Protein 1SNN (pdb70)

Organism: Methanocaldococcus jannaschii (strain ATCC 43067 / DSM 2661 / JAL-1 / JCM 10045 / NBRC 100440) (NCBI:txid243232)

Secondary structure (DSSP, 8-state):
-HHHHHHHHHHTT--EEEE--TTTT--EEEEEEGGG--HHHHHHHHHHTEEEEEEEE-HHHHHHHTPPPHHHHHHHHTTT-HHHHHT--TT-TTSSS--EEEEEEETT-SSS-SHHHHHHHHHHHHHHHHTT-GGGHHHHEEEEEEEEEEEPPTTGGGT--SHHHHHHHHHHHTTS-SEEEEEEEBPTTSSBPPHHHHHHHHHHHT--EEEHHHHHHH-/-HHHHHHHHHTT--EEEE--TTTT--EEEEEEGGG--HHHHHHIIIIIEEEEEEEE-HHHHHHHTPPPHHHHHHHHTTT-THHHHT--TTS-GGG---EEEEEEETT-SSS-SHHHHHHHHHHHHHHHHHT-GGGHHHHEEEEEEEEEEEPPTTGGGT--SHHHHHHHHHHHTTS-SEEEEEEEB-TTSSBPPHHHHHHHHHHTT--EEEHHHHHHHH-

Foldseek 3Di:
DLLVVQLVQQVVFHWFWEQEDPQAQQWIKTKHFLLSDALVVVVCQCVFANFAKAKFAEQVLCVLLVWDAVLVVLVVCCVPVVVSVVVRPCDPPGFRDFQWTWAKWFPPDDQQPHSHRVSCRSNVVQVCVVVVVSVCVVVTMDPDHRHIYGYADHVQLVRDQDCSSLQLLSCVVSVGRSMMIIHIGPDPVGGGDHPVVVVVVCVVVVHRYYYSVVSSVVD/DLVVQLVCQVVFHWFWEAQDPPAQLWIKTKHFLLSFALVVVVCQCPFANFAWAKFAEQVLCVLLVWDAVLVVLVVCCVPVVVSVVVRPPPDDPQPPFQWIWAKWFVVDDQQPHSHRVSCRSNVVLVCSVVVVSVCVVVGMDPDHRHIYGYADHVQLVRYRDCSSLQLLSCVVSVHRSMMIIGIHPDPVGHGQHPVRVVVVCVVVVHHYYYSVVSSVVSD

CATH classification: 3.90.870.10

InterPro domains:
  IPR000422 3,4-dihydroxy-2-butanone 4-phosphate synthase, RibB [MF_00180] (1-224)
  IPR000422 3,4-dihydroxy-2-butanone 4-phosphate synthase, RibB [PF00926] (5-219)
  IPR000422 3,4-dihydroxy-2-butanone 4-phosphate synthase, RibB [TIGR00506] (1-220)
  IPR017945 DHBP synthase RibB-like alpha/beta domain superfamily [SSF55821] (3-220)

Structure (mmCIF, N/CA/C/O backbone):
data_1SNN
#
_entry.id   1SNN
#
_cell.length_a   53.395
_cell.length_b   69.366
_cell.length_c   57.574
_cell.angle_alpha   90.00
_cell.angle_beta   93.58
_cell.angle_gamma   90.00
#
_symmetry.space_group_name_H-M   'P 1 21 1'
#
loop_
_entity.id
_entity.type
_entity.pdbx_description
1 polymer '3,4-dihydroxy-2-butanone 4-phosphate synthase'
2 non-polymer RIBULOSE-5-PHOSPHATE
3 non-polymer 'ZINC ION'
4 non-polymer 'CALCIUM ION'
5 water water
#
loop_
_atom_site.group_PDB
_atom_site.id
_atom_site.type_symbol
_atom_site.label_atom_id
_atom_site.label_alt_id
_atom_site.label_comp_id
_atom_site.label_asym_id
_atom_site.label_entity_id
_atom_site.label_seq_id
_atom_site.pdbx_PDB_ins_code
_atom_site.Cartn_x
_atom_site.Cartn_y
_atom_site.Cartn_z
_atom_site.occupancy
_atom_site.B_iso_or_equiv
_atom_site.auth_seq_id
_atom_site.auth_comp_id
_atom_site.auth_asym_id
_atom_site.auth_atom_id
_atom_site.pdbx_PDB_model_num
ATOM 1 N N . ASN A 1 2 ? -19.720 3.378 1.371 1.00 40.96 2 ASN A N 1
ATOM 2 C CA . ASN A 1 2 ? -20.529 4.159 2.359 1.00 37.44 2 ASN A CA 1
ATOM 3 C C . ASN A 1 2 ? -19.645 4.529 3.559 1.00 34.39 2 ASN A C 1
ATOM 4 O O . ASN A 1 2 ? -19.072 5.617 3.621 1.00 28.18 2 ASN A O 1
ATOM 9 N N . ASN A 1 3 ? -19.549 3.620 4.517 1.00 31.76 3 ASN A N 1
ATOM 10 C CA . ASN A 1 3 ? -18.702 3.851 5.690 1.00 32.43 3 ASN A CA 1
ATOM 11 C C . ASN A 1 3 ? -17.250 4.058 5.287 1.00 28.27 3 ASN A C 1
ATOM 12 O O . ASN A 1 3 ? -16.545 4.833 5.916 1.00 24.63 3 ASN A O 1
ATOM 17 N N . VAL A 1 4 ? -16.804 3.370 4.237 1.00 23.95 4 VAL A N 1
ATOM 18 C CA . VAL A 1 4 ? -15.434 3.544 3.762 1.00 26.13 4 VAL A CA 1
ATOM 19 C C . VAL A 1 4 ? -15.236 4.961 3.232 1.00 25.56 4 VAL A C 1
ATOM 20 O O . VAL A 1 4 ? -14.206 5.596 3.480 1.00 24.02 4 VAL A O 1
ATOM 24 N N . GLU A 1 5 ? -16.228 5.471 2.500 1.00 24.53 5 GLU A N 1
ATOM 25 C CA . GLU A 1 5 ? -16.121 6.838 2.004 1.00 26.12 5 GLU A CA 1
ATOM 26 C C . GLU A 1 5 ? -16.155 7.825 3.172 1.00 22.29 5 GLU A C 1
ATOM 27 O O . GLU A 1 5 ? -15.487 8.861 3.146 1.00 25.40 5 GLU A O 1
ATOM 33 N N . LYS A 1 6 ? -16.930 7.500 4.202 1.00 23.96 6 LYS A N 1
ATOM 34 C CA . LYS A 1 6 ? -16.999 8.351 5.385 1.00 23.12 6 LYS A CA 1
ATOM 35 C C . LYS A 1 6 ? -15.654 8.368 6.139 1.00 25.04 6 LYS A C 1
ATOM 36 O O . LYS A 1 6 ? -15.216 9.412 6.639 1.00 24.33 6 LYS A O 1
ATOM 42 N N . ALA A 1 7 ? -15.011 7.203 6.218 1.00 27.68 7 ALA A N 1
ATOM 43 C CA . ALA A 1 7 ? -13.714 7.076 6.887 1.00 22.88 7 ALA A CA 1
ATOM 44 C C . ALA A 1 7 ? -12.687 7.867 6.086 1.00 24.93 7 ALA A C 1
ATOM 45 O O . ALA A 1 7 ? -11.830 8.547 6.653 1.00 24.23 7 ALA A O 1
ATOM 47 N N . ILE A 1 8 ? -12.782 7.795 4.757 1.00 23.51 8 ILE A N 1
ATOM 48 C CA . ILE A 1 8 ? -11.870 8.542 3.895 1.00 25.63 8 ILE A CA 1
ATOM 49 C C . ILE A 1 8 ? -12.001 10.042 4.157 1.00 25.70 8 ILE A C 1
ATOM 50 O O . ILE A 1 8 ? -10.988 10.743 4.283 1.00 27.09 8 ILE A O 1
ATOM 55 N N . GLU A 1 9 ? -13.233 10.541 4.253 1.00 24.59 9 GLU A N 1
ATOM 56 C CA . GLU A 1 9 ? -13.431 11.954 4.537 1.00 25.33 9 GLU A CA 1
ATOM 57 C C . GLU A 1 9 ? -12.829 12.312 5.900 1.00 26.67 9 GLU A C 1
ATOM 58 O O . GLU A 1 9 ? -12.229 13.373 6.058 1.00 26.79 9 GLU A O 1
ATOM 64 N N . ALA A 1 10 ? -12.968 11.416 6.874 1.00 22.74 10 ALA A N 1
ATOM 65 C CA . ALA A 1 10 ? -12.424 11.665 8.213 1.00 25.24 10 ALA A CA 1
ATOM 66 C C . ALA A 1 10 ? -10.900 11.766 8.195 1.00 24.14 10 ALA A C 1
ATOM 67 O O . ALA A 1 10 ? -10.311 12.639 8.845 1.00 23.02 10 ALA A O 1
ATOM 69 N N . LEU A 1 11 ? -10.263 10.871 7.447 1.00 22.60 11 LEU A N 1
ATOM 70 C CA . LEU A 1 11 ? -8.821 10.877 7.334 1.00 21.97 11 LEU A CA 1
ATOM 71 C C . LEU A 1 11 ? -8.355 12.169 6.700 1.00 21.90 11 LEU A C 1
ATOM 72 O O . LEU A 1 11 ? -7.338 12.718 7.098 1.00 21.20 11 LEU A O 1
ATOM 77 N N . LYS A 1 12 ? -9.108 12.647 5.705 1.00 23.77 12 LYS A N 1
ATOM 78 C CA . LYS A 1 12 ? -8.748 13.882 5.021 1.00 24.96 12 LYS A CA 1
ATOM 79 C C . LYS A 1 12 ? -8.831 15.074 5.958 1.00 19.28 12 LYS A C 1
ATOM 80 O O . LYS A 1 12 ? -8.205 16.103 5.717 1.00 22.61 12 LYS A O 1
ATOM 86 N N . LYS A 1 13 ? -9.607 14.939 7.031 1.00 24.08 13 LYS A N 1
ATOM 87 C CA . LYS A 1 13 ? -9.742 16.021 8.001 1.00 24.65 13 LYS A CA 1
ATOM 88 C C . LYS A 1 13 ? -8.785 15.876 9.184 1.00 26.29 13 LYS A C 1
ATOM 89 O O . LYS A 1 13 ? -8.847 16.651 10.134 1.00 26.06 13 LYS A O 1
ATOM 95 N N . GLY A 1 14 ? -7.889 14.892 9.118 1.00 21.69 14 GLY A N 1
ATOM 96 C CA . GLY A 1 14 ? -6.933 14.702 10.194 1.00 23.41 14 GLY A CA 1
ATOM 97 C C . GLY A 1 14 ? -7.540 14.070 11.433 1.00 21.04 14 GLY A C 1
ATOM 98 O O . GLY A 1 14 ? -7.054 14.283 12.544 1.00 21.26 14 GLY A O 1
ATOM 99 N N . GLU A 1 15 ? -8.606 13.303 11.246 1.00 20.67 15 GLU A N 1
ATOM 100 C CA . GLU A 1 15 ? -9.273 12.649 12.361 1.00 19.59 15 GLU A CA 1
ATOM 101 C C . GLU A 1 15 ? -8.790 11.221 12.441 1.00 18.23 15 GLU A C 1
ATOM 102 O O . GLU A 1 15 ? -8.191 10.687 11.493 1.00 20.15 15 GLU A O 1
ATOM 108 N N . ILE A 1 16 ? -9.087 10.600 13.572 1.00 17.18 16 ILE A N 1
ATOM 109 C CA . ILE A 1 16 ? -8.751 9.204 13.803 1.00 16.44 16 ILE A CA 1
ATOM 110 C C . ILE A 1 16 ? -9.955 8.345 13.479 1.00 16.70 16 ILE A C 1
ATOM 111 O O . ILE A 1 16 ? -11.101 8.734 13.737 1.00 21.33 16 ILE A O 1
ATOM 116 N N . ILE A 1 17 ? -9.699 7.195 12.862 1.00 16.83 17 ILE A N 1
ATOM 117 C CA . ILE A 1 17 ? -10.739 6.221 12.571 1.00 17.04 17 ILE A CA 1
ATOM 118 C C . ILE A 1 17 ? -10.310 4.902 13.238 1.00 19.38 17 ILE A C 1
ATOM 119 O O . ILE A 1 17 ? -9.139 4.750 13.622 1.00 17.44 17 ILE A O 1
ATOM 124 N N . LEU A 1 18 ? -11.257 3.977 13.398 1.00 17.19 18 LEU A N 1
ATOM 125 C CA . LEU A 1 18 ? -10.960 2.668 13.981 1.00 19.39 18 LEU A CA 1
ATOM 126 C C . LEU A 1 18 ? -11.115 1.591 12.895 1.00 19.34 18 LEU A C 1
ATOM 127 O O . LEU A 1 18 ? -12.091 1.576 12.144 1.00 19.52 18 LEU A O 1
ATOM 132 N N . VAL A 1 19 ? -10.143 0.696 12.811 1.00 19.01 19 VAL A N 1
ATOM 133 C CA . VAL A 1 19 ? -10.192 -0.378 11.810 1.00 18.89 19 VAL A CA 1
ATOM 134 C C . VAL A 1 19 ? -9.953 -1.723 12.490 1.00 17.80 19 VAL A C 1
ATOM 135 O O . VAL A 1 19 ? -8.924 -1.941 13.140 1.00 19.10 19 VAL A O 1
ATOM 139 N N . TYR A 1 20 ? -10.939 -2.605 12.351 1.00 20.25 20 TYR A N 1
ATOM 140 C CA . TYR A 1 20 ? -10.872 -3.951 12.904 1.00 22.08 20 TYR A CA 1
ATOM 141 C C . TYR A 1 20 ? -10.442 -4.842 11.728 1.00 25.44 20 TYR A C 1
ATOM 142 O O . TYR A 1 20 ? -10.986 -4.708 10.636 1.00 23.35 20 TYR A O 1
ATOM 151 N N . ASP A 1 21 ? -9.468 -5.738 11.906 1.00 20.95 21 ASP A N 1
ATOM 152 C CA . ASP A 1 21 ? -9.094 -6.543 10.738 1.00 21.39 21 ASP A CA 1
ATOM 153 C C . ASP A 1 21 ? -10.051 -7.700 10.404 1.00 21.43 21 ASP A C 1
ATOM 154 O O . ASP A 1 21 ? -10.809 -7.610 9.432 1.00 21.47 21 ASP A O 1
ATOM 159 N N . SER A 1 22 ? -10.105 -8.732 11.229 1.00 18.59 22 SER A N 1
ATOM 160 C CA . SER A 1 22 ? -10.959 -9.876 10.940 1.00 19.73 22 SER A CA 1
ATOM 161 C C . SER A 1 22 ? -10.965 -10.836 12.123 1.00 18.68 22 SER A C 1
ATOM 162 O O . SER A 1 22 ? -9.942 -10.977 12.817 1.00 17.33 22 SER A O 1
ATOM 165 N N . ASP A 1 23 ? -12.087 -11.524 12.331 1.00 19.25 23 ASP A N 1
ATOM 166 C CA . ASP A 1 23 ? -12.177 -12.499 13.418 1.00 21.67 23 ASP A CA 1
ATOM 167 C C . ASP A 1 23 ? -11.155 -13.596 13.144 1.00 22.18 23 ASP A C 1
ATOM 168 O O . ASP A 1 23 ? -10.614 -14.200 14.071 1.00 23.96 23 ASP A O 1
ATOM 173 N N . GLU A 1 24 ? -10.902 -13.843 11.858 1.00 20.26 24 GLU A N 1
ATOM 174 C CA . GLU A 1 24 ? -9.981 -14.894 11.452 1.00 21.92 24 GLU A CA 1
ATOM 175 C C . GLU A 1 24 ? -8.516 -14.503 11.349 1.00 18.08 24 GLU A C 1
ATOM 176 O O . GLU A 1 24 ? -7.682 -15.306 10.940 1.00 22.64 24 GLU A O 1
ATOM 182 N N . ARG A 1 25 ? -8.199 -13.263 11.722 1.00 20.22 25 ARG A N 1
ATOM 183 C CA . ARG A 1 25 ? -6.824 -12.815 11.700 1.00 18.33 25 ARG A CA 1
ATOM 184 C C . ARG A 1 25 ? -6.496 -12.337 13.114 1.00 22.86 25 ARG A C 1
ATOM 185 O O . ARG A 1 25 ? -6.741 -13.080 14.062 1.00 20.40 25 ARG A O 1
ATOM 193 N N . GLU A 1 26 ? -5.984 -11.120 13.287 1.00 21.58 26 GLU A N 1
ATOM 194 C CA . GLU A 1 26 ? -5.638 -10.681 14.639 1.00 23.09 26 GLU A CA 1
ATOM 195 C C . GLU A 1 26 ? -6.825 -10.475 15.577 1.00 23.11 26 GLU A C 1
ATOM 196 O O . GLU A 1 26 ? -6.679 -10.610 16.790 1.00 20.29 26 GLU A O 1
ATOM 202 N N . GLY A 1 27 ? -7.993 -10.148 15.033 1.00 20.12 27 GLY A N 1
ATOM 203 C CA . GLY A 1 27 ? -9.137 -9.888 15.898 1.00 22.64 27 GLY A CA 1
ATOM 204 C C . GLY A 1 27 ? -8.902 -8.606 16.681 1.00 19.26 27 GLY A C 1
ATOM 205 O O . GLY A 1 27 ? -9.418 -8.422 17.784 1.00 18.67 27 GLY A O 1
ATOM 206 N N . GLU A 1 28 ? -8.125 -7.714 16.092 1.00 17.05 28 GLU A N 1
ATOM 207 C CA . GLU A 1 28 ? -7.782 -6.454 16.727 1.00 16.62 28 GLU A CA 1
ATOM 208 C C . GLU A 1 28 ? -8.251 -5.214 15.975 1.00 19.27 28 GLU A C 1
ATOM 209 O O . GLU A 1 28 ? -8.340 -5.195 14.752 1.00 18.18 28 GLU A O 1
ATOM 215 N N . THR A 1 29 ? -8.525 -4.163 16.740 1.00 17.49 29 THR A N 1
ATOM 216 C CA . THR A 1 29 ? -8.913 -2.876 16.201 1.00 17.00 29 THR A CA 1
ATOM 217 C C . THR A 1 29 ? -7.766 -1.891 16.450 1.00 17.23 29 THR A C 1
ATOM 218 O O . THR A 1 29 ? -7.268 -1.767 17.575 1.00 18.53 29 THR A O 1
ATOM 222 N N . ASP A 1 30 ? -7.328 -1.210 15.403 1.00 16.03 30 ASP A N 1
ATOM 223 C CA . ASP A 1 30 ? -6.282 -0.205 15.539 1.00 15.17 30 ASP A CA 1
ATOM 224 C C . ASP A 1 30 ? -6.885 1.188 15.393 1.00 15.11 30 ASP A C 1
ATOM 225 O O . ASP A 1 30 ? -7.840 1.391 14.613 1.00 16.83 30 ASP A O 1
ATOM 230 N N . MET A 1 31 ? -6.358 2.142 16.163 1.00 15.61 31 MET A N 1
ATOM 231 C CA . MET A 1 31 ? -6.750 3.535 15.965 1.00 15.20 31 MET A CA 1
ATOM 232 C C . MET A 1 31 ? -5.842 3.897 14.788 1.00 18.86 31 MET A C 1
ATOM 233 O O . MET A 1 31 ? -4.662 3.486 14.752 1.00 16.65 31 MET A O 1
ATOM 238 N N . VAL A 1 32 ? -6.364 4.708 13.868 1.00 17.47 32 VAL A N 1
ATOM 239 C CA . VAL A 1 32 ? -5.657 5.055 12.627 1.00 19.09 32 VAL A CA 1
ATOM 240 C C . VAL A 1 32 ? -5.734 6.537 12.269 1.00 15.49 32 VAL A C 1
ATOM 241 O O . VAL A 1 32 ? -6.800 7.141 12.364 1.00 17.78 32 VAL A O 1
ATOM 245 N N . VAL A 1 33 ? -4.620 7.117 11.829 1.00 18.33 33 VAL A N 1
ATOM 246 C CA . VAL A 1 33 ? -4.646 8.512 11.393 1.00 17.05 33 VAL A CA 1
ATOM 247 C C . VAL A 1 33 ? -3.700 8.663 10.201 1.00 21.63 33 VAL A C 1
ATOM 248 O O . VAL A 1 33 ? -2.731 7.912 10.069 1.00 18.29 33 VAL A O 1
ATOM 252 N N . ALA A 1 34 ? -3.988 9.617 9.320 1.00 20.37 34 ALA A N 1
ATOM 253 C CA . ALA A 1 34 ? -3.089 9.860 8.195 1.00 20.21 34 ALA A CA 1
ATOM 254 C C . ALA A 1 34 ? -1.908 10.603 8.788 1.00 17.87 34 ALA A C 1
ATOM 255 O O . ALA A 1 34 ? -2.060 11.678 9.380 1.00 19.30 34 ALA A O 1
ATOM 257 N N . SER A 1 35 ? -0.717 10.037 8.611 1.00 17.61 35 SER A N 1
ATOM 258 C CA . SER A 1 35 ? 0.505 10.604 9.176 1.00 18.34 35 SER A CA 1
ATOM 259 C C . SER A 1 35 ? 0.813 12.053 8.834 1.00 18.83 35 SER A C 1
ATOM 260 O O . SER A 1 35 ? 1.417 12.771 9.641 1.00 19.60 35 SER A O 1
ATOM 263 N N . GLN A 1 36 ? 0.401 12.502 7.654 1.00 18.62 36 GLN A N 1
ATOM 264 C CA . GLN A 1 36 ? 0.691 13.884 7.281 1.00 20.71 36 GLN A CA 1
ATOM 265 C C . GLN A 1 36 ? -0.074 14.884 8.129 1.00 20.81 36 GLN A C 1
ATOM 266 O O . GLN A 1 36 ? 0.234 16.079 8.129 1.00 24.76 36 GLN A O 1
ATOM 272 N N . PHE A 1 37 ? -1.066 14.393 8.865 1.00 20.27 37 PHE A N 1
ATOM 273 C CA . PHE A 1 37 ? -1.887 15.251 9.712 1.00 19.31 37 PHE A CA 1
ATOM 274 C C . PHE A 1 37 ? -1.704 14.932 11.186 1.00 21.19 37 PHE A C 1
ATOM 275 O O . PHE A 1 37 ? -2.432 15.447 12.023 1.00 22.63 37 PHE A O 1
ATOM 283 N N . ILE A 1 38 ? -0.731 14.089 11.511 1.00 19.73 38 ILE A N 1
ATOM 284 C CA . ILE A 1 38 ? -0.558 13.716 12.908 1.00 18.80 38 ILE A CA 1
ATOM 285 C C . ILE A 1 38 ? -0.185 14.898 13.809 1.00 18.43 38 ILE A C 1
ATOM 286 O O . ILE A 1 38 ? 0.492 15.840 13.393 1.00 19.50 38 ILE A O 1
ATOM 291 N N . THR A 1 39 ? -0.663 14.848 15.052 1.00 19.48 39 THR A N 1
ATOM 292 C CA . THR A 1 39 ? -0.363 15.881 16.037 1.00 18.51 39 THR A CA 1
ATOM 293 C C . THR A 1 39 ? 0.023 15.194 17.336 1.00 18.66 39 THR A C 1
ATOM 294 O O . THR A 1 39 ? -0.178 13.983 17.493 1.00 18.06 39 THR A O 1
ATOM 298 N N . PRO A 1 40 ? 0.603 15.961 18.268 1.00 15.74 40 PRO A N 1
ATOM 299 C CA . PRO A 1 40 ? 1.001 15.409 19.567 1.00 15.76 40 PRO A CA 1
ATOM 300 C C . PRO A 1 40 ? -0.236 14.875 20.273 1.00 16.02 40 PRO A C 1
ATOM 301 O O . PRO A 1 40 ? -0.149 13.895 21.023 1.00 16.02 40 PRO A O 1
ATOM 305 N N . GLU A 1 41 ? -1.392 15.507 20.027 1.00 15.24 41 GLU A N 1
ATOM 306 C CA . GLU A 1 41 ? -2.650 15.070 20.630 1.00 13.55 41 GLU A CA 1
ATOM 307 C C . GLU A 1 41 ? -3.077 13.689 20.141 1.00 18.42 41 GLU A C 1
ATOM 308 O O . GLU A 1 41 ? -3.655 12.902 20.901 1.00 17.54 41 GLU A O 1
ATOM 314 N N . HIS A 1 42 ? -2.797 13.383 18.873 1.00 14.93 42 HIS A N 1
ATOM 315 C CA . HIS A 1 42 ? -3.120 12.053 18.363 1.00 17.17 42 HIS A CA 1
ATOM 316 C C . HIS A 1 42 ? -2.259 11.011 19.079 1.00 13.29 42 HIS A C 1
ATOM 317 O O . HIS A 1 42 ? -2.729 9.925 19.411 1.00 15.36 42 HIS A O 1
ATOM 324 N N . ILE A 1 43 ? -0.975 11.315 19.241 1.00 14.30 43 ILE A N 1
ATOM 325 C CA . ILE A 1 43 ? -0.066 10.375 19.929 1.00 14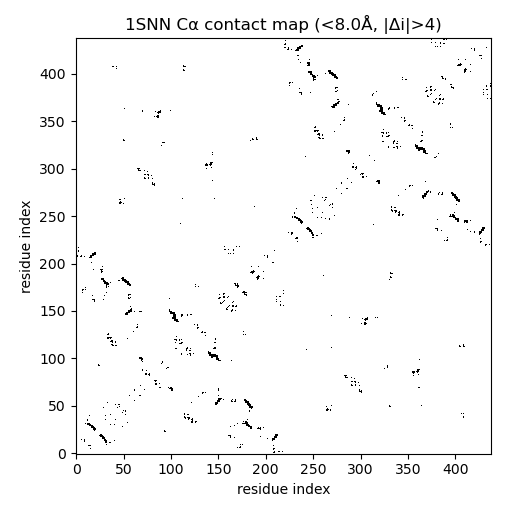.19 43 ILE A CA 1
ATOM 326 C C . ILE A 1 43 ? -0.549 10.155 21.362 1.00 14.37 43 ILE A C 1
ATOM 327 O O . ILE A 1 43 ? -0.554 9.021 21.875 1.00 14.16 43 ILE A O 1
ATOM 332 N N . ARG A 1 44 ? -0.975 11.236 22.004 1.00 14.95 44 ARG A N 1
ATOM 333 C CA . ARG A 1 44 ? -1.435 11.140 23.375 1.00 16.82 44 ARG A CA 1
ATOM 334 C C . ARG A 1 44 ? -2.704 10.293 23.495 1.00 17.27 44 ARG A C 1
ATOM 335 O O . ARG A 1 44 ? -2.816 9.461 24.394 1.00 15.63 44 ARG A O 1
ATOM 343 N N . ILE A 1 45 ? -3.655 10.462 22.581 1.00 14.76 45 ILE A N 1
ATOM 344 C CA . ILE A 1 45 ? -4.869 9.672 22.677 1.00 15.17 45 ILE A CA 1
ATOM 345 C C . ILE A 1 45 ? -4.571 8.199 22.363 1.00 15.07 45 ILE A C 1
ATOM 346 O O . ILE A 1 45 ? -5.166 7.310 22.959 1.00 16.64 45 ILE A O 1
ATOM 351 N N . MET A 1 46 ? -3.620 7.949 21.465 1.00 14.67 46 MET A N 1
ATOM 352 C CA . MET A 1 46 ? -3.261 6.569 21.141 1.00 15.75 46 MET A CA 1
ATOM 353 C C . MET A 1 46 ? -2.597 5.876 22.334 1.00 15.21 46 MET A C 1
ATOM 354 O O . MET A 1 46 ? -2.987 4.766 22.688 1.00 15.29 46 MET A O 1
ATOM 359 N N . ARG A 1 47 ? -1.659 6.538 23.007 1.00 13.51 47 ARG A N 1
ATOM 360 C CA . ARG A 1 47 ? -1.045 5.844 24.126 1.00 14.11 47 ARG A CA 1
ATOM 361 C C . ARG A 1 47 ? -1.977 5.706 25.328 1.00 15.27 47 ARG A C 1
ATOM 362 O O . ARG A 1 47 ? -1.899 4.725 26.040 1.00 14.79 47 ARG A O 1
ATOM 370 N N . LYS A 1 48 ? -2.889 6.655 25.536 1.00 16.08 48 LYS A N 1
ATOM 371 C CA . LYS A 1 48 ? -3.795 6.544 26.686 1.00 14.26 48 LYS A CA 1
ATOM 372 C C . LYS A 1 48 ? -5.013 5.667 26.428 1.00 15.04 48 LYS A C 1
ATOM 373 O O . LYS A 1 48 ? -5.426 4.885 27.287 1.00 18.62 48 LYS A O 1
ATOM 379 N N . ASP A 1 49 ? -5.589 5.793 25.239 1.00 14.67 49 ASP A N 1
ATOM 380 C CA . ASP A 1 49 ? -6.808 5.075 24.930 1.00 14.80 49 ASP A CA 1
ATOM 381 C C . ASP A 1 49 ? -6.711 3.808 24.097 1.00 15.08 49 ASP A C 1
ATOM 382 O O . ASP A 1 49 ? -7.687 3.064 24.056 1.00 16.82 49 ASP A O 1
ATOM 387 N N . ALA A 1 50 ? -5.580 3.578 23.427 1.00 15.49 50 ALA A N 1
ATOM 388 C CA . ALA A 1 50 ? -5.399 2.353 22.615 1.00 14.93 50 ALA A CA 1
ATOM 389 C C . ALA A 1 50 ? -4.357 1.590 23.418 1.00 17.63 50 ALA A C 1
ATOM 390 O O . ALA A 1 50 ? -4.686 0.586 24.059 1.00 17.39 50 ALA A O 1
ATOM 392 N N . GLY A 1 51 ? -3.110 2.061 23.433 1.00 15.76 51 GLY A N 1
ATOM 393 C CA . GLY A 1 51 ? -2.142 1.405 24.286 1.00 15.82 51 GLY A CA 1
ATOM 394 C C . GLY A 1 51 ? -1.120 0.460 23.717 1.00 14.41 51 GLY A C 1
ATOM 395 O O . GLY A 1 51 ? -0.196 0.099 24.426 1.00 16.06 51 GLY A O 1
ATOM 396 N N . GLY A 1 52 ? -1.293 0.046 22.469 1.00 16.64 52 GLY A N 1
ATOM 397 C CA . GLY A 1 52 ? -0.308 -0.845 21.878 1.00 15.62 52 GLY A CA 1
ATOM 398 C C . GLY A 1 52 ? 0.864 -0.038 21.345 1.00 17.60 52 GLY A C 1
ATOM 399 O O . GLY A 1 52 ? 1.139 1.067 21.826 1.00 16.85 52 GLY A O 1
ATOM 400 N N . LEU A 1 53 ? 1.570 -0.569 20.354 1.00 14.94 53 LEU A N 1
ATOM 401 C CA . LEU A 1 53 ? 2.687 0.168 19.785 1.00 16.21 53 LEU A CA 1
ATOM 402 C C . LEU A 1 53 ? 2.156 1.259 18.856 1.00 18.73 53 LEU A C 1
ATOM 403 O O . LEU A 1 53 ? 1.080 1.120 18.259 1.00 20.54 53 LEU A O 1
ATOM 408 N N . ILE A 1 54 ? 2.888 2.356 18.738 1.00 17.22 54 ILE A N 1
ATOM 409 C CA . ILE A 1 54 ? 2.485 3.393 17.808 1.00 18.19 54 ILE A CA 1
ATOM 410 C C . ILE A 1 54 ? 3.455 3.241 16.632 1.00 15.85 54 ILE A C 1
ATOM 411 O O . ILE A 1 54 ? 4.646 3.562 16.735 1.00 17.70 54 ILE A O 1
ATOM 416 N N . CYS A 1 55 ? 2.926 2.712 15.527 1.00 18.71 55 CYS A N 1
ATOM 417 C CA . CYS A 1 55 ? 3.727 2.426 14.334 1.00 19.96 55 CYS A CA 1
ATOM 418 C C . CYS A 1 55 ? 3.258 3.219 13.129 1.00 17.57 55 CYS A C 1
ATOM 419 O O . CYS A 1 55 ? 2.099 3.585 13.045 1.00 19.24 55 CYS A O 1
ATOM 422 N N . THR A 1 56 ? 4.168 3.456 12.189 1.00 19.06 56 THR A N 1
ATOM 423 C CA . THR A 1 56 ? 3.831 4.232 10.990 1.00 16.23 56 THR A CA 1
ATOM 424 C C . THR A 1 56 ? 4.040 3.347 9.751 1.00 20.24 56 THR A C 1
ATOM 425 O O . THR A 1 56 ? 5.159 2.900 9.470 1.00 18.40 56 THR A O 1
ATOM 429 N N . ALA A 1 57 ? 2.936 3.086 9.053 1.00 17.98 57 ALA A N 1
ATOM 430 C CA . ALA A 1 57 ? 2.927 2.225 7.862 1.00 19.55 57 ALA A CA 1
ATOM 431 C C . ALA A 1 57 ? 3.203 3.016 6.573 1.00 20.58 57 ALA A C 1
ATOM 432 O O . ALA A 1 57 ? 2.625 4.076 6.348 1.00 20.60 57 ALA A O 1
ATOM 434 N N . LEU A 1 58 ? 4.080 2.482 5.725 1.00 22.60 58 LEU A N 1
ATOM 435 C CA . LEU A 1 58 ? 4.441 3.156 4.477 1.00 19.94 58 LEU A CA 1
ATOM 436 C C . LEU A 1 58 ? 4.163 2.327 3.232 1.00 21.29 58 LEU A C 1
ATOM 437 O O . LEU A 1 58 ? 4.447 1.126 3.184 1.00 21.26 58 LEU A O 1
ATOM 442 N N . HIS A 1 59 ? 3.606 2.991 2.225 1.00 18.55 59 HIS A N 1
ATOM 443 C CA . HIS A 1 59 ? 3.307 2.344 0.950 1.00 23.41 59 HIS A CA 1
ATOM 444 C C . HIS A 1 59 ? 4.635 1.760 0.438 1.00 21.78 59 HIS A C 1
ATOM 445 O O . HIS A 1 59 ? 5.689 2.382 0.567 1.00 23.63 59 HIS A O 1
ATOM 452 N N . PRO A 1 60 ? 4.598 0.552 -0.134 1.00 22.30 60 PRO A N 1
ATOM 453 C CA . PRO A 1 60 ? 5.832 -0.045 -0.642 1.00 23.99 60 PRO A CA 1
ATOM 454 C C . PRO A 1 60 ? 6.559 0.838 -1.657 1.00 26.31 60 PRO A C 1
ATOM 455 O O . PRO A 1 60 ? 7.781 0.761 -1.785 1.00 25.19 60 PRO A O 1
ATOM 459 N N . ASP A 1 61 ? 5.814 1.669 -2.385 1.00 26.42 61 ASP A N 1
ATOM 460 C CA . ASP A 1 61 ? 6.455 2.549 -3.349 1.00 26.37 61 ASP A CA 1
ATOM 461 C C . ASP A 1 61 ? 7.409 3.476 -2.598 1.00 27.69 61 ASP A C 1
ATOM 462 O O . ASP A 1 61 ? 8.563 3.663 -2.997 1.00 26.17 61 ASP A O 1
ATOM 467 N N . ILE A 1 62 ? 6.926 4.061 -1.504 1.00 24.54 62 ILE A N 1
ATOM 468 C CA . ILE A 1 62 ? 7.769 4.944 -0.708 1.00 25.49 62 ILE A CA 1
ATOM 469 C C . ILE A 1 62 ? 8.953 4.153 -0.138 1.00 21.37 62 ILE A C 1
ATOM 470 O O . ILE A 1 62 ? 10.099 4.609 -0.160 1.00 24.38 62 ILE A O 1
ATOM 475 N N . CYS A 1 63 ? 8.677 2.960 0.372 1.00 24.16 63 CYS A N 1
ATOM 476 C CA . CYS A 1 63 ? 9.747 2.137 0.919 1.00 25.39 63 CYS A CA 1
ATOM 477 C C . CYS A 1 63 ? 10.854 1.835 -0.086 1.00 26.76 63 CYS A C 1
ATOM 478 O O . CYS A 1 63 ? 12.027 1.835 0.271 1.00 25.27 63 CYS A O 1
ATOM 481 N N . ASN A 1 64 ? 10.482 1.584 -1.342 1.00 24.95 64 ASN A N 1
ATOM 482 C CA . ASN A 1 64 ? 11.467 1.291 -2.373 1.00 26.85 64 ASN A CA 1
ATOM 483 C C . ASN A 1 64 ? 12.263 2.539 -2.732 1.00 25.68 64 ASN A C 1
ATOM 484 O O . ASN A 1 64 ? 13.467 2.454 -2.988 1.00 26.50 64 ASN A O 1
ATOM 489 N N . LYS A 1 65 ? 11.607 3.698 -2.739 1.00 27.06 65 LYS A N 1
ATOM 490 C CA . LYS A 1 65 ? 12.311 4.939 -3.048 1.00 30.20 65 LYS A CA 1
ATOM 491 C C . LYS A 1 65 ? 13.300 5.286 -1.935 1.00 31.61 65 LYS A C 1
ATOM 492 O O . LYS A 1 65 ? 14.343 5.895 -2.180 1.00 31.05 65 LYS A O 1
ATOM 498 N N . LEU A 1 66 ? 12.979 4.901 -0.706 1.00 29.24 66 LEU A N 1
ATOM 499 C CA . LEU A 1 66 ? 13.885 5.210 0.393 1.00 29.36 66 LEU A CA 1
ATOM 500 C C . LEU A 1 66 ? 14.859 4.068 0.674 1.00 27.66 66 LEU A C 1
ATOM 501 O O . LEU A 1 66 ? 15.852 4.251 1.370 1.00 31.11 66 LEU A O 1
ATOM 506 N N . GLY A 1 67 ? 14.572 2.888 0.135 1.00 24.57 67 GLY A N 1
ATOM 507 C CA . GLY A 1 67 ? 15.442 1.749 0.358 1.00 24.48 67 GLY A CA 1
ATOM 508 C C . GLY A 1 67 ? 15.226 1.126 1.730 1.00 24.90 67 GLY A C 1
ATOM 509 O O . GLY A 1 67 ? 16.138 0.531 2.287 1.00 25.93 67 GLY A O 1
ATOM 510 N N . ILE A 1 68 ? 14.021 1.261 2.278 1.00 24.93 68 ILE A N 1
ATOM 511 C CA . ILE A 1 68 ? 13.713 0.691 3.592 1.00 23.21 68 ILE A CA 1
ATOM 512 C C . ILE A 1 68 ? 13.218 -0.741 3.462 1.00 24.13 68 ILE A C 1
ATOM 513 O O . ILE A 1 68 ? 12.175 -1.007 2.855 1.00 25.26 68 ILE A O 1
ATOM 518 N N . PRO A 1 69 ? 13.969 -1.692 4.031 1.00 23.90 69 PRO A N 1
ATOM 519 C CA . PRO A 1 69 ? 13.608 -3.109 3.977 1.00 24.02 69 PRO A CA 1
ATOM 520 C C . PRO A 1 69 ? 12.784 -3.577 5.169 1.00 24.51 69 PRO A C 1
ATOM 521 O O . PRO A 1 69 ? 12.559 -2.831 6.125 1.00 25.59 69 PRO A O 1
ATOM 525 N N . PHE A 1 70 ? 12.324 -4.819 5.086 1.00 22.32 70 PHE A N 1
ATOM 526 C CA . PHE A 1 70 ? 11.601 -5.447 6.189 1.00 24.22 70 PHE A CA 1
ATOM 527 C C . PHE A 1 70 ? 12.641 -5.785 7.260 1.00 23.11 70 PHE A C 1
ATOM 528 O O . PHE A 1 70 ? 13.768 -6.161 6.928 1.00 21.19 70 PHE A O 1
ATOM 536 N N . MET A 1 71 ? 12.262 -5.696 8.537 1.00 23.62 71 MET A N 1
ATOM 537 C CA . MET A 1 71 ? 13.195 -6.012 9.619 1.00 22.64 71 MET A CA 1
ATOM 538 C C . MET A 1 71 ? 13.676 -7.463 9.596 1.00 23.20 71 MET A C 1
ATOM 539 O O . MET A 1 71 ? 14.847 -7.717 9.861 1.00 22.02 71 MET A O 1
ATOM 544 N N . VAL A 1 72 ? 12.802 -8.418 9.277 1.00 23.67 72 VAL A N 1
ATOM 545 C CA . VAL A 1 72 ? 13.270 -9.800 9.276 1.00 26.98 72 VAL A CA 1
ATOM 546 C C . VAL A 1 72 ? 14.408 -9.988 8.282 1.00 26.02 72 VAL A C 1
ATOM 547 O O . VAL A 1 72 ? 15.261 -10.825 8.502 1.00 25.46 72 VAL A O 1
ATOM 551 N N . ASP A 1 73 ? 14.430 -9.202 7.206 1.00 27.04 73 ASP A N 1
ATOM 552 C CA . ASP A 1 73 ? 15.501 -9.305 6.215 1.00 28.08 73 ASP A CA 1
ATOM 553 C C . ASP A 1 73 ? 16.810 -8.719 6.734 1.00 26.76 73 ASP A C 1
ATOM 554 O O . ASP A 1 73 ? 17.893 -9.195 6.399 1.00 25.99 73 ASP A O 1
ATOM 559 N N . ILE A 1 74 ? 16.714 -7.676 7.549 1.00 25.62 74 ILE A N 1
ATOM 560 C CA . ILE A 1 74 ? 17.899 -7.077 8.144 1.00 22.55 74 ILE A CA 1
ATOM 561 C C . ILE A 1 74 ? 18.487 -8.114 9.094 1.00 25.39 74 ILE A C 1
ATOM 562 O O . ILE A 1 74 ? 19.698 -8.340 9.120 1.00 24.15 74 ILE A O 1
ATOM 567 N N . LEU A 1 75 ? 17.618 -8.767 9.858 1.00 24.22 75 LEU A N 1
ATOM 568 C CA . LEU A 1 75 ? 18.081 -9.767 10.807 1.00 24.53 75 LEU A CA 1
ATOM 569 C C . LEU A 1 75 ? 18.664 -10.992 10.090 1.00 22.21 75 LEU A C 1
ATOM 570 O O . LEU A 1 75 ? 19.676 -11.542 10.530 1.00 24.16 75 LEU A O 1
ATOM 575 N N . GLU A 1 76 ? 18.021 -11.410 9.004 1.00 23.87 76 GLU A N 1
ATOM 576 C CA . GLU A 1 76 ? 18.479 -12.574 8.242 1.00 26.91 76 GLU A CA 1
ATOM 577 C C . GLU A 1 76 ? 19.907 -12.326 7.772 1.00 26.71 76 GLU A C 1
ATOM 578 O O . GLU A 1 76 ? 20.793 -13.162 7.987 1.00 27.41 76 GLU A O 1
ATOM 584 N N . PHE A 1 77 ? 20.142 -11.172 7.152 1.00 27.70 77 PHE A N 1
ATOM 585 C CA . PHE A 1 77 ? 21.483 -10.845 6.694 1.00 27.75 77 PHE A CA 1
ATOM 586 C C . PHE A 1 77 ? 22.492 -10.721 7.844 1.00 27.50 77 PHE A C 1
ATOM 587 O O . PHE A 1 77 ? 23.631 -11.189 7.733 1.00 25.55 77 PHE A O 1
ATOM 595 N N . ALA A 1 78 ? 22.080 -10.091 8.949 1.00 22.53 78 ALA A N 1
ATOM 596 C CA . ALA A 1 78 ? 22.963 -9.894 10.099 1.00 23.44 78 ALA A CA 1
ATOM 597 C C . ALA A 1 78 ? 23.221 -11.179 10.894 1.00 23.65 78 ALA A C 1
ATOM 598 O O . ALA A 1 78 ? 24.123 -11.227 11.750 1.00 25.70 78 ALA A O 1
ATOM 600 N N . SER A 1 79 ? 22.429 -12.208 10.629 1.00 23.23 79 SER A N 1
ATOM 601 C CA . SER A 1 79 ? 22.604 -13.472 11.326 1.00 27.00 79 SER A CA 1
ATOM 602 C C . SER A 1 79 ? 23.955 -14.087 10.931 1.00 31.88 79 SER A C 1
ATOM 603 O O . SER A 1 79 ? 24.465 -14.956 11.632 1.00 28.14 79 SER A O 1
ATOM 606 N N . GLN A 1 80 ? 24.527 -13.631 9.815 1.00 29.49 80 GLN A N 1
ATOM 607 C CA . GLN A 1 80 ? 25.825 -14.153 9.384 1.00 32.11 80 GLN A CA 1
ATOM 608 C C . GLN A 1 80 ? 26.853 -13.824 10.458 1.00 31.62 80 GLN A C 1
ATOM 609 O O . GLN A 1 80 ? 27.809 -14.564 10.657 1.00 35.33 80 GLN A O 1
ATOM 615 N N . LYS A 1 81 ? 26.653 -12.707 11.150 1.00 30.52 81 LYS A N 1
ATOM 616 C CA . LYS A 1 81 ? 27.560 -12.281 12.206 1.00 28.91 81 LYS A CA 1
ATOM 617 C C . LYS A 1 81 ? 27.041 -12.584 13.604 1.00 31.32 81 LYS A C 1
ATOM 618 O O . LYS A 1 81 ? 27.812 -12.924 14.507 1.00 30.98 81 LYS A O 1
ATOM 624 N N . PHE A 1 82 ? 25.735 -12.434 13.796 1.00 28.24 82 PHE A N 1
ATOM 625 C CA . PHE A 1 82 ? 25.157 -12.674 15.110 1.00 29.89 82 PHE A CA 1
ATOM 626 C C . PHE A 1 82 ? 24.305 -13.929 15.054 1.00 26.99 82 PHE A C 1
ATOM 627 O O . PHE A 1 82 ? 23.137 -13.891 14.662 1.00 29.29 82 PHE A O 1
ATOM 635 N N . LYS A 1 83 ? 24.905 -15.047 15.458 1.00 31.40 83 LYS A N 1
ATOM 636 C CA . LYS A 1 83 ? 24.247 -16.347 15.424 1.00 34.83 83 LYS A CA 1
ATOM 637 C C . LYS A 1 83 ? 22.895 -16.444 16.126 1.00 31.66 83 LYS A C 1
ATOM 638 O O . LYS A 1 83 ? 22.044 -17.217 15.711 1.00 31.62 83 LYS A O 1
ATOM 644 N N . VAL A 1 84 ? 22.695 -15.666 17.182 1.00 34.03 84 VAL A N 1
ATOM 645 C CA . VAL A 1 84 ? 21.420 -15.701 17.898 1.00 32.60 84 VAL A CA 1
ATOM 646 C C . VAL A 1 84 ? 20.241 -15.354 16.967 1.00 30.67 84 VAL A C 1
ATOM 647 O O . VAL A 1 84 ? 19.150 -15.891 17.102 1.00 28.49 84 VAL A O 1
ATOM 651 N N . LEU A 1 85 ? 20.469 -14.478 15.999 1.00 30.14 85 LEU A N 1
ATOM 652 C CA . LEU A 1 85 ? 19.389 -14.079 15.114 1.00 32.18 85 LEU A CA 1
ATOM 653 C C . LEU A 1 85 ? 18.766 -15.237 14.335 1.00 35.87 85 LEU A C 1
ATOM 654 O O . LEU A 1 85 ? 17.549 -15.291 14.157 1.00 37.65 85 LEU A O 1
ATOM 659 N N . ARG A 1 86 ? 19.595 -16.168 13.892 1.00 38.57 86 ARG A N 1
ATOM 660 C CA . ARG A 1 86 ? 19.102 -17.315 13.138 1.00 43.36 86 ARG A CA 1
ATOM 661 C C . ARG A 1 86 ? 18.042 -18.086 13.932 1.00 42.20 86 ARG A C 1
ATOM 662 O O . ARG A 1 86 ? 16.976 -18.398 13.404 1.00 44.29 86 ARG A O 1
ATOM 670 N N . GLU A 1 87 ? 18.337 -18.376 15.199 1.00 41.74 87 GLU A N 1
ATOM 671 C CA . GLU A 1 87 ? 17.416 -19.112 16.071 1.00 41.14 87 GLU A CA 1
ATOM 672 C C . GLU A 1 87 ? 16.124 -18.366 16.416 1.00 42.19 87 GLU A C 1
ATOM 673 O O . GLU A 1 87 ? 15.196 -18.963 16.965 1.00 41.56 87 GLU A O 1
ATOM 679 N N . LEU A 1 88 ? 16.071 -17.073 16.105 1.00 33.84 88 LEU A N 1
ATOM 680 C CA . LEU A 1 88 ? 14.898 -16.258 16.408 1.00 34.95 88 LEU A CA 1
ATOM 681 C C . LEU A 1 88 ? 13.995 -16.013 15.186 1.00 37.02 88 LEU A C 1
ATOM 682 O O . LEU A 1 88 ? 13.052 -15.207 15.227 1.00 29.87 88 LEU A O 1
ATOM 687 N N . TYR A 1 89 ? 14.258 -16.726 14.094 1.00 40.55 89 TYR A N 1
ATOM 688 C CA . TYR A 1 89 ? 13.459 -16.527 12.888 1.00 41.14 89 TYR A CA 1
ATOM 689 C C . TYR A 1 89 ? 11.961 -16.724 13.154 1.00 42.81 89 TYR A C 1
ATOM 690 O O . TYR A 1 89 ? 11.543 -17.728 13.745 1.00 34.75 89 TYR A O 1
ATOM 699 N N . PRO A 1 90 ? 11.133 -15.757 12.716 1.00 43.32 90 PRO A N 1
ATOM 700 C CA . PRO A 1 90 ? 9.676 -15.770 12.886 1.00 46.75 90 PRO A CA 1
ATOM 701 C C . PRO A 1 90 ? 8.978 -16.676 11.889 1.00 48.49 90 PRO A C 1
ATOM 702 O O . PRO A 1 90 ? 7.930 -16.322 11.355 1.00 48.26 90 PRO A O 1
ATOM 706 N N . ASN A 1 91 ? 9.549 -17.843 11.628 1.00 51.97 91 ASN A N 1
ATOM 707 C CA . ASN A 1 91 ? 8.928 -18.747 10.669 1.00 56.43 91 ASN A CA 1
ATOM 708 C C . ASN A 1 91 ? 7.600 -19.275 11.203 1.00 56.11 91 ASN A C 1
ATOM 709 O O . ASN A 1 91 ? 6.994 -20.172 10.610 1.00 57.07 91 ASN A O 1
ATOM 714 N N . ASP A 1 92 ? 7.133 -18.703 12.310 1.00 54.54 92 ASP A N 1
ATOM 715 C CA . ASP A 1 92 ? 5.882 -19.157 12.894 1.00 51.07 92 ASP A CA 1
ATOM 716 C C . ASP A 1 92 ? 4.863 -18.093 13.319 1.00 48.83 92 ASP A C 1
ATOM 717 O O . ASP A 1 92 ? 4.007 -18.395 14.153 1.00 44.50 92 ASP A O 1
ATOM 722 N N . ILE A 1 93 ? 4.935 -16.869 12.780 1.00 46.96 93 ILE A N 1
ATOM 723 C CA . ILE A 1 93 ? 3.929 -15.863 13.160 1.00 45.40 93 ILE A CA 1
ATOM 724 C C . ILE A 1 93 ? 2.581 -16.530 12.883 1.00 40.27 93 ILE A C 1
ATOM 725 O O . ILE A 1 93 ? 2.276 -16.917 11.748 1.00 33.24 93 ILE A O 1
ATOM 730 N N . PRO A 1 94 ? 1.758 -16.675 13.934 1.00 38.14 94 PRO A N 1
ATOM 731 C CA . PRO A 1 94 ? 0.427 -17.295 13.975 1.00 34.03 94 PRO A CA 1
ATOM 732 C C . PRO A 1 94 ? -0.749 -16.764 13.167 1.00 28.04 94 PRO A C 1
ATOM 733 O O . PRO A 1 94 ? -1.721 -17.494 12.977 1.00 28.71 94 PRO A O 1
ATOM 737 N N . TYR A 1 95 ? -0.685 -15.527 12.680 1.00 24.32 95 TYR A N 1
ATOM 738 C CA . TYR A 1 95 ? -1.833 -14.972 11.964 1.00 23.25 95 TYR A CA 1
ATOM 739 C C . TYR A 1 95 ? -1.602 -14.525 10.512 1.00 24.20 95 TYR A C 1
ATOM 740 O O . TYR A 1 95 ? -2.535 -14.069 9.860 1.00 27.14 95 TYR A O 1
ATOM 749 N N . ASP A 1 96 ? -0.386 -14.677 10.002 1.00 22.97 96 ASP A N 1
ATOM 750 C CA . ASP A 1 96 ? -0.087 -14.273 8.620 1.00 25.48 96 ASP A CA 1
ATOM 751 C C . ASP A 1 96 ? 1.269 -14.885 8.232 1.00 26.95 96 ASP A C 1
ATOM 752 O O . ASP A 1 96 ? 1.973 -15.432 9.095 1.00 28.71 96 ASP A O 1
ATOM 757 N N . GLU A 1 97 ? 1.639 -14.814 6.953 1.00 25.90 97 GLU A N 1
ATOM 758 C CA . GLU A 1 97 ? 2.927 -15.367 6.507 1.00 27.43 97 GLU A CA 1
ATOM 759 C C . GLU A 1 97 ? 4.101 -14.543 7.018 1.00 27.32 97 GLU A C 1
ATOM 760 O O . GLU A 1 97 ? 5.097 -15.094 7.508 1.00 27.21 97 GLU A O 1
ATOM 766 N N . LYS A 1 98 ? 3.968 -13.222 6.923 1.00 26.40 98 LYS A N 1
ATOM 767 C CA . LYS A 1 98 ? 5.036 -12.311 7.324 1.00 26.20 98 LYS A CA 1
ATOM 768 C C . LYS A 1 98 ? 4.599 -11.142 8.191 1.00 24.91 98 LYS A C 1
ATOM 769 O O . LYS A 1 98 ? 3.435 -10.763 8.205 1.00 27.48 98 LYS A O 1
ATOM 775 N N . SER A 1 99 ? 5.569 -10.584 8.902 1.00 24.94 99 SER A N 1
ATOM 776 C CA . SER A 1 99 ? 5.361 -9.402 9.752 1.00 19.67 99 SER A CA 1
ATOM 777 C C . SER A 1 99 ? 5.517 -8.196 8.842 1.00 22.76 99 SER A C 1
ATOM 778 O O . SER A 1 99 ? 6.131 -8.293 7.788 1.00 23.47 99 SER A O 1
ATOM 781 N N . SER A 1 100 ? 4.939 -7.068 9.223 1.00 17.28 100 SER A N 1
ATOM 782 C CA . SER A 1 100 ? 5.122 -5.862 8.444 1.00 21.86 100 SER A CA 1
ATOM 783 C C . SER A 1 100 ? 6.222 -4.998 9.091 1.00 18.03 100 SER A C 1
ATOM 784 O O . SER A 1 100 ? 6.569 -3.947 8.561 1.00 18.77 100 SER A O 1
ATOM 787 N N . PHE A 1 101 ? 6.814 -5.453 10.204 1.00 18.32 101 PHE A N 1
ATOM 788 C CA . PHE A 1 101 ? 7.857 -4.659 10.883 1.00 18.75 101 PHE A CA 1
ATOM 789 C C . PHE A 1 101 ? 9.035 -4.251 10.023 1.00 20.42 101 PHE A C 1
ATOM 790 O O . PHE A 1 101 ? 9.584 -5.067 9.271 1.00 22.05 101 PHE A O 1
ATOM 798 N N . SER A 1 102 ? 9.417 -2.987 10.145 1.00 17.61 102 SER A N 1
ATOM 799 C CA . SER A 1 102 ? 10.547 -2.439 9.445 1.00 20.70 102 SER A CA 1
ATOM 800 C C . SER A 1 102 ? 11.460 -1.775 10.483 1.00 18.56 102 SER A C 1
ATOM 801 O O . SER A 1 102 ? 11.454 -2.162 11.664 1.00 20.28 102 SER A O 1
ATOM 804 N N . ILE A 1 103 ? 12.242 -0.792 10.054 1.00 17.72 103 ILE A N 1
ATOM 805 C CA . ILE A 1 103 ? 13.176 -0.102 10.936 1.00 17.78 103 ILE A CA 1
ATOM 806 C C . ILE A 1 103 ? 12.519 0.870 11.902 1.00 20.18 103 ILE A C 1
ATOM 807 O O . ILE A 1 103 ? 11.326 1.168 11.793 1.00 19.30 103 ILE A O 1
ATOM 812 N N . THR A 1 104 ? 13.300 1.334 12.878 1.00 21.51 104 THR A N 1
ATOM 813 C CA . THR A 1 104 ? 12.782 2.341 13.810 1.00 18.06 104 THR A CA 1
ATOM 814 C C . THR A 1 104 ? 13.562 3.613 13.570 1.00 19.66 104 THR A C 1
ATOM 815 O O . THR A 1 104 ? 14.744 3.577 13.231 1.00 20.59 104 THR A O 1
ATOM 819 N N . ILE A 1 105 ? 12.917 4.759 13.735 1.00 17.27 105 ILE A N 1
ATOM 820 C CA . ILE A 1 105 ? 13.630 6.003 13.506 1.00 20.17 105 ILE A CA 1
ATOM 821 C C . ILE A 1 105 ? 13.260 7.093 14.488 1.00 16.41 105 ILE A C 1
ATOM 822 O O . ILE A 1 105 ? 12.280 6.972 15.230 1.00 19.50 105 ILE A O 1
ATOM 827 N N . ASN A 1 106 ? 14.078 8.139 14.482 1.00 18.05 106 ASN A N 1
ATOM 828 C CA . ASN A 1 106 ? 13.823 9.365 15.231 1.00 18.48 106 ASN A CA 1
ATOM 829 C C . ASN A 1 106 ? 14.289 10.480 14.292 1.00 21.29 106 ASN A C 1
ATOM 830 O O . ASN A 1 106 ? 15.316 10.317 13.620 1.00 19.90 106 ASN A O 1
ATOM 835 N N . HIS A 1 107 ? 13.564 11.594 14.221 1.00 20.43 107 HIS A N 1
ATOM 836 C CA . HIS A 1 107 ? 14.073 12.719 13.410 1.00 18.15 107 HIS A CA 1
ATOM 837 C C . HIS A 1 107 ? 15.289 13.209 14.190 1.00 20.80 107 HIS A C 1
ATOM 838 O O . HIS A 1 107 ? 15.288 13.209 15.437 1.00 18.87 107 HIS A O 1
ATOM 845 N N . ARG A 1 108 ? 16.334 13.628 13.479 1.00 21.28 108 ARG A N 1
ATOM 846 C CA . ARG A 1 108 ? 17.561 14.073 14.130 1.00 21.73 108 ARG A CA 1
ATOM 847 C C . ARG A 1 108 ? 17.405 15.301 15.021 1.00 22.38 108 ARG A C 1
ATOM 848 O O . ARG A 1 108 ? 18.246 15.552 15.887 1.00 25.65 108 ARG A O 1
ATOM 856 N N . LYS A 1 109 ? 16.330 16.063 14.832 1.00 22.25 109 LYS A N 1
ATOM 857 C CA . LYS A 1 109 ? 16.111 17.241 15.652 1.00 25.68 109 LYS A CA 1
ATOM 858 C C . LYS A 1 109 ? 15.346 16.975 16.954 1.00 28.79 109 LYS A C 1
ATOM 859 O O . LYS A 1 109 ? 15.071 17.904 17.717 1.00 27.42 109 LYS A O 1
ATOM 865 N N . THR A 1 110 ? 14.993 15.718 17.217 1.00 26.43 110 THR A N 1
ATOM 866 C CA . THR A 1 110 ? 14.305 15.400 18.465 1.00 27.44 110 THR A CA 1
ATOM 867 C C . THR A 1 110 ? 15.346 15.124 19.557 1.00 29.24 110 THR A C 1
ATOM 868 O O . THR A 1 110 ? 16.521 14.886 19.262 1.00 27.07 110 THR A O 1
ATOM 872 N N . PHE A 1 111 ? 14.919 15.160 20.816 1.00 28.46 111 PHE A N 1
ATOM 873 C CA . PHE A 1 111 ? 15.832 14.889 21.923 1.00 29.05 111 PHE A CA 1
ATOM 874 C C . PHE A 1 111 ? 15.803 13.407 22.293 1.00 29.65 111 PHE A C 1
ATOM 875 O O . PHE A 1 111 ? 16.634 12.628 21.792 1.00 27.40 111 PHE A O 1
ATOM 883 N N . THR A 1 112 ? 14.861 12.987 23.143 1.00 24.26 112 THR A N 1
ATOM 884 C CA . THR A 1 112 ? 14.831 11.569 23.490 1.00 22.45 112 THR A CA 1
ATOM 885 C C . THR A 1 112 ? 14.048 10.796 22.458 1.00 22.70 112 THR A C 1
ATOM 886 O O . THR A 1 112 ? 14.213 9.580 22.360 1.00 25.36 112 THR A O 1
ATOM 890 N N . GLY A 1 113 ? 13.189 11.499 21.701 1.00 20.00 113 GLY A N 1
ATOM 891 C CA . GLY A 1 113 ? 12.427 10.868 20.632 1.00 18.57 113 GLY A CA 1
ATOM 892 C C . GLY A 1 113 ? 11.091 10.241 20.975 1.00 17.17 113 GLY A C 1
ATOM 893 O O . GLY A 1 113 ? 10.251 10.041 20.099 1.00 17.15 113 GLY A O 1
ATOM 894 N N . ILE A 1 114 ? 10.868 9.994 22.265 1.00 17.10 114 ILE A N 1
ATOM 895 C CA . ILE A 1 114 ? 9.655 9.313 22.734 1.00 16.56 114 ILE A CA 1
ATOM 896 C C . ILE A 1 114 ? 8.441 10.188 23.134 1.00 12.70 114 ILE A C 1
ATOM 897 O O . ILE A 1 114 ? 7.314 9.705 23.187 1.00 13.76 114 ILE A O 1
ATOM 902 N N . THR A 1 115 ? 8.673 11.455 23.426 1.00 14.49 115 THR A N 1
ATOM 903 C CA . THR A 1 115 ? 7.563 12.323 23.817 1.00 14.90 115 THR A CA 1
ATOM 904 C C . THR A 1 115 ? 6.485 12.496 22.717 1.00 16.10 115 THR A C 1
ATOM 905 O O . THR A 1 115 ? 6.722 12.177 21.538 1.00 14.50 115 THR A O 1
ATOM 909 N N . ASP A 1 116 ? 5.295 12.994 23.089 1.00 14.10 116 ASP A N 1
ATOM 910 C CA . ASP A 1 116 ? 4.249 13.179 22.089 1.00 13.43 116 ASP A CA 1
ATOM 911 C C . ASP A 1 116 ? 4.726 14.176 21.045 1.00 13.65 116 ASP A C 1
ATOM 912 O O . ASP A 1 116 ? 4.529 13.984 19.851 1.00 17.48 116 ASP A O 1
ATOM 917 N N . ASN A 1 117 ? 5.391 15.217 21.503 1.00 14.96 117 ASN A N 1
ATOM 918 C CA . ASN A 1 117 ? 5.913 16.227 20.604 1.00 16.00 117 ASN A CA 1
ATOM 919 C C . ASN A 1 117 ? 6.967 15.631 19.677 1.00 16.24 117 ASN A C 1
ATOM 920 O O . ASN A 1 117 ? 6.925 15.877 18.467 1.00 18.53 117 ASN A O 1
ATOM 925 N N . ASP A 1 118 ? 7.871 14.818 20.221 1.00 17.42 118 ASP A N 1
ATOM 926 C CA . ASP A 1 118 ? 8.920 14.200 19.408 1.00 17.82 118 ASP A CA 1
ATOM 927 C C . ASP A 1 118 ? 8.360 13.197 18.412 1.00 15.61 118 ASP A C 1
ATOM 928 O O . ASP A 1 118 ? 8.726 13.237 17.238 1.00 18.20 118 ASP A O 1
ATOM 933 N N . ARG A 1 119 ? 7.504 12.279 18.857 1.00 14.46 119 ARG A N 1
ATOM 934 C CA . ARG A 1 119 ? 6.982 11.287 17.917 1.00 14.54 119 ARG A CA 1
ATOM 935 C C . ARG A 1 119 ? 6.130 11.918 16.835 1.00 15.69 119 ARG A C 1
ATOM 936 O O . ARG A 1 119 ? 6.204 11.510 15.682 1.00 16.60 119 ARG A O 1
ATOM 944 N N . ALA A 1 120 ? 5.319 12.902 17.194 1.00 15.03 120 ALA A N 1
ATOM 945 C CA . ALA A 1 120 ? 4.503 13.557 16.168 1.00 14.75 120 ALA A CA 1
ATOM 946 C C . ALA A 1 120 ? 5.409 14.290 15.183 1.00 15.54 120 ALA A C 1
ATOM 947 O O . ALA A 1 120 ? 5.125 14.291 13.973 1.00 20.80 120 ALA A O 1
ATOM 949 N N . PHE A 1 121 ? 6.476 14.906 15.679 1.00 16.76 121 PHE A N 1
ATOM 950 C CA . PHE A 1 121 ? 7.402 15.644 14.807 1.00 15.60 121 PHE A CA 1
ATOM 951 C C . PHE A 1 121 ? 8.096 14.703 13.822 1.00 18.40 121 PHE A C 1
ATOM 952 O O . PHE A 1 121 ? 8.152 14.976 12.619 1.00 19.82 121 PHE A O 1
ATOM 960 N N . THR A 1 122 ? 8.602 13.578 14.329 1.00 19.63 122 THR A N 1
ATOM 961 C CA . THR A 1 122 ? 9.278 12.582 13.496 1.00 17.01 122 THR A CA 1
ATOM 962 C C . THR A 1 122 ? 8.358 12.087 12.386 1.00 17.19 122 THR A C 1
ATOM 963 O O . THR A 1 122 ? 8.732 12.075 11.202 1.00 20.38 122 THR A O 1
ATOM 967 N N . ILE A 1 123 ? 7.138 11.717 12.758 1.00 15.43 123 ILE A N 1
ATOM 968 C CA . ILE A 1 123 ? 6.194 11.188 11.793 1.00 15.37 123 ILE A CA 1
ATOM 969 C C . ILE A 1 123 ? 5.754 12.224 10.777 1.00 19.09 123 ILE A C 1
ATOM 970 O O . ILE A 1 123 ? 5.726 11.939 9.570 1.00 20.62 123 ILE A O 1
ATOM 975 N N . LYS A 1 124 ? 5.405 13.422 11.246 1.00 17.11 124 LYS A N 1
ATOM 976 C CA . LYS A 1 124 ? 4.955 14.456 10.314 1.00 20.47 124 LYS A CA 1
ATOM 977 C C . LYS A 1 124 ? 6.077 14.858 9.373 1.00 22.41 124 LYS A C 1
ATOM 978 O O . LYS A 1 124 ? 5.835 15.065 8.173 1.00 23.03 124 LYS A O 1
ATOM 984 N N . LYS A 1 125 ? 7.298 14.964 9.889 1.00 19.41 125 LYS A N 1
ATOM 985 C CA . LYS A 1 125 ? 8.425 15.347 9.027 1.00 21.31 125 LYS A CA 1
ATOM 986 C C . LYS A 1 125 ? 8.708 14.265 7.973 1.00 20.86 125 LYS A C 1
ATOM 987 O O . LYS A 1 125 ? 9.130 14.564 6.853 1.00 23.30 125 LYS A O 1
ATOM 993 N N . LEU A 1 126 ? 8.484 13.004 8.325 1.00 18.89 126 LEU A N 1
ATOM 994 C CA . LEU A 1 126 ? 8.700 11.930 7.363 1.00 22.01 126 LEU A CA 1
ATOM 995 C C . LEU A 1 126 ? 7.656 12.076 6.255 1.00 26.83 126 LEU A C 1
ATOM 996 O O . LEU A 1 126 ? 7.979 11.983 5.065 1.00 22.54 126 LEU A O 1
ATOM 1001 N N . ALA A 1 127 ? 6.401 12.305 6.652 1.00 20.49 127 ALA A N 1
ATOM 1002 C CA . ALA A 1 127 ? 5.319 12.456 5.683 1.00 23.49 127 ALA A CA 1
ATOM 1003 C C . ALA A 1 127 ? 5.588 13.649 4.775 1.00 23.74 127 ALA A C 1
ATOM 1004 O O . ALA A 1 127 ? 5.311 13.586 3.568 1.00 24.53 127 ALA A O 1
ATOM 1006 N N . GLU A 1 128 ? 6.128 14.727 5.333 1.00 24.66 128 GLU A N 1
ATOM 1007 C CA . GLU A 1 128 ? 6.430 15.912 4.533 1.00 24.04 128 GLU A CA 1
ATOM 1008 C C . GLU A 1 128 ? 7.587 15.671 3.563 1.00 27.85 128 GLU A C 1
ATOM 1009 O O . GLU A 1 128 ? 7.543 16.101 2.402 1.00 27.01 128 GLU A O 1
ATOM 1015 N N . LEU A 1 129 ? 8.623 14.984 4.029 1.00 26.30 129 LEU A N 1
ATOM 1016 C CA . LEU A 1 129 ? 9.773 14.708 3.176 1.00 25.28 129 LEU A CA 1
ATOM 1017 C C . LEU A 1 129 ? 9.293 13.920 1.969 1.00 25.33 129 LEU A C 1
ATOM 1018 O O . LEU A 1 129 ? 9.676 14.191 0.829 1.00 28.50 129 LEU A O 1
ATOM 1023 N N . VAL A 1 130 ? 8.436 12.944 2.214 1.00 25.57 130 VAL A N 1
ATOM 1024 C CA . VAL A 1 130 ? 7.910 12.136 1.129 1.00 23.96 130 VAL A CA 1
ATOM 1025 C C . VAL A 1 130 ? 7.020 12.952 0.196 1.00 28.43 130 VAL A C 1
ATOM 1026 O O . VAL A 1 130 ? 7.167 12.880 -1.030 1.00 27.65 130 VAL A O 1
ATOM 1030 N N . LYS A 1 131 ? 6.099 13.724 0.765 1.00 27.38 131 LYS A N 1
ATOM 1031 C CA . LYS A 1 131 ? 5.200 14.552 -0.045 1.00 27.41 131 LYS A CA 1
ATOM 1032 C C . LYS A 1 131 ? 5.969 15.500 -0.983 1.00 32.69 131 LYS A C 1
ATOM 1033 O O . LYS A 1 131 ? 5.545 15.756 -2.123 1.00 30.53 131 LYS A O 1
ATOM 1039 N N . GLU A 1 132 ? 7.097 16.007 -0.499 1.00 32.18 132 GLU A N 1
ATOM 1040 C CA . GLU A 1 132 ? 7.926 16.933 -1.260 1.00 33.97 132 GLU A CA 1
ATOM 1041 C C . GLU A 1 132 ? 8.942 16.226 -2.154 1.00 33.14 132 GLU A C 1
ATOM 1042 O O . GLU A 1 132 ? 9.755 16.878 -2.810 1.00 36.11 132 GLU A O 1
ATOM 1048 N N . GLY A 1 133 ? 8.897 14.896 -2.173 1.00 32.80 133 GLY A N 1
ATOM 1049 C CA . GLY A 1 133 ? 9.812 14.133 -3.006 1.00 32.30 133 GLY A CA 1
ATOM 1050 C C . GLY A 1 133 ? 11.277 14.254 -2.637 1.00 36.76 133 GLY A C 1
ATOM 1051 O O . GLY A 1 133 ? 12.152 13.935 -3.442 1.00 34.25 133 GLY A O 1
ATOM 1052 N N . ARG A 1 134 ? 11.558 14.699 -1.416 1.00 34.10 134 ARG A N 1
ATOM 1053 C CA . ARG A 1 134 ? 12.937 14.852 -0.966 1.00 33.55 134 ARG A CA 1
ATOM 1054 C C . ARG A 1 134 ? 13.529 13.558 -0.402 1.00 34.06 134 ARG A C 1
ATOM 1055 O O . ARG A 1 134 ? 14.064 13.549 0.706 1.00 32.49 134 ARG A O 1
ATOM 1063 N N . PHE A 1 135 ? 13.460 12.474 -1.171 1.00 32.20 135 PHE A N 1
ATOM 1064 C CA . PHE A 1 135 ? 13.981 11.191 -0.708 1.00 35.94 135 PHE A CA 1
ATOM 1065 C C . PHE A 1 135 ? 15.486 11.195 -0.392 1.00 37.96 135 PHE A C 1
ATOM 1066 O O . PHE A 1 135 ? 15.936 10.524 0.541 1.00 37.32 135 PHE A O 1
ATOM 1074 N N . ASN A 1 136 ? 16.266 11.956 -1.151 1.00 36.04 136 ASN A N 1
ATOM 1075 C CA . ASN A 1 136 ? 17.700 12.028 -0.900 1.00 33.63 136 ASN A CA 1
ATOM 1076 C C . ASN A 1 136 ? 18.005 12.668 0.462 1.00 34.34 136 ASN A C 1
ATOM 1077 O O . ASN A 1 136 ? 19.158 12.685 0.903 1.00 33.30 136 ASN A O 1
ATOM 1082 N N . ASP A 1 137 ? 16.974 13.188 1.128 1.00 32.08 137 ASP A N 1
ATOM 1083 C CA . ASP A 1 137 ? 17.140 13.838 2.434 1.00 30.98 137 ASP A CA 1
ATOM 1084 C C . ASP A 1 137 ? 16.862 12.937 3.644 1.00 27.46 137 ASP A C 1
ATOM 1085 O O . ASP A 1 137 ? 17.069 13.362 4.780 1.00 26.91 137 ASP A O 1
ATOM 1090 N N . PHE A 1 138 ? 16.402 11.717 3.411 1.00 26.29 138 PHE A N 1
ATOM 1091 C CA . PHE A 1 138 ? 16.068 10.805 4.507 1.00 25.93 138 PHE A CA 1
ATOM 1092 C C . PHE A 1 138 ? 17.167 10.690 5.582 1.00 27.37 138 PHE A C 1
ATOM 1093 O O . PHE A 1 138 ? 16.932 11.019 6.746 1.00 27.92 138 PHE A O 1
ATOM 1101 N N . GLY A 1 139 ? 18.368 10.268 5.193 1.00 29.24 139 GLY A N 1
ATOM 1102 C CA . GLY A 1 139 ? 19.450 10.132 6.153 1.00 27.80 139 GLY A CA 1
ATOM 1103 C C . GLY A 1 139 ? 19.841 11.451 6.781 1.00 29.41 139 GLY A C 1
ATOM 1104 O O . GLY A 1 139 ? 20.276 11.519 7.934 1.00 28.17 139 GLY A O 1
ATOM 1105 N N . LYS A 1 140 ? 19.695 12.520 6.015 1.00 29.52 140 LYS A N 1
ATOM 1106 C CA . LYS A 1 140 ? 20.040 13.840 6.509 1.00 29.95 140 LYS A CA 1
ATOM 1107 C C . LYS A 1 140 ? 19.117 14.243 7.659 1.00 27.53 140 LYS A C 1
ATOM 1108 O O . LYS A 1 140 ? 19.530 14.939 8.583 1.00 27.53 140 LYS A O 1
ATOM 1114 N N . GLU A 1 141 ? 17.866 13.796 7.603 1.00 24.54 141 GLU A N 1
ATOM 1115 C CA . GLU A 1 141 ? 16.893 14.185 8.622 1.00 23.76 141 GLU A CA 1
ATOM 1116 C C . GLU A 1 141 ? 16.575 13.163 9.709 1.00 23.23 141 GLU A C 1
ATOM 1117 O O . GLU A 1 141 ? 16.078 13.547 10.768 1.00 25.17 141 GLU A O 1
ATOM 1123 N N . PHE A 1 142 ? 16.861 11.887 9.461 1.00 22.03 142 PHE A N 1
ATOM 1124 C CA . PHE A 1 142 ? 16.517 10.843 10.434 1.00 20.35 142 PHE A CA 1
ATOM 1125 C C . PHE A 1 142 ? 17.662 9.909 10.786 1.00 24.50 142 PHE A C 1
ATOM 1126 O O . PHE A 1 142 ? 18.620 9.783 10.023 1.00 23.33 142 PHE A O 1
ATOM 1134 N N . ARG A 1 143 ? 17.553 9.260 11.948 1.00 20.19 143 ARG A N 1
ATOM 1135 C CA . ARG A 1 143 ? 18.545 8.281 12.385 1.00 22.19 143 ARG A CA 1
ATOM 1136 C C . ARG A 1 143 ? 17.812 7.028 12.878 1.00 20.69 143 ARG A C 1
ATOM 1137 O O . ARG A 1 143 ? 16.611 7.078 13.183 1.00 19.34 143 ARG A O 1
ATOM 1145 N N . SER A 1 144 ? 18.529 5.904 12.935 1.00 22.41 144 SER A N 1
ATOM 1146 C CA . SER A 1 144 ? 17.979 4.628 13.401 1.00 20.77 144 SER A CA 1
ATOM 1147 C C . SER A 1 144 ? 19.042 4.006 14.316 1.00 21.15 144 SER A C 1
ATOM 1148 O O . SER A 1 144 ? 20.244 4.128 14.048 1.00 25.19 144 SER A O 1
ATOM 1151 N N . PRO A 1 145 ? 18.634 3.344 15.412 1.00 22.25 145 PRO A N 1
ATOM 1152 C CA . PRO A 1 145 ? 17.289 3.078 15.938 1.00 23.06 145 PRO A CA 1
ATOM 1153 C C . PRO A 1 145 ? 16.634 4.334 16.518 1.00 19.53 145 PRO A C 1
ATOM 1154 O O . PRO A 1 145 ? 17.300 5.343 16.732 1.00 23.96 145 PRO A O 1
ATOM 1158 N N . GLY A 1 146 ? 15.326 4.238 16.758 1.00 19.93 146 GLY A N 1
ATOM 1159 C CA . GLY A 1 146 ? 14.548 5.337 17.296 1.00 17.81 146 GLY A CA 1
ATOM 1160 C C . GLY A 1 146 ? 13.259 4.853 17.972 1.00 18.87 146 GLY A C 1
ATOM 1161 O O . GLY A 1 146 ? 13.029 3.647 18.114 1.00 20.81 146 GLY A O 1
ATOM 1162 N N . SER A 1 147 ? 12.416 5.795 18.407 1.00 17.47 147 SER A N 1
ATOM 1163 C CA . SER A 1 147 ? 11.165 5.456 19.084 1.00 18.94 147 SER A CA 1
ATOM 1164 C C . SER A 1 147 ? 9.974 5.217 18.157 1.00 20.78 147 SER A C 1
ATOM 1165 O O . SER A 1 147 ? 8.951 4.634 18.560 1.00 20.30 147 SER A O 1
ATOM 1168 N N . VAL A 1 148 ? 10.093 5.684 16.920 1.00 19.03 148 VAL A N 1
ATOM 1169 C CA . VAL A 1 148 ? 9.015 5.495 15.959 1.00 18.42 148 VAL A CA 1
ATOM 1170 C C . VAL A 1 148 ? 9.283 4.273 15.077 1.00 18.55 148 VAL A C 1
ATOM 1171 O O . VAL A 1 148 ? 10.213 4.263 14.280 1.00 21.41 148 VAL A O 1
ATOM 1175 N N . THR A 1 149 ? 8.455 3.249 15.227 1.00 16.60 149 THR A N 1
ATOM 1176 C CA . THR A 1 149 ? 8.600 2.024 14.450 1.00 18.03 149 THR A CA 1
ATOM 1177 C C . THR A 1 149 ? 7.900 2.165 13.105 1.00 20.10 149 THR A C 1
ATOM 1178 O O . THR A 1 149 ? 6.754 2.593 13.044 1.00 21.88 149 THR A O 1
ATOM 1182 N N . LEU A 1 150 ? 8.595 1.806 12.032 1.00 19.93 150 LEU A N 1
ATOM 1183 C CA . LEU A 1 150 ? 7.990 1.860 10.709 1.00 20.70 150 LEU A CA 1
ATOM 1184 C C . LEU A 1 150 ? 7.529 0.466 10.331 1.00 20.91 150 LEU A C 1
ATOM 1185 O O . LEU A 1 150 ? 8.047 -0.553 10.833 1.00 19.93 150 LEU A O 1
ATOM 1190 N N . LEU A 1 151 ? 6.526 0.423 9.458 1.00 18.83 151 LEU A N 1
ATOM 1191 C CA . LEU A 1 151 ? 5.979 -0.832 8.977 1.00 20.07 151 LEU A CA 1
ATOM 1192 C C . LEU A 1 151 ? 6.007 -0.686 7.465 1.00 19.89 151 LEU A C 1
ATOM 1193 O O . LEU A 1 151 ? 5.752 0.389 6.940 1.00 22.85 151 LEU A O 1
ATOM 1198 N N . ARG A 1 152 ? 6.364 -1.761 6.778 1.00 19.02 152 ARG A N 1
ATOM 1199 C CA . ARG A 1 152 ? 6.398 -1.717 5.318 1.00 20.85 152 ARG A CA 1
ATOM 1200 C C . ARG A 1 152 ? 5.187 -2.500 4.801 1.00 20.67 152 ARG A C 1
ATOM 1201 O O . ARG A 1 152 ? 5.037 -3.686 5.088 1.00 20.11 152 ARG A O 1
ATOM 1209 N N . ALA A 1 153 ? 4.308 -1.818 4.065 1.00 20.41 153 ALA A N 1
ATOM 1210 C CA . ALA A 1 153 ? 3.122 -2.445 3.494 1.00 19.80 153 ALA A CA 1
ATOM 1211 C C . ALA A 1 153 ? 3.547 -3.342 2.319 1.00 21.41 153 ALA A C 1
ATOM 1212 O O . ALA A 1 153 ? 4.518 -3.044 1.622 1.00 21.21 153 ALA A O 1
ATOM 1214 N N . ALA A 1 154 ? 2.837 -4.447 2.142 1.00 19.10 154 ALA A N 1
ATOM 1215 C CA . ALA A 1 154 ? 3.137 -5.412 1.085 1.00 23.04 154 ALA A CA 1
ATOM 1216 C C . ALA A 1 154 ? 2.893 -4.833 -0.306 1.00 23.61 154 ALA A C 1
ATOM 1217 O O . ALA A 1 154 ? 2.042 -3.962 -0.490 1.00 24.04 154 ALA A O 1
ATOM 1219 N N . GLU A 1 155 ? 3.648 -5.335 -1.279 1.00 24.84 155 GLU A N 1
ATOM 1220 C CA . GLU A 1 155 ? 3.480 -4.906 -2.665 1.00 28.80 155 GLU A CA 1
ATOM 1221 C C . GLU A 1 155 ? 2.058 -5.337 -3.047 1.00 26.58 155 GLU A C 1
ATOM 1222 O O . GLU A 1 155 ? 1.646 -6.468 -2.768 1.00 29.60 155 GLU A O 1
ATOM 1228 N N . GLY A 1 156 ? 1.306 -4.432 -3.660 1.00 27.67 156 GLY A N 1
ATOM 1229 C CA . GLY A 1 156 ? -0.056 -4.747 -4.048 1.00 30.07 156 GLY A CA 1
ATOM 1230 C C . GLY A 1 156 ? -1.050 -4.499 -2.928 1.00 26.54 156 GLY A C 1
ATOM 1231 O O . GLY A 1 156 ? -2.253 -4.686 -3.103 1.00 27.14 156 GLY A O 1
ATOM 1232 N N . LEU A 1 157 ? -0.545 -4.067 -1.773 1.00 26.06 157 LEU A N 1
ATOM 1233 C CA . LEU A 1 157 ? -1.385 -3.789 -0.606 1.00 24.39 157 LEU A CA 1
ATOM 1234 C C . LEU A 1 157 ? -2.344 -4.956 -0.308 1.00 24.07 157 LEU A C 1
ATOM 1235 O O . LEU A 1 157 ? -1.918 -6.113 -0.341 1.00 22.22 157 LEU A O 1
ATOM 1240 N N . VAL A 1 158 ? -3.626 -4.677 -0.051 1.00 25.31 158 VAL A N 1
ATOM 1241 C CA . VAL A 1 158 ? -4.576 -5.741 0.295 1.00 23.90 158 VAL A CA 1
ATOM 1242 C C . VAL A 1 158 ? -4.776 -6.810 -0.761 1.00 29.31 158 VAL A C 1
ATOM 1243 O O . VAL A 1 158 ? -5.495 -7.776 -0.537 1.00 25.30 158 VAL A O 1
ATOM 1247 N N . LYS A 1 159 ? -4.147 -6.644 -1.914 1.00 29.62 159 LYS A N 1
ATOM 1248 C CA . LYS A 1 159 ? -4.260 -7.663 -2.941 1.00 34.44 159 LYS A CA 1
ATOM 1249 C C . LYS A 1 159 ? -3.334 -8.831 -2.577 1.00 31.56 159 LYS A C 1
ATOM 1250 O O . LYS A 1 159 ? -3.530 -9.950 -3.056 1.00 36.19 159 LYS A O 1
ATOM 1256 N N . ASN A 1 160 ? -2.342 -8.576 -1.718 1.00 27.13 160 ASN A N 1
ATOM 1257 C CA . ASN A 1 160 ? -1.388 -9.614 -1.335 1.00 26.54 160 ASN A CA 1
ATOM 1258 C C . ASN A 1 160 ? -1.208 -9.860 0.168 1.00 27.54 160 ASN A C 1
ATOM 1259 O O . ASN A 1 160 ? -0.637 -10.878 0.558 1.00 25.94 160 ASN A O 1
ATOM 1264 N N . ARG A 1 161 ? -1.665 -8.920 1.000 1.00 22.47 161 ARG A N 1
ATOM 1265 C CA . ARG A 1 161 ? -1.597 -9.063 2.463 1.00 23.26 161 ARG A CA 1
ATOM 1266 C C . ARG A 1 161 ? -2.745 -8.225 3.012 1.00 22.90 161 ARG A C 1
ATOM 1267 O O . ARG A 1 161 ? -2.963 -7.093 2.573 1.00 21.44 161 ARG A O 1
ATOM 1275 N N . GLN A 1 162 ? -3.493 -8.778 3.958 1.00 21.97 162 GLN A N 1
ATOM 1276 C CA . GLN A 1 162 ? -4.643 -8.063 4.488 1.00 21.48 162 GLN A CA 1
ATOM 1277 C C . GLN A 1 162 ? -4.502 -7.668 5.963 1.00 20.67 162 GLN A C 1
ATOM 1278 O O . GLN A 1 162 ? -5.368 -7.964 6.800 1.00 24.34 162 GLN A O 1
ATOM 1284 N N . GLY A 1 163 ? -3.398 -7.007 6.277 1.00 21.31 163 GLY A N 1
ATOM 1285 C CA . GLY A 1 163 ? -3.216 -6.553 7.646 1.00 16.41 163 GLY A CA 1
ATOM 1286 C C . GLY A 1 163 ? -3.649 -5.092 7.741 1.00 20.18 163 GLY A C 1
ATOM 1287 O O . GLY A 1 163 ? -4.017 -4.459 6.735 1.00 17.14 163 GLY A O 1
ATOM 1288 N N . HIS A 1 164 ? -3.609 -4.549 8.956 1.00 21.14 164 HIS A N 1
ATOM 1289 C CA . HIS A 1 164 ? -3.951 -3.152 9.162 1.00 18.80 164 HIS A CA 1
ATOM 1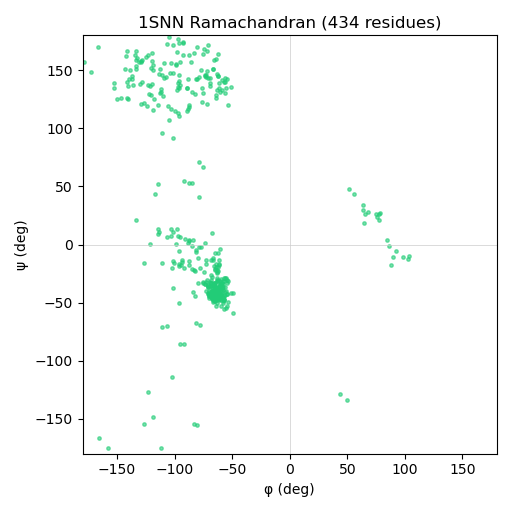290 C C . HIS A 1 164 ? -2.936 -2.325 8.388 1.00 14.64 164 HIS A C 1
ATOM 1291 O O . HIS A 1 164 ? -3.226 -1.222 7.946 1.00 19.72 164 HIS A O 1
ATOM 1298 N N . THR A 1 165 ? -1.720 -2.852 8.257 1.00 14.80 165 THR A N 1
ATOM 1299 C CA . THR A 1 165 ? -0.677 -2.126 7.557 1.00 16.85 165 THR A CA 1
ATOM 1300 C C . THR A 1 165 ? -1.176 -1.811 6.146 1.00 16.23 165 THR A C 1
ATOM 1301 O O . THR A 1 165 ? -1.191 -0.659 5.726 1.00 19.28 165 THR A O 1
ATOM 1305 N N . GLU A 1 166 ? -1.578 -2.853 5.427 1.00 18.91 166 GLU A N 1
ATOM 1306 C CA . GLU A 1 166 ? -2.076 -2.689 4.056 1.00 19.90 166 GLU A CA 1
ATOM 1307 C C . GLU A 1 166 ? -3.420 -1.983 3.941 1.00 19.05 166 GLU A C 1
ATOM 1308 O O . GLU A 1 166 ? -3.604 -1.136 3.065 1.00 22.47 166 GLU A O 1
ATOM 1314 N N . MET A 1 167 ? -4.368 -2.364 4.791 1.00 17.33 167 MET A N 1
ATOM 1315 C CA . MET A 1 167 ? -5.707 -1.755 4.784 1.00 18.73 167 MET A CA 1
ATOM 1316 C C . MET A 1 167 ? -5.658 -0.234 4.987 1.00 21.94 167 MET A C 1
ATOM 1317 O O . MET A 1 167 ? -6.331 0.520 4.280 1.00 20.23 167 MET A O 1
ATOM 1322 N N . THR A 1 168 ? -4.882 0.231 5.967 1.00 18.76 168 THR A N 1
ATOM 1323 C CA . THR A 1 168 ? -4.849 1.657 6.230 1.00 18.85 168 THR A CA 1
ATOM 1324 C C . THR A 1 168 ? -4.077 2.443 5.170 1.00 21.43 168 THR A C 1
ATOM 1325 O O . THR A 1 168 ? -4.425 3.580 4.850 1.00 21.37 168 THR A O 1
ATOM 1329 N N . VAL A 1 169 ? -3.026 1.841 4.620 1.00 19.90 169 VAL A N 1
ATOM 1330 C CA . VAL A 1 169 ? -2.272 2.522 3.589 1.00 19.45 169 VAL A CA 1
ATOM 1331 C C . VAL A 1 169 ? -3.175 2.619 2.372 1.00 22.31 169 VAL A C 1
ATOM 1332 O O . VAL A 1 169 ? -3.136 3.605 1.641 1.00 21.95 169 VAL A O 1
ATOM 1336 N N . ALA A 1 170 ? -4.020 1.609 2.196 1.00 20.22 170 ALA A N 1
ATOM 1337 C CA . ALA A 1 170 ? -4.931 1.590 1.051 1.00 22.47 170 ALA A CA 1
ATOM 1338 C C . ALA A 1 170 ? -5.950 2.725 1.191 1.00 26.60 170 ALA A C 1
ATOM 1339 O O . ALA A 1 170 ? -6.270 3.409 0.208 1.00 26.45 170 ALA A O 1
ATOM 1341 N N . LEU A 1 171 ? -6.467 2.918 2.405 1.00 23.70 171 LEU A N 1
ATOM 1342 C CA . LEU A 1 171 ? -7.427 3.997 2.646 1.00 21.62 171 LEU A CA 1
ATOM 1343 C C . LEU A 1 171 ? -6.775 5.356 2.385 1.00 23.33 171 LEU A C 1
ATOM 1344 O O . LEU A 1 171 ? -7.398 6.231 1.792 1.00 22.02 171 LEU A O 1
ATOM 1349 N N . ALA A 1 172 ? -5.528 5.541 2.818 1.00 18.59 172 ALA A N 1
ATOM 1350 C CA . ALA A 1 172 ? -4.855 6.815 2.582 1.00 20.80 172 ALA A CA 1
ATOM 1351 C C . ALA A 1 172 ? -4.694 7.054 1.075 1.00 25.32 172 ALA A C 1
ATOM 1352 O O . ALA A 1 172 ? -4.811 8.187 0.608 1.00 26.22 172 ALA A O 1
ATOM 1354 N N . GLU A 1 173 ? -4.421 5.990 0.317 1.00 24.65 173 GLU A N 1
ATOM 1355 C CA . GLU A 1 173 ? -4.233 6.133 -1.124 1.00 27.61 173 GLU A CA 1
ATOM 1356 C C . GLU A 1 173 ? -5.557 6.533 -1.771 1.00 27.13 173 GLU A C 1
ATOM 1357 O O . GLU A 1 173 ? -5.600 7.468 -2.575 1.00 30.07 173 GLU A O 1
ATOM 1363 N N . LEU A 1 174 ? -6.624 5.833 -1.402 1.00 26.62 174 LEU A N 1
ATOM 1364 C CA . LEU A 1 174 ? -7.971 6.120 -1.912 1.00 28.32 174 LEU A CA 1
ATOM 1365 C C . LEU A 1 174 ? -8.379 7.573 -1.621 1.00 31.57 174 LEU A C 1
ATOM 1366 O O . LEU A 1 174 ? -9.161 8.170 -2.363 1.00 29.07 174 LEU A O 1
ATOM 1371 N N . ALA A 1 175 ? -7.842 8.127 -0.537 1.00 27.07 175 ALA A N 1
ATOM 1372 C CA . ALA A 1 175 ? -8.135 9.496 -0.110 1.00 24.61 175 ALA A CA 1
ATOM 1373 C C . ALA A 1 175 ? -7.267 10.537 -0.808 1.00 24.40 175 ALA A C 1
ATOM 1374 O O . ALA A 1 175 ? -7.392 11.734 -0.537 1.00 26.71 175 ALA A O 1
ATOM 1376 N N . ASN A 1 176 ? -6.365 10.077 -1.669 1.00 25.21 176 ASN A N 1
ATOM 1377 C CA . ASN A 1 176 ? -5.455 10.960 -2.384 1.00 25.29 176 ASN A CA 1
ATOM 1378 C C . ASN A 1 176 ? -4.505 11.704 -1.460 1.00 28.09 176 ASN A C 1
ATOM 1379 O O . ASN A 1 176 ? -4.052 12.823 -1.747 1.00 27.46 176 ASN A O 1
ATOM 1384 N N . LEU A 1 177 ? -4.192 11.052 -0.345 1.00 26.38 177 LEU A N 1
ATOM 1385 C CA . LEU A 1 177 ? -3.277 11.595 0.646 1.00 24.82 177 LEU A CA 1
ATOM 1386 C C . LEU A 1 177 ? -1.925 10.903 0.459 1.00 22.63 177 LEU A C 1
ATOM 1387 O O . LEU A 1 177 ? -1.817 9.967 -0.342 1.00 26.52 177 LEU A O 1
ATOM 1392 N N . VAL A 1 178 ? -0.892 11.380 1.154 1.00 21.57 178 VAL A N 1
ATOM 1393 C CA . VAL A 1 178 ? 0.418 10.729 1.096 1.00 21.65 178 VAL A CA 1
ATOM 1394 C C . VAL A 1 178 ? 0.069 9.375 1.713 1.00 24.20 178 VAL A C 1
ATOM 1395 O O . VAL A 1 178 ? -0.500 9.325 2.804 1.00 25.64 178 VAL A O 1
ATOM 1399 N N . PRO A 1 179 ? 0.423 8.258 1.049 1.00 23.11 179 PRO A N 1
ATOM 1400 C CA . PRO A 1 179 ? 0.056 6.963 1.635 1.00 20.13 179 PRO A CA 1
ATOM 1401 C C . PRO A 1 179 ? 0.949 6.463 2.772 1.00 19.45 179 PRO A C 1
ATOM 1402 O O . PRO A 1 179 ? 1.718 5.516 2.605 1.00 20.81 179 PRO A O 1
ATOM 1406 N N . ILE A 1 180 ? 0.824 7.138 3.913 1.00 20.20 180 ILE A N 1
ATOM 1407 C CA . ILE A 1 180 ? 1.582 6.840 5.125 1.00 21.29 180 ILE A CA 1
ATOM 1408 C C . ILE A 1 180 ? 0.588 7.012 6.269 1.00 19.84 180 ILE A C 1
ATOM 1409 O O . ILE A 1 180 ? -0.065 8.063 6.373 1.00 20.02 180 ILE A O 1
ATOM 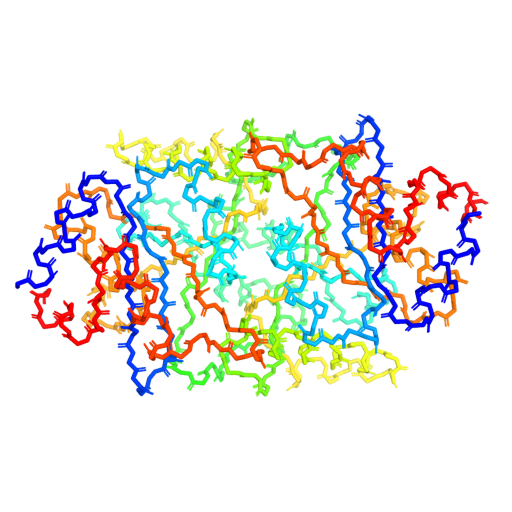1414 N N . THR A 1 181 ? 0.427 5.979 7.100 1.00 18.93 181 THR A N 1
ATOM 1415 C CA . THR A 1 181 ? -0.512 6.054 8.228 1.00 17.66 181 THR A CA 1
ATOM 1416 C C . THR A 1 181 ? 0.171 5.748 9.549 1.00 16.93 181 THR A C 1
ATOM 1417 O O . THR A 1 181 ? 1.248 5.160 9.572 1.00 16.43 181 THR A O 1
ATOM 1421 N N . THR A 1 182 ? -0.464 6.161 10.642 1.00 15.97 182 THR A N 1
ATOM 1422 C CA . THR A 1 182 ? 0.080 5.857 11.967 1.00 17.50 182 THR A CA 1
ATOM 1423 C C . THR A 1 182 ? -1.020 5.103 12.656 1.00 14.06 182 THR A C 1
ATOM 1424 O O . THR A 1 182 ? -2.173 5.557 12.677 1.00 16.90 182 THR A O 1
ATOM 1428 N N . ILE A 1 183 ? -0.668 3.946 13.219 1.00 16.42 183 ILE A N 1
ATOM 1429 C CA . ILE A 1 183 ? -1.666 3.062 13.817 1.00 17.88 183 ILE A CA 1
ATOM 1430 C C . ILE A 1 183 ? -1.270 2.536 15.186 1.00 16.21 183 ILE A C 1
ATOM 1431 O O . ILE A 1 183 ? -0.080 2.380 15.462 1.00 18.36 183 ILE A O 1
ATOM 1436 N N . CYS A 1 184 ? -2.269 2.254 16.030 1.00 17.24 184 CYS A N 1
ATOM 1437 C CA . CYS A 1 184 ? -2.024 1.779 17.400 1.00 17.36 184 CYS A CA 1
ATOM 1438 C C . CYS A 1 184 ? -3.120 0.807 17.832 1.00 13.04 184 CYS A C 1
ATOM 1439 O O . CYS A 1 184 ? -4.299 1.125 17.764 1.00 15.12 184 CYS A O 1
ATOM 1442 N N . GLU A 1 185 ? -2.735 -0.386 18.283 1.00 15.08 185 GLU A N 1
ATOM 1443 C CA . GLU A 1 185 ? -3.695 -1.407 18.703 1.00 13.92 185 GLU A CA 1
ATOM 1444 C C . GLU A 1 185 ? -4.427 -1.022 19.988 1.00 15.08 185 GLU A C 1
ATOM 1445 O O . GLU A 1 185 ? -3.810 -0.558 20.943 1.00 16.98 185 GLU A O 1
ATOM 1451 N N . MET A 1 186 ? -5.741 -1.242 20.012 1.00 14.69 186 MET A N 1
ATOM 1452 C CA . MET A 1 186 ? -6.531 -0.921 21.192 1.00 15.69 186 MET A CA 1
ATOM 1453 C C . MET A 1 186 ? -6.545 -2.086 22.175 1.00 14.21 186 MET A C 1
ATOM 1454 O O . MET A 1 186 ? -7.024 -3.173 21.857 1.00 15.53 186 MET A O 1
ATOM 1459 N N . MET A 1 187 ? -6.013 -1.844 23.373 1.00 13.38 187 MET A N 1
ATOM 1460 C CA . MET A 1 187 ? -5.908 -2.861 24.409 1.00 13.91 187 MET A CA 1
ATOM 1461 C C . MET A 1 187 ? -6.964 -2.751 25.485 1.00 16.44 187 MET A C 1
ATOM 1462 O O . MET A 1 187 ? -7.416 -1.645 25.847 1.00 18.04 187 MET A O 1
ATOM 1467 N N . GLY A 1 188 ? -7.344 -3.919 26.004 1.00 18.14 188 GLY A N 1
ATOM 1468 C CA . GLY A 1 188 ? -8.369 -4.000 27.032 1.00 15.47 188 GLY A CA 1
ATOM 1469 C C . GLY A 1 188 ? -7.842 -4.135 28.440 1.00 16.86 188 GLY A C 1
ATOM 1470 O O . GLY A 1 188 ? -6.723 -4.613 28.668 1.00 16.60 188 GLY A O 1
ATOM 1471 N N . ASP A 1 189 ? -8.660 -3.703 29.393 1.00 18.31 189 ASP A N 1
ATOM 1472 C CA . ASP A 1 189 ? -8.290 -3.761 30.797 1.00 18.55 189 ASP A CA 1
ATOM 1473 C C . ASP A 1 189 ? -8.081 -5.184 31.339 1.00 19.96 189 ASP A C 1
ATOM 1474 O O . ASP A 1 189 ? -7.349 -5.378 32.327 1.00 20.62 189 ASP A O 1
ATOM 1479 N N . ASP A 1 190 ? -8.703 -6.176 30.699 1.00 17.66 190 ASP A N 1
ATOM 1480 C CA . ASP A 1 190 ? -8.546 -7.554 31.161 1.00 20.74 190 ASP A CA 1
ATOM 1481 C C . ASP A 1 190 ? -7.233 -8.214 30.739 1.00 18.54 190 ASP A C 1
ATOM 1482 O O . ASP A 1 190 ? -6.985 -9.357 31.085 1.00 18.26 190 ASP A O 1
ATOM 1487 N N . GLY A 1 191 ? -6.404 -7.507 29.971 1.00 18.20 191 GLY A N 1
ATOM 1488 C CA . GLY A 1 191 ? -5.136 -8.096 29.562 1.00 15.05 191 GLY A CA 1
ATOM 1489 C C . GLY A 1 191 ? -5.099 -8.594 28.128 1.00 15.79 191 GLY A C 1
ATOM 1490 O O . GLY A 1 191 ? -4.040 -8.968 27.647 1.00 17.48 191 GLY A O 1
ATOM 1491 N N . ASN A 1 192 ? -6.259 -8.632 27.473 1.00 13.65 192 ASN A N 1
ATOM 1492 C CA . ASN A 1 192 ? -6.373 -9.043 26.078 1.00 14.77 192 ASN A CA 1
ATOM 1493 C C . ASN A 1 192 ? -6.592 -7.793 25.255 1.00 17.69 192 ASN A C 1
ATOM 1494 O O . ASN A 1 192 ? -6.654 -6.670 25.790 1.00 15.61 192 ASN A O 1
ATOM 1499 N N . ALA A 1 193 ? -6.681 -7.977 23.940 1.00 15.83 193 ALA A N 1
ATOM 1500 C CA . ALA A 1 193 ? -6.953 -6.861 23.048 1.00 16.26 193 ALA A CA 1
ATOM 1501 C C . ALA A 1 193 ? -8.373 -6.420 23.378 1.00 18.45 193 ALA A C 1
ATOM 1502 O O . ALA A 1 193 ? -9.199 -7.234 23.835 1.00 17.42 193 ALA A O 1
ATOM 1504 N N . MET A 1 194 ? -8.662 -5.142 23.182 1.00 15.16 194 MET A N 1
ATOM 1505 C CA . MET A 1 194 ? -10.012 -4.676 23.455 1.00 16.61 194 MET A CA 1
ATOM 1506 C C . MET A 1 194 ? -10.975 -5.424 22.530 1.00 16.70 194 MET A C 1
ATOM 1507 O O . MET A 1 194 ? -10.718 -5.566 21.335 1.00 17.71 194 MET A O 1
ATOM 1512 N N . SER A 1 195 ? -12.083 -5.897 23.085 1.00 17.30 195 SER A N 1
ATOM 1513 C CA . SER A 1 195 ? -13.072 -6.630 22.312 1.00 21.59 195 SER A CA 1
ATOM 1514 C C . SER A 1 195 ? -13.761 -5.786 21.251 1.00 24.75 195 SER A C 1
ATOM 1515 O O . SER A 1 195 ? -13.792 -4.550 21.317 1.00 22.09 195 SER A O 1
ATOM 1518 N N . LYS A 1 196 ? -14.319 -6.483 20.270 1.00 24.18 196 LYS A N 1
ATOM 1519 C CA . LYS A 1 196 ? -15.056 -5.866 19.185 1.00 29.38 196 LYS A CA 1
ATOM 1520 C C . LYS A 1 196 ? -16.178 -5.020 19.792 1.00 27.93 196 LYS A C 1
ATOM 1521 O O . LYS A 1 196 ? -16.433 -3.904 19.338 1.00 26.97 196 LYS A O 1
ATOM 1527 N N . ASN A 1 197 ? -16.829 -5.529 20.834 1.00 29.64 197 ASN A N 1
ATOM 1528 C CA . ASN A 1 197 ? -17.924 -4.802 21.484 1.00 33.63 197 ASN A CA 1
ATOM 1529 C C . ASN A 1 197 ? -17.481 -3.529 22.193 1.00 32.18 197 ASN A C 1
ATOM 1530 O O . ASN A 1 197 ? -18.177 -2.507 22.148 1.00 28.27 197 ASN A O 1
ATOM 1535 N N . GLU A 1 198 ? -16.329 -3.589 22.852 1.00 27.34 198 GLU A N 1
ATOM 1536 C CA . GLU A 1 198 ? -15.826 -2.430 23.554 1.00 24.87 198 GLU A CA 1
ATOM 1537 C C . GLU A 1 198 ? -15.252 -1.396 22.590 1.00 22.02 198 GLU A C 1
ATOM 1538 O O . GLU A 1 198 ? -15.365 -0.196 22.846 1.00 19.70 198 GLU A O 1
ATOM 1544 N N . THR A 1 199 ? -14.670 -1.833 21.474 1.00 19.42 199 THR A N 1
ATOM 1545 C CA . THR A 1 199 ? -14.136 -0.846 20.558 1.00 21.31 199 THR A CA 1
ATOM 1546 C C . THR A 1 199 ? -15.318 -0.166 19.865 1.00 22.05 199 THR A C 1
ATOM 1547 O O . THR A 1 199 ? -15.243 1.021 19.561 1.00 22.85 199 THR A O 1
ATOM 1551 N N . LYS A 1 200 ? -16.409 -0.906 19.650 1.00 19.79 200 LYS A N 1
ATOM 1552 C CA . LYS A 1 200 ? -17.615 -0.310 19.060 1.00 21.59 200 LYS A CA 1
ATOM 1553 C C . LYS A 1 200 ? -18.170 0.756 20.034 1.00 21.91 200 LYS A C 1
ATOM 1554 O O . LYS A 1 200 ? -18.528 1.871 19.620 1.00 25.01 200 LYS A O 1
ATOM 1560 N N . ARG A 1 201 ? -18.245 0.429 21.322 1.00 22.97 201 ARG A N 1
ATOM 1561 C CA . ARG A 1 201 ? -18.721 1.395 22.314 1.00 25.31 201 ARG A CA 1
ATOM 1562 C C . ARG A 1 201 ? -17.831 2.660 22.320 1.00 24.93 201 ARG A C 1
ATOM 1563 O O . ARG A 1 201 ? -18.334 3.777 22.504 1.00 24.74 201 ARG A O 1
ATOM 1571 N N . TYR A 1 202 ? -16.517 2.489 22.136 1.00 20.16 202 TYR A N 1
ATOM 1572 C CA . TYR A 1 202 ? -15.598 3.639 22.080 1.00 19.94 202 TYR A CA 1
ATOM 1573 C C . TYR A 1 202 ? -15.925 4.519 20.877 1.00 19.70 202 TYR A C 1
ATOM 1574 O O . TYR A 1 202 ? -15.991 5.743 20.984 1.00 19.03 202 TYR A O 1
ATOM 1583 N N . ALA A 1 203 ? -16.085 3.886 19.722 1.00 20.12 203 ALA A N 1
ATOM 1584 C CA . ALA A 1 203 ? -16.382 4.572 18.474 1.00 20.81 203 ALA A CA 1
ATOM 1585 C C . ALA A 1 203 ? -17.691 5.343 18.542 1.00 22.23 203 ALA A C 1
ATOM 1586 O O . ALA A 1 203 ? -17.799 6.447 17.988 1.00 22.50 203 ALA A O 1
ATOM 1588 N N . GLU A 1 204 ? -18.672 4.766 19.223 1.00 21.72 204 GLU A N 1
ATOM 1589 C CA . GLU A 1 204 ? -19.976 5.408 19.370 1.00 23.75 204 GLU A CA 1
ATOM 1590 C C . GLU A 1 204 ? -19.898 6.586 20.335 1.00 22.29 204 GLU A C 1
ATOM 1591 O O . GLU A 1 204 ? -20.504 7.641 20.089 1.00 19.37 204 GLU A O 1
ATOM 1597 N N . LYS A 1 205 ? -19.138 6.432 21.418 1.00 19.71 205 LYS A N 1
ATOM 1598 C CA . LYS A 1 205 ? -19.005 7.528 22.366 1.00 20.85 205 LYS A CA 1
ATOM 1599 C C . LYS A 1 205 ? -18.306 8.714 21.741 1.00 18.57 205 LYS A C 1
ATOM 1600 O O . LYS A 1 205 ? -18.726 9.851 21.934 1.00 17.37 205 LYS A O 1
ATOM 1606 N N . HIS A 1 206 ? -17.242 8.445 20.984 1.00 19.71 206 HIS A N 1
ATOM 1607 C CA . HIS A 1 206 ? -16.435 9.504 20.386 1.00 15.57 206 HIS A CA 1
ATOM 1608 C C . HIS A 1 206 ? -16.737 9.879 18.948 1.00 16.32 206 HIS A C 1
ATOM 1609 O O . HIS A 1 206 ? -16.023 10.689 18.342 1.00 18.87 206 HIS A O 1
ATOM 1616 N N . ASN A 1 207 ? -17.818 9.310 18.424 1.00 18.41 207 ASN A N 1
ATOM 1617 C CA . ASN A 1 207 ? -18.265 9.571 17.065 1.00 19.34 207 ASN A CA 1
ATOM 1618 C C . ASN A 1 207 ? -17.180 9.388 16.025 1.00 19.99 207 ASN A C 1
ATOM 1619 O O . ASN A 1 207 ? -16.975 10.241 15.167 1.00 22.60 207 ASN A O 1
ATOM 1624 N N . LEU A 1 208 ? -16.475 8.264 16.117 1.00 19.98 208 LEU A N 1
ATOM 1625 C CA . LEU A 1 208 ? -15.420 7.951 15.165 1.00 19.96 208 LEU A CA 1
ATOM 1626 C C . LEU A 1 208 ? -15.950 6.898 14.202 1.00 19.10 208 LEU A C 1
ATOM 1627 O O . LEU A 1 208 ? -16.772 6.069 14.578 1.00 23.01 208 LEU A O 1
ATOM 1632 N N . ILE A 1 209 ? -15.489 6.942 12.957 1.00 17.80 209 ILE A N 1
ATOM 1633 C CA . ILE A 1 209 ? -15.909 5.948 11.975 1.00 20.76 209 ILE A CA 1
ATOM 1634 C C . ILE A 1 209 ? -15.185 4.645 12.289 1.00 19.95 209 ILE A C 1
ATOM 1635 O O . ILE A 1 209 ? -13.959 4.628 12.486 1.00 19.44 209 ILE A O 1
ATOM 1640 N N . TYR A 1 210 ? -15.962 3.569 12.345 1.00 21.05 210 TYR A N 1
ATOM 1641 C CA . TYR A 1 210 ? -15.464 2.232 12.653 1.00 23.08 210 TYR A CA 1
ATOM 1642 C C . TYR A 1 210 ? -15.640 1.316 11.423 1.00 24.63 210 TYR A C 1
ATOM 1643 O O . TYR A 1 210 ? -16.770 1.108 10.966 1.00 27.77 210 TYR A O 1
ATOM 1652 N N . LEU A 1 211 ? -14.534 0.768 10.906 1.00 19.38 211 LEU A N 1
ATOM 1653 C CA . LEU A 1 211 ? -14.566 -0.103 9.711 1.00 19.28 211 LEU A CA 1
ATOM 1654 C C . LEU A 1 211 ? -14.021 -1.498 9.975 1.00 21.55 211 LEU A C 1
ATOM 1655 O O . LEU A 1 211 ? -13.168 -1.676 10.852 1.00 21.94 211 LEU A O 1
AT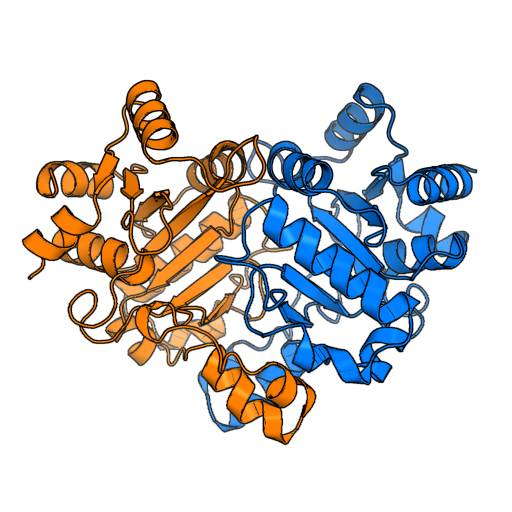OM 1660 N N . SER A 1 212 ? -14.504 -2.482 9.209 1.00 21.20 212 SER A N 1
ATOM 1661 C CA . SER A 1 212 ? -14.002 -3.856 9.286 1.00 23.87 212 SER A CA 1
ATOM 1662 C C . SER A 1 212 ? -13.093 -4.060 8.062 1.00 26.14 212 SER A C 1
ATOM 1663 O O . SER A 1 212 ? -13.239 -3.350 7.056 1.00 24.54 212 SER A O 1
ATOM 1666 N N . GLY A 1 213 ? -12.151 -5.006 8.142 1.00 21.58 213 GLY A N 1
ATOM 1667 C CA . GLY A 1 213 ? -11.252 -5.239 7.021 1.00 23.56 213 GLY A CA 1
ATOM 1668 C C . GLY A 1 213 ? -11.921 -5.576 5.690 1.00 24.04 213 GLY A C 1
ATOM 1669 O O . GLY A 1 213 ? -11.582 -5.005 4.654 1.00 23.00 213 GLY A O 1
ATOM 1670 N N . GLU A 1 214 ? -12.869 -6.499 5.717 1.00 23.93 214 GLU A N 1
ATOM 1671 C CA . GLU A 1 214 ? -13.581 -6.898 4.505 1.00 29.18 214 GLU A CA 1
ATOM 1672 C C . GLU A 1 214 ? -14.149 -5.720 3.703 1.00 29.12 214 GLU A C 1
ATOM 1673 O O . GLU A 1 214 ? -14.038 -5.694 2.468 1.00 27.98 214 GLU A O 1
ATOM 1679 N N . GLU A 1 215 ? -14.725 -4.735 4.389 1.00 22.31 215 GLU A N 1
ATOM 1680 C CA . GLU A 1 215 ? -15.287 -3.589 3.681 1.00 25.36 215 GLU A CA 1
ATOM 1681 C C . GLU A 1 215 ? -14.205 -2.779 2.970 1.00 26.74 215 GLU A C 1
ATOM 1682 O O . GLU A 1 215 ? -14.413 -2.285 1.866 1.00 24.45 215 GLU A O 1
ATOM 1688 N N . ILE A 1 216 ? -13.040 -2.636 3.603 1.00 22.18 216 ILE A N 1
ATOM 1689 C CA . ILE A 1 216 ? -11.963 -1.883 2.987 1.00 24.22 216 ILE A CA 1
ATOM 1690 C C . ILE A 1 216 ? -11.395 -2.649 1.808 1.00 25.10 216 ILE A C 1
ATOM 1691 O O . ILE A 1 216 ? -11.124 -2.067 0.759 1.00 25.15 216 ILE A O 1
ATOM 1696 N N . ILE A 1 217 ? -11.219 -3.958 1.981 1.00 23.92 217 ILE A N 1
ATOM 1697 C CA . ILE A 1 217 ? -10.629 -4.767 0.923 1.00 25.01 217 ILE A CA 1
ATOM 1698 C C . ILE A 1 217 ? -11.521 -4.753 -0.309 1.00 27.75 217 ILE A C 1
ATOM 1699 O O . ILE A 1 217 ? -11.057 -4.487 -1.418 1.00 26.49 217 ILE A O 1
ATOM 1704 N N . ASN A 1 218 ? -12.802 -5.023 -0.106 1.00 28.06 218 ASN A N 1
ATOM 1705 C CA . ASN A 1 218 ? -13.756 -5.022 -1.222 1.00 29.43 218 ASN A CA 1
ATOM 1706 C C . ASN A 1 218 ? -13.792 -3.666 -1.949 1.00 33.48 218 ASN A C 1
ATOM 1707 O O . ASN A 1 218 ? -13.765 -3.615 -3.181 1.00 34.34 218 ASN A O 1
ATOM 1712 N N . TYR A 1 219 ? -13.831 -2.574 -1.191 1.00 29.36 219 TYR A N 1
ATOM 1713 C CA . TYR A 1 219 ? -13.879 -1.238 -1.788 1.00 30.41 219 TYR A CA 1
ATOM 1714 C C . TYR A 1 219 ? -12.605 -0.939 -2.589 1.00 32.07 219 TYR A C 1
ATOM 1715 O O . TYR A 1 219 ? -12.682 -0.424 -3.706 1.00 31.47 219 TYR A O 1
ATOM 1724 N N . TYR A 1 220 ? -11.436 -1.251 -2.016 1.00 26.86 220 TYR A N 1
ATOM 1725 C CA . TYR A 1 220 ? -10.165 -1.010 -2.701 1.00 26.35 220 TYR A CA 1
ATOM 1726 C C . TYR A 1 220 ? -10.115 -1.845 -3.971 1.00 29.88 220 TYR A C 1
ATOM 1727 O O . TYR A 1 220 ? -10.428 -3.050 -3.878 1.00 28.62 220 TYR A O 1
ATOM 1736 N N . ASN B 1 3 ? 17.586 5.516 50.993 1.00 25.30 3 ASN B N 1
ATOM 1737 C CA . ASN B 1 3 ? 16.535 5.522 49.937 1.00 26.35 3 ASN B CA 1
ATOM 1738 C C . ASN B 1 3 ? 16.696 4.347 48.978 1.00 23.71 3 ASN B C 1
ATOM 1739 O O . ASN B 1 3 ? 15.706 3.737 48.529 1.00 25.63 3 ASN B O 1
ATOM 1744 N N . VAL B 1 4 ? 17.937 4.019 48.666 1.00 24.24 4 VAL B N 1
ATOM 1745 C CA . VAL B 1 4 ? 18.209 2.911 47.767 1.00 24.34 4 VAL B CA 1
ATOM 1746 C C . VAL B 1 4 ? 17.752 1.598 48.389 1.00 25.08 4 VAL B C 1
ATOM 1747 O O . VAL B 1 4 ? 17.066 0.793 47.751 1.00 23.56 4 VAL B O 1
ATOM 1751 N N . GLU B 1 5 ? 18.130 1.374 49.639 1.00 24.26 5 GLU B N 1
ATOM 1752 C CA . GLU B 1 5 ? 17.715 0.157 50.306 1.00 26.14 5 GLU B CA 1
ATOM 1753 C C . GLU B 1 5 ? 16.186 0.051 50.426 1.00 23.61 5 GLU B C 1
ATOM 1754 O O . GLU B 1 5 ? 15.638 -1.034 50.301 1.00 24.49 5 GLU B O 1
ATOM 1760 N N . LYS B 1 6 ? 15.483 1.160 50.644 1.00 24.73 6 LYS B N 1
ATOM 1761 C CA . LYS B 1 6 ? 14.018 1.114 50.726 1.00 25.20 6 LYS B CA 1
ATOM 1762 C C . LY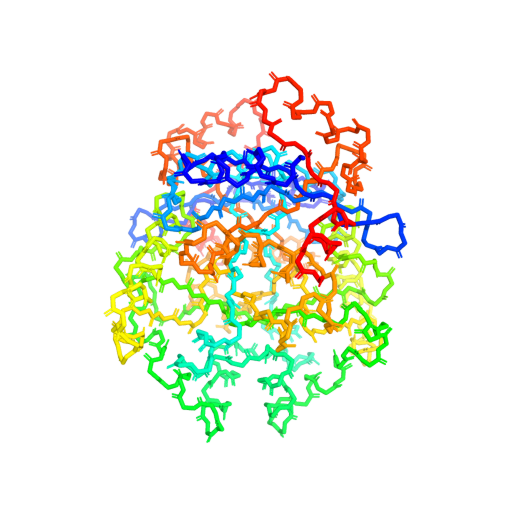S B 1 6 ? 13.432 0.725 49.349 1.00 27.57 6 LYS B C 1
ATOM 1763 O O . LYS B 1 6 ? 12.436 0.001 49.262 1.00 26.52 6 LYS B O 1
ATOM 1769 N N . ALA B 1 7 ? 14.065 1.198 48.277 1.00 23.07 7 ALA B N 1
ATOM 1770 C CA . ALA B 1 7 ? 13.626 0.885 46.916 1.00 23.90 7 ALA B CA 1
ATOM 1771 C C . ALA B 1 7 ? 13.868 -0.600 46.608 1.00 24.98 7 ALA B C 1
ATOM 1772 O O . ALA B 1 7 ? 13.055 -1.261 45.951 1.00 25.14 7 ALA B O 1
ATOM 1774 N N . ILE B 1 8 ? 15.003 -1.111 47.062 1.00 22.52 8 ILE B N 1
ATOM 1775 C CA . ILE B 1 8 ? 15.332 -2.519 46.885 1.00 23.26 8 ILE B CA 1
ATOM 1776 C C . ILE B 1 8 ? 14.230 -3.389 47.508 1.00 22.37 8 ILE B C 1
ATOM 1777 O O . ILE B 1 8 ? 13.803 -4.379 46.911 1.00 19.98 8 ILE B O 1
ATOM 1782 N N . GLU B 1 9 ? 13.772 -3.038 48.706 1.00 20.73 9 GLU B N 1
ATOM 1783 C CA . GLU B 1 9 ? 12.701 -3.823 49.325 1.00 26.42 9 GLU B CA 1
ATOM 1784 C C . GLU B 1 9 ? 11.439 -3.799 48.470 1.00 23.40 9 GLU B C 1
ATOM 1785 O O . GLU B 1 9 ? 10.785 -4.835 48.298 1.00 24.43 9 GLU B O 1
ATOM 1791 N N . ALA B 1 10 ? 11.103 -2.621 47.932 1.00 21.28 10 ALA B N 1
ATOM 1792 C CA . ALA B 1 10 ? 9.923 -2.476 47.091 1.00 21.23 10 ALA B CA 1
ATOM 1793 C C . ALA B 1 10 ? 10.066 -3.348 45.859 1.00 19.23 10 ALA B C 1
ATOM 1794 O O . ALA B 1 10 ? 9.116 -4.048 45.471 1.00 18.49 10 ALA B O 1
ATOM 1796 N N . LEU B 1 11 ? 11.243 -3.286 45.230 1.00 19.50 11 LEU B N 1
ATOM 1797 C CA . LEU B 1 11 ? 11.490 -4.106 44.043 1.00 18.97 11 LEU B CA 1
ATOM 1798 C C . LEU B 1 11 ? 11.334 -5.590 44.366 1.00 20.89 11 LEU B C 1
ATOM 1799 O O . LEU B 1 11 ? 10.774 -6.338 43.580 1.00 19.72 11 LEU B O 1
ATOM 1804 N N . LYS B 1 12 ? 11.845 -6.012 45.524 1.00 21.30 12 LYS B N 1
ATOM 1805 C CA . LYS B 1 12 ? 11.741 -7.417 45.905 1.00 21.80 12 LYS B CA 1
ATOM 1806 C C . LYS B 1 12 ? 10.292 -7.864 46.124 1.00 20.76 12 LYS B C 1
ATOM 1807 O O . LYS B 1 12 ? 10.002 -9.062 46.072 1.00 24.18 12 LYS B O 1
ATOM 1813 N N . LYS B 1 13 ? 9.385 -6.919 46.373 1.00 18.04 13 LYS B N 1
ATOM 1814 C CA . LYS B 1 13 ? 7.967 -7.237 46.597 1.00 19.14 13 LYS B CA 1
ATOM 1815 C C . LYS B 1 13 ? 7.162 -7.202 45.292 1.00 19.77 13 LYS B C 1
ATOM 1816 O O . LYS B 1 13 ? 5.940 -7.379 45.295 1.00 21.15 13 LYS B O 1
ATOM 1822 N N . GLY B 1 14 ? 7.862 -6.989 44.178 1.00 18.21 14 GLY B N 1
ATOM 1823 C CA . GLY B 1 14 ? 7.209 -6.954 42.880 1.00 18.90 14 GLY B CA 1
ATOM 1824 C C . GLY B 1 14 ? 6.483 -5.651 42.612 1.00 18.62 14 GLY B C 1
ATOM 1825 O O . GLY B 1 14 ? 5.517 -5.604 41.861 1.00 19.73 14 GLY B O 1
ATOM 1826 N N . GLU B 1 15 ? 6.945 -4.582 43.249 1.00 17.72 15 GLU B N 1
ATOM 1827 C CA . GLU B 1 15 ? 6.304 -3.299 43.061 1.00 20.30 15 GLU B CA 1
ATOM 1828 C C . GLU B 1 15 ? 6.961 -2.514 41.948 1.00 17.76 15 GLU B C 1
ATOM 1829 O O . GLU B 1 15 ? 8.078 -2.817 41.519 1.00 17.32 15 GLU B O 1
ATOM 1835 N N . ILE B 1 16 ? 6.234 -1.507 41.483 1.00 19.44 16 ILE B N 1
ATOM 1836 C CA . ILE B 1 16 ? 6.772 -0.571 40.499 1.00 15.80 16 ILE B CA 1
ATOM 1837 C C . ILE B 1 16 ? 7.434 0.530 41.315 1.00 17.62 16 ILE B C 1
ATOM 1838 O O . ILE B 1 16 ? 6.870 0.969 42.314 1.00 18.27 16 ILE B O 1
ATOM 1843 N N . ILE B 1 17 ? 8.639 0.941 40.941 1.00 15.16 17 ILE B N 1
ATOM 1844 C CA . ILE B 1 17 ? 9.276 2.089 41.616 1.00 17.75 17 ILE B CA 1
ATOM 1845 C C . ILE B 1 17 ? 9.500 3.113 40.519 1.00 17.51 17 ILE B C 1
ATOM 1846 O O . ILE B 1 17 ? 9.400 2.773 39.341 1.00 15.74 17 ILE B O 1
ATOM 1851 N N . LEU B 1 18 ? 9.773 4.367 40.881 1.00 15.65 18 LEU B N 1
ATOM 1852 C CA . LEU B 1 18 ? 10.009 5.416 39.878 1.00 18.03 18 LEU B CA 1
ATOM 1853 C C . LEU B 1 18 ? 11.476 5.851 39.974 1.00 18.77 18 LEU B C 1
ATOM 1854 O O . LEU B 1 18 ? 11.971 6.097 41.064 1.00 17.70 18 LEU B O 1
ATOM 1859 N N . VAL B 1 19 ? 12.180 5.908 38.848 1.00 17.57 19 VAL B N 1
ATOM 1860 C CA . VAL B 1 19 ? 13.588 6.304 38.869 1.00 16.29 19 VAL B CA 1
ATOM 1861 C C . VAL B 1 19 ? 13.824 7.461 37.892 1.00 17.46 19 VAL B C 1
ATOM 1862 O O . VAL B 1 19 ? 13.547 7.362 36.702 1.00 16.76 19 VAL B O 1
ATOM 1866 N N . TYR B 1 20 ? 14.330 8.568 38.425 1.00 18.51 20 TYR B N 1
ATOM 1867 C CA . TYR B 1 20 ? 14.630 9.751 37.614 1.00 22.55 20 TYR B CA 1
ATOM 1868 C C . TYR B 1 20 ? 16.111 9.679 37.236 1.00 23.50 20 TYR B C 1
ATOM 1869 O O . TYR B 1 20 ? 16.934 9.332 38.094 1.00 22.70 20 TYR B O 1
ATOM 1878 N N . ASP B 1 21 ? 16.493 9.988 35.991 1.00 22.63 21 ASP B N 1
ATOM 1879 C CA . ASP B 1 21 ? 17.919 9.864 35.695 1.00 24.95 21 ASP B CA 1
ATOM 1880 C C . ASP B 1 21 ? 18.728 11.072 36.165 1.00 27.51 21 ASP B C 1
ATOM 1881 O O . ASP B 1 21 ? 19.519 10.925 37.105 1.00 27.62 21 ASP B O 1
ATOM 1886 N N . SER B 1 22 ? 18.530 12.239 35.556 1.00 26.14 22 SER B N 1
ATOM 1887 C CA . SER B 1 22 ? 19.227 13.466 35.983 1.00 26.62 22 SER B CA 1
ATOM 1888 C C . SER B 1 22 ? 18.830 14.702 35.161 1.00 27.55 22 SER B C 1
ATOM 1889 O O . SER B 1 22 ? 18.364 14.584 34.026 1.00 25.01 22 SER B O 1
ATOM 1892 N N . ASP B 1 23 ? 19.012 15.888 35.740 1.00 26.43 23 ASP B N 1
ATOM 1893 C CA . ASP B 1 23 ? 18.686 17.131 35.058 1.00 31.44 23 ASP B CA 1
ATOM 1894 C C . ASP B 1 23 ? 19.548 17.337 33.817 1.00 29.48 23 ASP B C 1
ATOM 1895 O O . ASP B 1 23 ? 19.120 17.991 32.866 1.00 28.70 23 ASP B O 1
ATOM 1900 N N . GLU B 1 24 ? 20.762 16.794 33.828 1.00 28.22 24 GLU B N 1
ATOM 1901 C CA . GLU B 1 24 ? 21.669 16.971 32.701 1.00 28.06 24 GLU B CA 1
ATOM 1902 C C . GLU B 1 24 ? 21.536 15.951 31.577 1.00 30.83 24 GLU B C 1
ATOM 1903 O O . GLU B 1 24 ? 22.066 16.161 30.480 1.00 31.03 24 GLU B O 1
ATOM 1909 N N . ARG B 1 25 ? 20.841 14.848 31.841 1.00 25.15 25 ARG B N 1
ATOM 1910 C CA . ARG B 1 25 ? 20.693 13.807 30.838 1.00 24.94 25 ARG B CA 1
ATOM 1911 C C . ARG B 1 25 ? 19.314 13.857 30.179 1.00 21.03 25 ARG B C 1
ATOM 1912 O O . ARG B 1 25 ? 19.009 14.824 29.488 1.00 23.84 25 ARG B O 1
ATOM 1920 N N . GLU B 1 26 ? 18.469 12.845 30.375 1.00 22.76 26 GLU B N 1
ATOM 1921 C CA . GLU B 1 26 ? 17.158 12.884 29.725 1.00 21.10 26 GLU B CA 1
ATOM 1922 C C . GLU B 1 26 ? 16.116 13.704 30.493 1.00 21.48 26 GLU B C 1
ATOM 1923 O O . GLU B 1 26 ? 15.135 14.162 29.914 1.00 24.70 26 GLU B O 1
ATOM 1929 N N . GLY B 1 27 ? 16.339 13.884 31.793 1.00 22.96 27 GLY B N 1
ATOM 1930 C CA . GLY B 1 27 ? 15.380 14.595 32.633 1.00 22.70 27 GLY B CA 1
ATOM 1931 C C . GLY B 1 27 ? 14.084 13.790 32.702 1.00 23.07 27 GLY B C 1
ATOM 1932 O O . GLY B 1 27 ? 13.004 14.335 32.944 1.00 23.03 27 GLY B O 1
ATOM 1933 N N . GLU B 1 28 ? 14.198 12.473 32.516 1.00 20.18 28 GLU B N 1
ATOM 1934 C CA . GLU B 1 28 ? 13.026 11.614 32.489 1.00 18.43 28 GLU B CA 1
ATOM 1935 C C . GLU B 1 28 ? 12.929 10.665 33.653 1.00 17.92 28 GLU B C 1
ATOM 1936 O O . GLU B 1 28 ? 13.948 10.269 34.224 1.00 19.64 28 GLU B O 1
ATOM 1942 N N . THR B 1 29 ? 11.692 10.324 34.003 1.00 15.79 29 THR B N 1
ATOM 1943 C CA . THR B 1 29 ? 11.426 9.352 35.058 1.00 17.57 29 THR B CA 1
ATOM 1944 C C . THR B 1 29 ? 10.818 8.111 34.405 1.00 13.29 29 THR B C 1
ATOM 1945 O O . THR B 1 29 ? 9.872 8.220 33.624 1.00 13.85 29 THR B O 1
ATOM 1949 N N . ASP B 1 30 ? 11.350 6.947 34.743 1.00 13.99 30 ASP B N 1
ATOM 1950 C CA . ASP B 1 30 ? 10.803 5.691 34.215 1.00 13.35 30 ASP B CA 1
ATOM 1951 C C . ASP B 1 30 ? 10.108 4.932 35.330 1.00 14.72 30 ASP B C 1
ATOM 1952 O O . ASP B 1 30 ? 10.546 4.991 36.477 1.00 16.60 30 ASP B O 1
ATOM 1957 N N . MET B 1 31 ? 8.997 4.265 35.003 1.00 12.44 31 MET B N 1
ATOM 1958 C CA . MET B 1 31 ? 8.397 3.312 35.947 1.00 15.00 31 MET B CA 1
ATOM 1959 C C . MET B 1 31 ? 9.308 2.085 35.761 1.00 17.24 31 MET B C 1
ATOM 1960 O O . MET B 1 31 ? 9.735 1.780 34.633 1.00 15.89 31 MET B O 1
ATOM 1965 N N . VAL B 1 32 ? 9.569 1.361 36.844 1.00 11.73 32 VAL B N 1
ATOM 1966 C CA . VAL B 1 32 ? 10.492 0.235 36.822 1.00 12.16 32 VAL B CA 1
ATOM 1967 C C . VAL B 1 32 ? 9.988 -0.933 37.662 1.00 13.75 32 VAL B C 1
ATOM 1968 O O . VAL B 1 32 ? 9.508 -0.716 38.777 1.00 15.23 32 VAL B O 1
ATOM 1972 N N . VAL B 1 33 ? 10.101 -2.157 37.142 1.00 14.92 33 VAL B N 1
ATOM 1973 C CA . VAL B 1 33 ? 9.744 -3.356 37.923 1.00 15.70 33 VAL B CA 1
ATOM 1974 C C . VAL B 1 33 ? 10.806 -4.411 37.649 1.00 15.67 33 VAL B C 1
ATOM 1975 O O . VAL B 1 33 ? 11.396 -4.441 36.566 1.00 16.68 33 VAL B O 1
ATOM 1979 N N . ALA B 1 34 ? 11.061 -5.279 38.623 1.00 14.10 34 ALA B N 1
ATOM 1980 C CA . ALA B 1 34 ? 12.001 -6.383 38.444 1.00 17.29 34 ALA B CA 1
ATOM 1981 C C . ALA B 1 34 ? 11.248 -7.332 37.496 1.00 16.22 34 ALA B C 1
ATOM 1982 O O . ALA B 1 34 ? 10.150 -7.799 37.831 1.00 18.11 34 ALA B O 1
ATOM 1984 N N . SER B 1 35 ? 11.816 -7.620 36.327 1.00 16.75 35 SER B N 1
ATOM 1985 C CA . SER B 1 35 ? 11.105 -8.431 35.348 1.00 13.11 35 SER B CA 1
ATOM 1986 C C . SER B 1 35 ? 10.619 -9.794 35.829 1.00 15.45 35 SER B C 1
ATOM 1987 O O . SER B 1 35 ? 9.592 -10.287 35.346 1.00 14.90 35 SER B O 1
ATOM 1990 N N . GLN B 1 36 ? 11.322 -10.384 36.790 1.00 15.83 36 GLN B N 1
ATOM 1991 C CA . GLN B 1 36 ? 10.893 -11.701 37.263 1.00 16.46 36 GLN B CA 1
ATOM 1992 C C . GLN B 1 36 ? 9.548 -11.673 37.984 1.00 16.42 36 GLN B C 1
ATOM 1993 O O . GLN B 1 36 ? 8.927 -12.732 38.198 1.00 17.36 36 GLN B O 1
ATOM 1999 N N . PHE B 1 37 ? 9.090 -10.466 38.326 1.00 17.17 37 PHE B N 1
ATOM 2000 C CA . PHE B 1 37 ? 7.818 -10.267 39.025 1.00 16.08 37 PHE B CA 1
ATOM 2001 C C . PHE B 1 37 ? 6.791 -9.534 38.170 1.00 16.90 37 PHE B C 1
ATOM 2002 O O . PHE B 1 37 ? 5.740 -9.121 38.655 1.00 17.32 37 PHE B O 1
ATOM 2010 N N . ILE B 1 38 ? 7.078 -9.377 36.880 1.00 15.13 38 ILE B N 1
ATOM 2011 C CA . ILE B 1 38 ? 6.159 -8.644 36.025 1.00 15.27 38 ILE B CA 1
ATOM 2012 C C . ILE B 1 38 ? 4.787 -9.322 35.926 1.00 14.16 38 ILE B C 1
ATOM 2013 O O . ILE B 1 38 ? 4.671 -10.558 35.933 1.00 17.53 38 ILE B O 1
ATOM 2018 N N . THR B 1 39 ? 3.749 -8.501 35.836 1.00 13.08 39 THR B N 1
ATOM 2019 C CA . THR B 1 39 ? 2.369 -8.983 35.687 1.00 16.93 39 THR B CA 1
ATOM 2020 C C . THR B 1 39 ? 1.648 -8.190 34.603 1.00 16.28 39 THR B C 1
ATOM 2021 O O . THR B 1 39 ? 2.097 -7.102 34.211 1.00 14.27 39 THR B O 1
ATOM 2025 N N . PRO B 1 40 ? 0.521 -8.719 34.096 1.00 17.42 40 PRO B N 1
ATOM 2026 C CA . PRO B 1 40 ? -0.220 -7.991 33.062 1.00 12.77 40 PRO B CA 1
ATOM 2027 C C . PRO B 1 40 ? -0.647 -6.624 33.599 1.00 16.71 40 PRO B C 1
ATOM 2028 O O . PRO B 1 40 ? -0.729 -5.652 32.853 1.00 16.54 40 PRO B O 1
ATOM 2032 N N . GLU B 1 41 ? -0.929 -6.564 34.894 1.00 15.57 41 GLU B N 1
ATOM 2033 C CA . GLU B 1 41 ? -1.329 -5.313 35.536 1.00 17.33 41 GLU B CA 1
ATOM 2034 C C . GLU B 1 41 ? -0.210 -4.264 35.464 1.00 14.76 41 GLU B C 1
ATOM 2035 O O . GLU B 1 41 ? -0.498 -3.072 35.324 1.00 15.90 41 GLU B O 1
ATOM 2041 N N . HIS B 1 42 ? 1.054 -4.694 35.578 1.00 15.73 42 HIS B N 1
ATOM 2042 C CA . HIS B 1 42 ? 2.168 -3.738 35.502 1.00 12.96 42 HIS B CA 1
ATOM 2043 C C . HIS B 1 42 ? 2.175 -3.167 34.079 1.00 15.42 42 HIS B C 1
ATOM 2044 O O . HIS B 1 42 ? 2.369 -1.963 33.886 1.00 15.44 42 HIS B O 1
ATOM 2051 N N . ILE B 1 43 ? 1.973 -4.031 33.085 1.00 13.28 43 ILE B N 1
ATOM 2052 C CA . ILE B 1 43 ? 1.987 -3.555 31.708 1.00 13.61 43 ILE B CA 1
ATOM 2053 C C . ILE B 1 43 ? 0.859 -2.542 31.484 1.00 13.47 43 ILE B C 1
ATOM 2054 O O . ILE B 1 43 ? 1.068 -1.500 30.838 1.00 14.31 43 ILE B O 1
ATOM 2059 N N . ARG B 1 44 ? -0.332 -2.851 32.006 1.00 14.21 44 ARG B N 1
ATOM 2060 C CA . ARG B 1 44 ? -1.494 -1.961 31.867 1.00 11.76 44 ARG B CA 1
ATOM 2061 C C . ARG B 1 44 ? -1.192 -0.598 32.523 1.00 15.00 44 ARG B C 1
ATOM 2062 O O . ARG B 1 44 ? -1.466 0.446 31.937 1.00 15.90 44 ARG B O 1
ATOM 2070 N N . ILE B 1 45 ? -0.616 -0.605 33.717 1.00 14.01 45 ILE B N 1
ATOM 2071 C CA . ILE B 1 45 ? -0.286 0.658 34.380 1.00 17.06 45 ILE B CA 1
ATOM 2072 C C . ILE B 1 45 ? 0.781 1.445 33.594 1.00 16.13 45 ILE B C 1
ATOM 2073 O O . ILE B 1 45 ? 0.698 2.675 33.466 1.00 15.11 45 ILE B O 1
ATOM 2078 N N . MET B 1 46 ? 1.783 0.753 33.063 1.00 13.40 46 MET B N 1
ATOM 2079 C CA . MET B 1 46 ? 2.800 1.449 32.270 1.00 12.82 46 MET B CA 1
ATOM 2080 C C . MET B 1 46 ? 2.222 2.061 31.015 1.00 14.21 46 MET B C 1
ATOM 2081 O O . MET B 1 46 ? 2.508 3.221 30.713 1.00 15.04 46 MET B O 1
ATOM 2086 N N . ARG B 1 47 ? 1.399 1.326 30.270 1.00 13.01 47 ARG B N 1
ATOM 2087 C CA . ARG B 1 47 ? 0.884 1.958 29.064 1.00 13.46 47 ARG B CA 1
ATOM 2088 C C . ARG B 1 47 ? -0.092 3.088 29.347 1.00 14.85 47 ARG B C 1
ATOM 2089 O O . ARG B 1 47 ? -0.136 4.067 28.601 1.00 15.94 47 ARG B O 1
ATOM 2097 N N . LYS B 1 48 ? -0.855 2.985 30.425 1.00 12.86 48 LYS B N 1
ATOM 2098 C CA . LYS B 1 48 ? -1.817 4.050 30.720 1.00 13.93 48 LYS B CA 1
ATOM 2099 C C . LYS B 1 48 ? -1.238 5.267 31.426 1.00 16.32 48 LYS B C 1
ATOM 2100 O O . LYS B 1 48 ? -1.566 6.398 31.076 1.00 18.28 48 LYS B O 1
ATOM 2106 N N . ASP B 1 49 ? -0.401 5.031 32.425 1.00 13.17 49 ASP B N 1
ATOM 2107 C CA . ASP B 1 49 ? 0.140 6.129 33.228 1.00 14.51 49 ASP B CA 1
ATOM 2108 C C . ASP B 1 49 ? 1.572 6.578 32.918 1.00 15.31 49 ASP B C 1
ATOM 2109 O O . ASP B 1 49 ? 1.982 7.631 33.397 1.00 18.18 49 ASP B O 1
ATOM 2114 N N . ALA B 1 50 ? 2.349 5.790 32.168 1.00 12.01 50 ALA B N 1
ATOM 2115 C CA . ALA B 1 50 ? 3.716 6.185 31.784 1.00 13.31 50 ALA B CA 1
ATOM 2116 C C . ALA B 1 50 ? 3.584 6.539 30.300 1.00 15.19 50 ALA B C 1
ATOM 2117 O O . ALA B 1 50 ? 3.648 7.724 29.927 1.00 15.46 50 ALA B O 1
ATOM 2119 N N . GLY B 1 51 ? 3.374 5.537 29.448 1.00 14.48 51 GLY B N 1
ATOM 2120 C CA . GLY B 1 51 ? 3.126 5.835 28.047 1.00 17.62 51 GLY B CA 1
ATOM 2121 C C . GLY B 1 51 ? 4.233 5.752 27.025 1.00 15.52 51 GLY B C 1
ATOM 2122 O O . GLY B 1 51 ? 3.962 5.867 25.821 1.00 15.91 51 GLY B O 1
ATOM 2123 N N . GLY B 1 52 ? 5.464 5.615 27.489 1.00 14.83 52 GLY B N 1
ATOM 2124 C CA . GLY B 1 52 ? 6.594 5.492 26.582 1.00 14.06 52 GLY B CA 1
ATOM 2125 C C . GLY B 1 52 ? 6.714 4.069 26.072 1.00 13.69 52 GLY B C 1
ATOM 2126 O O . GLY B 1 52 ? 5.741 3.315 26.059 1.00 15.81 52 GLY B O 1
ATOM 2127 N N . LEU B 1 53 ? 7.907 3.685 25.669 1.00 13.81 53 LEU B N 1
ATOM 2128 C CA . LEU B 1 53 ? 8.082 2.322 25.176 1.00 15.41 53 LEU B CA 1
ATOM 2129 C C . LEU B 1 53 ? 8.223 1.415 26.389 1.00 15.55 53 LEU B C 1
ATOM 2130 O O . LEU B 1 53 ? 8.820 1.813 27.382 1.00 18.76 53 LEU B O 1
ATOM 2135 N N . ILE B 1 54 ? 7.659 0.212 26.333 1.00 13.76 54 ILE B N 1
ATOM 2136 C CA . ILE B 1 54 ? 7.837 -0.711 27.466 1.00 13.26 54 ILE B CA 1
ATOM 2137 C C . ILE B 1 54 ? 9.006 -1.595 27.033 1.00 14.09 54 ILE B C 1
ATOM 2138 O O . ILE B 1 54 ? 8.904 -2.387 26.092 1.00 14.94 54 ILE B O 1
ATOM 2143 N N . CYS B 1 55 ? 10.131 -1.416 27.710 1.00 15.67 55 CYS B N 1
ATOM 2144 C CA . CYS B 1 55 ? 11.360 -2.119 27.382 1.00 15.11 55 CYS B CA 1
ATOM 2145 C C . CYS B 1 55 ? 11.840 -2.954 28.531 1.00 12.97 55 CYS B C 1
ATOM 2146 O O . CYS B 1 55 ? 11.496 -2.713 29.689 1.00 15.22 55 CYS B O 1
ATOM 2149 N N . THR B 1 56 ? 12.655 -3.948 28.208 1.00 15.36 56 THR B N 1
ATOM 2150 C CA . THR B 1 56 ? 13.205 -4.814 29.231 1.00 12.78 56 THR B CA 1
ATOM 2151 C C . THR B 1 56 ? 14.729 -4.782 29.097 1.00 13.62 56 THR B C 1
ATOM 2152 O O . THR B 1 56 ? 15.279 -5.138 28.062 1.00 14.24 56 THR B O 1
ATOM 2156 N N . ALA B 1 57 ? 15.372 -4.335 30.164 1.00 13.46 57 ALA B N 1
ATOM 2157 C CA . ALA B 1 57 ? 16.829 -4.149 30.219 1.00 14.77 57 ALA B CA 1
ATOM 2158 C C . ALA B 1 57 ? 17.530 -5.337 30.848 1.00 15.04 57 ALA B C 1
ATOM 2159 O O . ALA B 1 57 ? 17.107 -5.838 31.887 1.00 15.70 57 ALA B O 1
ATOM 2161 N N . LEU B 1 58 ? 18.616 -5.767 30.214 1.00 16.30 58 LEU B N 1
ATOM 2162 C CA . LEU B 1 58 ? 19.358 -6.918 30.689 1.00 13.67 58 LEU B CA 1
ATOM 2163 C C . LEU B 1 58 ? 20.816 -6.618 30.970 1.00 15.86 58 LEU B C 1
ATOM 2164 O O . LEU B 1 58 ? 21.475 -5.915 30.204 1.00 17.51 58 LEU B O 1
ATOM 2169 N N . HIS B 1 59 ? 21.293 -7.150 32.089 1.00 14.99 59 HIS B N 1
ATOM 2170 C CA . HIS B 1 59 ? 22.681 -7.029 32.502 1.00 18.38 59 HIS B CA 1
ATOM 2171 C C . HIS B 1 59 ? 23.574 -7.542 31.352 1.00 20.59 59 HIS B C 1
ATOM 2172 O O . HIS B 1 59 ? 23.227 -8.502 30.655 1.00 18.11 59 HIS B O 1
ATOM 2179 N N . PRO B 1 60 ? 24.731 -6.894 31.126 1.00 19.71 60 PRO B N 1
ATOM 2180 C CA . PRO B 1 60 ? 25.624 -7.347 30.051 1.00 21.11 60 PRO B CA 1
ATOM 2181 C C . PRO B 1 60 ? 26.018 -8.835 30.127 1.00 18.27 60 PRO B C 1
ATOM 2182 O O . PRO B 1 60 ? 26.209 -9.489 29.100 1.00 20.27 60 PRO B O 1
ATOM 2186 N N . ASP B 1 61 ? 26.140 -9.379 31.330 1.00 18.41 61 ASP B N 1
ATOM 2187 C CA . ASP B 1 61 ? 26.521 -10.785 31.437 1.00 20.12 61 ASP B CA 1
ATOM 2188 C C . ASP B 1 61 ? 25.448 -11.658 30.805 1.00 19.09 61 ASP B C 1
ATOM 2189 O O . ASP B 1 61 ? 25.730 -12.697 30.187 1.00 19.42 61 ASP B O 1
ATOM 2194 N N . ILE B 1 62 ? 24.194 -11.255 30.980 1.00 19.48 62 ILE B N 1
ATOM 2195 C CA . ILE B 1 62 ? 23.086 -12.024 30.420 1.00 16.98 62 ILE B CA 1
ATOM 2196 C C . ILE B 1 62 ? 23.078 -11.895 28.910 1.00 14.81 62 ILE B C 1
ATOM 2197 O O . ILE B 1 62 ? 22.901 -12.886 28.184 1.00 19.02 62 ILE B O 1
ATOM 2202 N N . CYS B 1 63 ? 23.277 -10.672 28.436 1.00 18.05 63 CYS B N 1
ATOM 2203 C CA . CYS B 1 63 ? 23.288 -10.451 26.995 1.00 19.23 63 CYS B CA 1
ATOM 2204 C C . CYS B 1 63 ? 24.397 -11.250 26.314 1.00 18.82 63 CYS B C 1
ATOM 2205 O O . CYS B 1 63 ? 24.214 -11.709 25.181 1.00 22.24 63 CYS B O 1
ATOM 2208 N N . ASN B 1 64 ? 25.529 -11.409 27.005 1.00 22.22 64 ASN B N 1
ATOM 2209 C CA . ASN B 1 64 ? 26.669 -12.149 26.475 1.00 23.09 64 ASN B CA 1
ATOM 2210 C C . ASN B 1 64 ? 26.350 -13.640 26.443 1.00 21.90 64 ASN B C 1
ATOM 2211 O O . ASN B 1 64 ? 26.784 -14.342 25.531 1.00 29.08 64 ASN B O 1
ATOM 2216 N N . LYS B 1 65 ? 25.584 -14.126 27.420 1.00 21.18 65 LYS B N 1
ATOM 2217 C CA . LYS B 1 65 ? 25.193 -15.532 27.449 1.00 20.51 65 LYS B CA 1
ATOM 2218 C C . LYS B 1 65 ? 24.121 -15.884 26.417 1.00 21.89 65 LYS B C 1
ATOM 2219 O O . LYS B 1 65 ? 23.981 -17.039 26.011 1.00 24.00 65 LYS B O 1
ATOM 2225 N N . LEU B 1 66 ? 23.355 -14.875 26.006 1.00 22.00 66 LEU B N 1
ATOM 2226 C CA . LEU B 1 66 ? 22.292 -15.040 25.022 1.00 20.57 66 LEU B CA 1
ATOM 2227 C C . LEU B 1 66 ? 22.800 -14.662 23.635 1.00 21.28 66 LEU B C 1
ATOM 2228 O O . LEU B 1 66 ? 22.175 -14.986 22.629 1.00 26.58 66 LEU B O 1
ATOM 2233 N N . GLY B 1 67 ? 23.914 -13.950 23.578 1.00 23.38 67 GLY B N 1
ATOM 2234 C CA . GLY B 1 67 ? 24.426 -13.528 22.283 1.00 23.39 67 GLY B CA 1
ATOM 2235 C C . GLY B 1 67 ? 23.683 -12.339 21.674 1.00 24.76 67 GLY B C 1
ATOM 2236 O O . GLY B 1 67 ? 23.741 -12.120 20.468 1.00 25.36 67 GLY B O 1
ATOM 2237 N N . ILE B 1 68 ? 22.989 -11.558 22.495 1.00 21.41 68 ILE B N 1
ATOM 2238 C CA . ILE B 1 68 ? 22.239 -10.411 21.988 1.00 22.52 68 ILE B CA 1
ATOM 2239 C C . ILE B 1 68 ? 23.079 -9.113 21.899 1.00 20.62 68 ILE B C 1
ATOM 2240 O O . ILE B 1 68 ? 23.574 -8.597 22.892 1.00 21.27 68 ILE B O 1
ATOM 2245 N N . PRO B 1 69 ? 23.210 -8.548 20.687 1.00 19.43 69 PRO B N 1
ATOM 2246 C CA . PRO B 1 69 ? 23.998 -7.328 20.501 1.00 20.11 69 PRO B CA 1
ATOM 2247 C C . PRO B 1 69 ? 23.163 -6.054 20.515 1.00 18.01 69 PRO B C 1
ATOM 2248 O O . PRO B 1 69 ? 21.928 -6.110 20.540 1.00 22.96 69 PRO B O 1
ATOM 2252 N N . PHE B 1 70 ? 23.848 -4.915 20.479 1.00 21.16 70 PHE B N 1
ATOM 2253 C CA . PHE B 1 70 ? 23.161 -3.628 20.398 1.00 18.17 70 PHE B CA 1
ATOM 2254 C C . PHE B 1 70 ? 22.595 -3.562 19.002 1.00 22.65 70 PHE B C 1
ATOM 2255 O O . PHE B 1 70 ? 23.245 -3.991 18.061 1.00 20.84 70 PHE B O 1
ATOM 2263 N N . MET B 1 71 ? 21.407 -2.985 18.858 1.00 18.83 71 MET B N 1
ATOM 2264 C CA . MET B 1 71 ? 20.778 -2.872 17.545 1.00 16.61 71 MET B CA 1
ATOM 2265 C C . MET B 1 71 ? 21.659 -2.064 16.582 1.00 18.90 71 MET B C 1
ATOM 2266 O O . MET B 1 71 ? 21.680 -2.354 15.377 1.00 20.12 71 MET B O 1
ATOM 2271 N N . VAL B 1 72 ? 22.374 -1.069 17.098 1.00 19.40 72 VAL B N 1
ATOM 2272 C CA . VAL B 1 72 ? 23.225 -0.265 16.220 1.00 21.94 72 VAL B CA 1
ATOM 2273 C C . VAL B 1 72 ? 24.246 -1.134 15.485 1.00 22.27 72 VAL B C 1
ATOM 2274 O O . VAL B 1 72 ? 24.560 -0.867 14.325 1.00 23.39 72 VAL B O 1
ATOM 2278 N N . ASP B 1 73 ? 24.714 -2.194 16.141 1.00 22.33 73 ASP B N 1
ATOM 2279 C CA . ASP B 1 73 ? 25.691 -3.101 15.534 1.00 22.48 73 ASP B CA 1
ATOM 2280 C C . ASP B 1 73 ? 25.036 -4.011 14.499 1.00 23.16 73 ASP B C 1
ATOM 2281 O O . ASP B 1 73 ? 25.653 -4.380 13.505 1.00 24.19 73 ASP B O 1
ATOM 2286 N N . ILE B 1 74 ? 23.777 -4.375 14.724 1.00 19.87 74 ILE B N 1
ATOM 2287 C CA . ILE B 1 74 ? 23.047 -5.190 13.759 1.00 21.79 74 ILE B CA 1
ATOM 2288 C C . ILE B 1 74 ? 22.896 -4.333 12.485 1.00 22.50 74 ILE B C 1
ATOM 2289 O O . ILE B 1 74 ? 23.191 -4.789 11.379 1.00 24.54 74 ILE B O 1
ATOM 2294 N N . LEU B 1 75 ? 22.474 -3.083 12.662 1.00 21.04 75 LEU B N 1
ATOM 2295 C CA . LEU B 1 75 ? 22.293 -2.163 11.541 1.00 22.75 75 LEU B CA 1
ATOM 2296 C C . LEU B 1 75 ? 23.591 -1.827 10.785 1.00 24.34 75 LEU B C 1
ATOM 2297 O O . LEU B 1 75 ? 23.591 -1.780 9.549 1.00 27.25 75 LEU B O 1
ATOM 2302 N N . GLU B 1 76 ? 24.684 -1.593 11.502 1.00 24.38 76 GLU B N 1
ATOM 2303 C CA . GLU B 1 76 ? 25.943 -1.270 10.831 1.00 26.00 76 GLU B CA 1
ATOM 2304 C C . GLU B 1 76 ? 26.400 -2.410 9.922 1.00 29.61 76 GLU B C 1
ATOM 2305 O O . GLU B 1 76 ? 26.835 -2.178 8.786 1.00 30.85 76 GLU B O 1
ATOM 2311 N N . PHE B 1 77 ? 26.293 -3.641 10.413 1.00 27.39 77 PHE B N 1
ATOM 2312 C CA . PHE B 1 77 ? 26.684 -4.802 9.622 1.00 25.50 77 PHE B CA 1
ATOM 2313 C C . PHE B 1 77 ? 25.767 -4.954 8.416 1.00 27.55 77 PHE B C 1
ATOM 2314 O O . PHE B 1 77 ? 26.218 -5.240 7.310 1.00 28.65 77 PHE B O 1
ATOM 2322 N N . ALA B 1 78 ? 24.467 -4.763 8.634 1.00 25.39 78 ALA B N 1
ATOM 2323 C CA . ALA B 1 78 ? 23.497 -4.914 7.558 1.00 24.38 78 ALA B CA 1
ATOM 2324 C C . ALA B 1 78 ? 23.559 -3.772 6.557 1.00 22.74 78 ALA B C 1
ATOM 2325 O O . ALA B 1 78 ? 23.042 -3.900 5.448 1.00 23.38 78 ALA B O 1
ATOM 2327 N N . SER B 1 79 ? 24.184 -2.665 6.944 1.00 26.06 79 SER B N 1
ATOM 2328 C CA . SER B 1 79 ? 24.293 -1.514 6.048 1.00 26.95 79 SER B CA 1
ATOM 2329 C C . SER B 1 79 ? 25.072 -1.896 4.787 1.00 34.66 79 SER B C 1
ATOM 2330 O O . SER B 1 79 ? 25.068 -1.158 3.799 1.00 30.77 79 SER B O 1
ATOM 2333 N N . GLN B 1 80 ? 25.739 -3.049 4.829 1.00 32.90 80 GLN B N 1
ATOM 2334 C CA . GLN B 1 80 ? 26.496 -3.538 3.679 1.00 37.14 80 GLN B CA 1
ATOM 2335 C C . GLN B 1 80 ? 25.521 -3.913 2.563 1.00 35.14 80 GLN B C 1
ATOM 2336 O O . GLN B 1 80 ? 25.814 -3.741 1.380 1.00 35.56 80 GLN B O 1
ATOM 2342 N N . LYS B 1 81 ? 24.364 -4.441 2.949 1.00 34.43 81 LYS B N 1
ATOM 2343 C CA . LYS B 1 81 ? 23.348 -4.842 1.985 1.00 33.94 81 LYS B CA 1
ATOM 2344 C C . LYS B 1 81 ? 22.311 -3.729 1.815 1.00 35.58 81 LYS B C 1
ATOM 2345 O O . LYS B 1 81 ? 22.001 -3.320 0.695 1.00 34.05 81 LYS B O 1
ATOM 2351 N N . PHE B 1 82 ? 21.792 -3.234 2.933 1.00 34.05 82 PHE B N 1
ATOM 2352 C CA . PHE B 1 82 ? 20.794 -2.167 2.910 1.00 28.94 82 PHE B CA 1
ATOM 2353 C C . PHE B 1 82 ? 21.494 -0.857 3.233 1.00 28.48 82 PHE B C 1
ATOM 2354 O O . PHE B 1 82 ? 21.624 -0.472 4.393 1.00 26.77 82 PHE B O 1
ATOM 2362 N N . LYS B 1 83 ? 21.940 -0.168 2.187 1.00 26.81 83 LYS B N 1
ATOM 2363 C CA . LYS B 1 83 ? 22.673 1.077 2.341 1.00 29.71 83 LYS B CA 1
ATOM 2364 C C . LYS B 1 83 ? 21.955 2.233 3.021 1.00 24.88 83 LYS B C 1
ATOM 2365 O O . LYS B 1 83 ? 22.608 3.185 3.456 1.00 29.11 83 LYS B O 1
ATOM 2371 N N . VAL B 1 84 ? 20.630 2.178 3.126 1.00 22.52 84 VAL B N 1
ATOM 2372 C CA . VAL B 1 84 ? 19.926 3.279 3.780 1.00 23.17 84 VAL B CA 1
ATOM 2373 C C . VAL B 1 84 ? 20.349 3.289 5.244 1.00 24.88 84 VAL B C 1
ATOM 2374 O O . VAL B 1 84 ? 20.447 4.345 5.845 1.00 23.91 84 VAL B O 1
ATOM 2378 N N . LEU B 1 85 ? 20.617 2.105 5.799 1.00 26.33 85 LEU B N 1
ATOM 2379 C CA . LEU B 1 85 ? 21.031 2.009 7.200 1.00 27.05 85 LEU B CA 1
ATOM 2380 C C . LEU B 1 85 ? 22.269 2.841 7.486 1.00 27.90 85 LEU B C 1
ATOM 2381 O O . LEU B 1 85 ? 22.426 3.364 8.592 1.00 27.92 85 LEU B O 1
ATOM 2386 N N . ARG B 1 86 ? 23.140 2.981 6.489 1.00 27.36 86 ARG B N 1
ATOM 2387 C CA . ARG B 1 86 ? 24.351 3.788 6.656 1.00 30.76 86 ARG B CA 1
ATOM 2388 C C . ARG B 1 86 ? 23.955 5.255 6.719 1.00 33.77 86 ARG B C 1
ATOM 2389 O O . ARG B 1 86 ? 24.480 6.013 7.539 1.00 35.09 86 ARG B O 1
ATOM 2397 N N . GLU B 1 87 ? 23.023 5.647 5.849 1.00 31.25 87 GLU B N 1
ATOM 2398 C CA . GLU B 1 87 ? 22.539 7.023 5.802 1.00 33.49 87 GLU B CA 1
ATOM 2399 C C . GLU B 1 87 ? 21.832 7.428 7.099 1.00 28.60 87 GLU B C 1
ATOM 2400 O O . GLU B 1 87 ? 21.756 8.616 7.426 1.00 29.16 87 GLU B O 1
ATOM 2406 N N . LEU B 1 88 ? 21.326 6.438 7.834 1.00 26.43 88 LEU B N 1
ATOM 2407 C CA . LEU B 1 88 ? 20.621 6.694 9.095 1.00 25.54 88 LEU B CA 1
ATOM 2408 C C . LEU B 1 88 ? 21.519 6.511 10.323 1.00 27.22 88 LEU B C 1
ATOM 2409 O O . LEU B 1 88 ? 21.027 6.465 11.458 1.00 22.87 88 LEU B O 1
ATOM 2414 N N . TYR B 1 89 ? 22.835 6.424 10.127 1.00 25.39 89 TYR B N 1
ATOM 2415 C CA . TYR B 1 89 ? 23.704 6.229 11.285 1.00 31.05 89 TYR B CA 1
ATOM 2416 C C . TYR B 1 89 ? 23.524 7.324 12.342 1.00 30.01 89 TYR B C 1
ATOM 2417 O O . TYR B 1 89 ? 23.370 8.498 12.017 1.00 27.97 89 TYR B O 1
ATOM 2426 N N . PRO B 1 90 ? 23.539 6.942 13.628 1.00 30.13 90 PRO B N 1
ATOM 2427 C CA . PRO B 1 90 ? 23.376 7.899 14.723 1.00 33.08 90 PRO B CA 1
ATOM 2428 C C . PRO B 1 90 ? 24.716 8.500 15.127 1.00 34.27 90 PRO B C 1
ATOM 2429 O O . PRO B 1 90 ? 25.078 8.468 16.297 1.00 34.84 90 PRO B O 1
ATOM 2433 N N . ASN B 1 91 ? 25.431 9.045 14.145 1.00 36.44 91 ASN B N 1
ATOM 2434 C CA . ASN B 1 91 ? 26.747 9.657 14.339 1.00 39.71 91 ASN B CA 1
ATOM 2435 C C . ASN B 1 91 ? 26.680 11.009 15.029 1.00 39.76 91 ASN B C 1
ATOM 2436 O O . ASN B 1 91 ? 27.710 11.657 15.244 1.00 42.09 91 ASN B O 1
ATOM 2441 N N . ASP B 1 92 ? 25.475 11.439 15.377 1.00 34.33 92 ASP B N 1
ATOM 2442 C CA . ASP B 1 92 ? 25.300 12.735 16.010 1.00 32.64 92 ASP B CA 1
ATOM 2443 C C . ASP B 1 92 ? 24.801 12.711 17.457 1.00 32.77 92 ASP B C 1
ATOM 2444 O O . ASP B 1 92 ? 24.401 13.744 17.997 1.00 34.80 92 ASP B O 1
ATOM 2449 N N . ILE B 1 93 ? 24.827 11.541 18.086 1.00 29.60 93 ILE B N 1
ATOM 2450 C CA . ILE B 1 93 ? 24.365 11.409 19.464 1.00 26.45 93 ILE B CA 1
ATOM 2451 C C . ILE B 1 93 ? 25.565 11.476 20.422 1.00 26.15 93 ILE B C 1
ATOM 2452 O O . ILE B 1 93 ? 26.590 10.854 20.158 1.00 26.62 93 ILE B O 1
ATOM 2457 N N . PRO B 1 94 ? 25.459 12.243 21.529 1.00 25.62 94 PRO B N 1
ATOM 2458 C CA . PRO B 1 94 ? 26.558 12.346 22.497 1.00 23.86 94 PRO B CA 1
ATOM 2459 C C . PRO B 1 94 ? 26.851 10.948 22.992 1.00 25.35 94 PRO B C 1
ATOM 2460 O O . PRO B 1 94 ? 25.920 10.172 23.200 1.00 23.35 94 PRO B O 1
ATOM 2464 N N . TYR B 1 95 ? 28.126 10.621 23.196 1.00 24.07 95 TYR B N 1
ATOM 2465 C CA . TYR B 1 95 ? 28.471 9.285 23.654 1.00 24.78 95 TYR B CA 1
ATOM 2466 C C . TYR B 1 95 ? 27.645 8.826 24.860 1.00 27.99 95 TYR B C 1
ATOM 2467 O O . TYR B 1 95 ? 27.212 7.672 24.920 1.00 26.65 95 TYR B O 1
ATOM 2476 N N . ASP B 1 96 ? 27.423 9.731 25.809 1.00 27.00 96 ASP B N 1
ATOM 2477 C CA . ASP B 1 96 ? 26.674 9.427 27.030 1.00 24.10 96 ASP B CA 1
ATOM 2478 C C . ASP B 1 96 ? 25.228 9.016 26.783 1.00 27.29 96 ASP B C 1
ATOM 2479 O O . ASP B 1 96 ? 24.604 8.369 27.629 1.00 29.10 96 ASP B O 1
ATOM 2484 N N . GLU B 1 97 ? 24.702 9.417 25.636 1.00 24.47 97 GLU B N 1
ATOM 2485 C CA . GLU B 1 97 ? 23.312 9.145 25.283 1.00 26.64 97 GLU B CA 1
ATOM 2486 C C . GLU B 1 97 ? 23.145 8.069 24.214 1.00 28.00 97 GLU B C 1
ATOM 2487 O O . GLU B 1 97 ? 22.042 7.838 23.717 1.00 29.73 97 GLU B O 1
ATOM 2493 N N . LYS B 1 98 ? 24.250 7.433 23.854 1.00 25.02 98 LYS B N 1
ATOM 2494 C CA . LYS B 1 98 ? 24.254 6.371 22.858 1.00 24.96 98 LYS B CA 1
ATOM 2495 C C . LYS B 1 98 ? 23.174 5.350 23.229 1.00 24.95 98 LYS B C 1
ATOM 2496 O O . LYS B 1 98 ? 23.028 4.981 24.387 1.00 24.51 98 LYS B O 1
ATOM 2502 N N . SER B 1 99 ? 22.405 4.922 22.242 1.00 21.56 99 SER B N 1
ATOM 2503 C CA . SER B 1 99 ? 21.306 3.991 22.480 1.00 22.45 99 SER B CA 1
ATOM 2504 C C . SER B 1 99 ? 21.648 2.664 23.153 1.00 18.08 99 SER B C 1
ATOM 2505 O O . SER B 1 99 ? 22.682 2.071 22.900 1.00 20.73 99 SER B O 1
ATOM 2508 N N . SER B 1 100 ? 20.746 2.198 24.013 1.00 20.39 100 SER B N 1
ATOM 2509 C CA . SER B 1 100 ? 20.929 0.898 24.650 1.00 19.12 100 SER B CA 1
ATOM 2510 C C . SER B 1 100 ? 20.009 -0.116 23.951 1.00 17.83 100 SER B C 1
ATOM 2511 O O . SER B 1 100 ? 19.918 -1.264 24.373 1.00 20.02 100 SER B O 1
ATOM 2514 N N . PHE B 1 101 ? 19.362 0.307 22.859 1.00 17.68 101 PHE B N 1
ATOM 2515 C CA . PHE B 1 101 ? 18.453 -0.584 22.128 1.00 18.77 101 PHE B CA 1
ATOM 2516 C C . PHE B 1 101 ? 19.106 -1.857 21.598 1.00 18.70 101 PHE B C 1
ATOM 2517 O O . PHE B 1 101 ? 20.195 -1.815 21.012 1.00 17.99 101 PHE B O 1
ATOM 2525 N N . SER B 1 102 ? 18.440 -2.986 21.836 1.00 18.40 102 SER B N 1
ATOM 2526 C CA . SER B 1 102 ? 18.870 -4.271 21.293 1.00 18.13 102 SER B CA 1
ATOM 2527 C C . SER B 1 102 ? 17.705 -4.728 20.400 1.00 19.47 102 SER B C 1
ATOM 2528 O O . SER B 1 102 ? 16.988 -3.887 19.845 1.00 21.23 102 SER B O 1
ATOM 2531 N N . ILE B 1 103 ? 17.488 -6.037 20.294 1.00 16.98 103 ILE B N 1
ATOM 2532 C CA . ILE B 1 103 ? 16.425 -6.589 19.449 1.00 19.33 103 ILE B CA 1
ATOM 2533 C C . ILE B 1 103 ? 15.038 -6.551 20.090 1.00 18.15 103 ILE B C 1
ATOM 2534 O O . ILE B 1 103 ? 14.915 -6.255 21.281 1.00 18.00 103 ILE B O 1
ATOM 2539 N N . THR B 1 104 ? 14.001 -6.847 19.297 1.00 16.01 104 THR B N 1
ATOM 2540 C CA . THR B 1 104 ? 12.631 -6.906 19.832 1.00 16.39 104 THR B CA 1
ATOM 2541 C C . THR B 1 104 ? 12.222 -8.365 19.779 1.00 18.77 104 THR B C 1
ATOM 2542 O O . THR B 1 104 ? 12.646 -9.109 18.891 1.00 18.99 104 THR B O 1
ATOM 2546 N N . ILE B 1 105 ? 11.429 -8.798 20.751 1.00 15.48 105 ILE B N 1
ATOM 2547 C CA . ILE B 1 105 ? 11.001 -10.192 20.791 1.00 17.21 105 ILE B CA 1
ATOM 2548 C C . ILE B 1 105 ? 9.549 -10.407 21.249 1.00 16.83 105 ILE B C 1
ATOM 2549 O O . ILE B 1 105 ? 8.920 -9.521 21.825 1.00 18.62 105 ILE B O 1
ATOM 2554 N N . ASN B 1 106 ? 9.042 -11.593 20.937 1.00 16.92 106 ASN B N 1
ATOM 2555 C CA . ASN B 1 106 ? 7.768 -12.070 21.435 1.00 16.16 106 ASN B CA 1
ATOM 2556 C C . ASN B 1 106 ? 8.065 -13.526 21.801 1.00 15.88 106 ASN B C 1
ATOM 2557 O O . ASN B 1 106 ? 8.872 -14.192 21.130 1.00 17.31 106 ASN B O 1
ATOM 2562 N N . HIS B 1 107 ? 7.445 -14.028 22.862 1.00 14.93 107 HIS B N 1
ATOM 2563 C CA . HIS B 1 107 ? 7.607 -15.458 23.147 1.00 15.58 107 HIS B CA 1
ATOM 2564 C C . HIS B 1 107 ? 6.776 -16.137 22.052 1.00 14.26 107 HIS B C 1
ATOM 2565 O O . HIS B 1 107 ? 5.710 -15.633 21.668 1.00 17.47 107 HIS B O 1
ATOM 2572 N N . ARG B 1 108 ? 7.239 -17.292 21.569 1.00 16.13 108 ARG B N 1
ATOM 2573 C CA . ARG B 1 108 ? 6.533 -17.971 20.486 1.00 17.21 108 ARG B CA 1
ATOM 2574 C C . ARG B 1 108 ? 5.122 -18.432 20.822 1.00 17.91 108 ARG B C 1
ATOM 2575 O O . ARG B 1 108 ? 4.318 -18.630 19.916 1.00 20.34 108 ARG B O 1
ATOM 2583 N N . LYS B 1 109 ? 4.820 -18.589 22.108 1.00 15.68 109 LYS B N 1
ATOM 2584 C CA . LYS B 1 109 ? 3.485 -19.028 22.496 1.00 19.55 109 LYS B CA 1
ATOM 2585 C C . LYS B 1 109 ? 2.467 -17.864 22.519 1.00 18.43 109 LYS B C 1
ATOM 2586 O O . LYS B 1 109 ? 1.275 -18.087 22.698 1.00 22.24 109 LYS B O 1
ATOM 2592 N N . THR B 1 110 ? 2.922 -16.632 22.319 1.00 17.74 110 THR B N 1
ATOM 2593 C CA . THR B 1 110 ? 1.972 -15.509 22.289 1.00 18.08 110 THR B CA 1
ATOM 2594 C C . THR B 1 110 ? 1.360 -15.401 20.890 1.00 18.87 110 THR B C 1
ATOM 2595 O O . THR B 1 110 ? 1.870 -15.989 19.932 1.00 18.03 110 THR B O 1
ATOM 2599 N N . PHE B 1 111 ? 0.265 -14.656 20.766 1.00 18.89 111 PHE B N 1
ATOM 2600 C CA . PHE B 1 111 ? -0.401 -14.527 19.468 1.00 19.42 111 PHE B CA 1
ATOM 2601 C C . PHE B 1 111 ? 0.061 -13.264 18.745 1.00 19.95 111 PHE B C 1
ATOM 2602 O O . PHE B 1 111 ? 1.003 -13.357 17.961 1.00 22.94 111 PHE B O 1
ATOM 2610 N N . THR B 1 112 ? -0.536 -12.092 18.992 1.00 15.74 112 THR B N 1
ATOM 2611 C CA . THR B 1 112 ? -0.037 -10.898 18.308 1.00 17.99 112 THR B CA 1
ATOM 2612 C C . THR B 1 112 ? 1.173 -10.338 19.037 1.00 16.41 112 THR B C 1
ATOM 2613 O O . THR B 1 112 ? 1.962 -9.605 18.456 1.00 21.80 112 THR B O 1
ATOM 2617 N N . GLY B 1 113 ? 1.281 -10.678 20.326 1.00 17.26 113 GLY B N 1
ATOM 2618 C CA . GLY B 1 113 ? 2.404 -10.249 21.151 1.00 17.58 113 GLY B CA 1
ATOM 2619 C C . GLY B 1 113 ? 2.263 -8.928 21.884 1.00 15.49 113 GLY B C 1
ATOM 2620 O O . GLY B 1 113 ? 3.063 -8.640 22.795 1.00 14.75 113 GLY B O 1
ATOM 2621 N N . ILE B 1 114 ? 1.225 -8.159 21.549 1.00 14.70 114 ILE B N 1
ATOM 2622 C CA . ILE B 1 114 ? 1.079 -6.821 22.135 1.00 14.20 114 ILE B CA 1
ATOM 2623 C C . ILE B 1 114 ? 0.209 -6.660 23.389 1.00 16.28 114 ILE B C 1
ATOM 2624 O O . ILE B 1 114 ? 0.338 -5.668 24.102 1.00 13.93 114 ILE B O 1
ATOM 2629 N N . THR B 1 115 ? -0.654 -7.629 23.680 1.00 13.75 115 THR B N 1
ATOM 2630 C CA . THR B 1 115 ? -1.542 -7.522 24.833 1.00 14.24 115 THR B CA 1
ATOM 2631 C C . THR B 1 115 ? -0.806 -7.489 26.161 1.00 13.67 115 THR B C 1
ATOM 2632 O O . THR B 1 115 ? 0.353 -7.882 26.249 1.00 13.17 115 THR B O 1
ATOM 2636 N N . ASP B 1 116 ? -1.454 -6.981 27.203 1.00 14.25 116 ASP B N 1
ATOM 2637 C CA . ASP B 1 116 ? -0.796 -6.989 28.499 1.00 15.88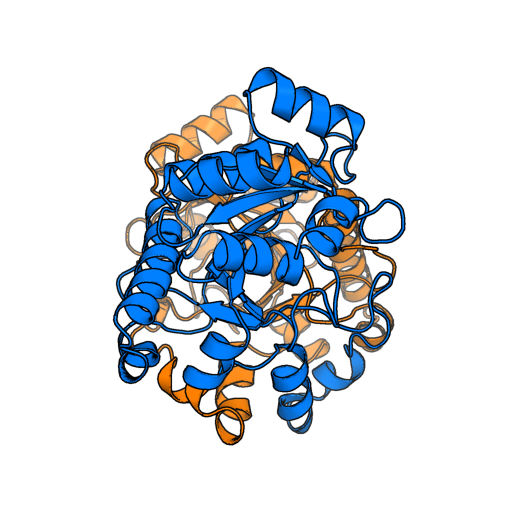 116 ASP B CA 1
ATOM 2638 C C . ASP B 1 116 ? -0.409 -8.427 28.833 1.00 16.66 116 ASP B C 1
ATOM 2639 O O . ASP B 1 116 ? 0.680 -8.692 29.356 1.00 15.48 116 ASP B O 1
ATOM 2644 N N . ASN B 1 117 ? -1.331 -9.353 28.584 1.00 13.40 117 ASN B N 1
ATOM 2645 C CA . ASN B 1 117 ? -1.024 -10.745 28.864 1.00 15.99 117 ASN B CA 1
ATOM 2646 C C . ASN B 1 117 ? 0.188 -11.212 28.048 1.00 13.69 117 ASN B C 1
ATOM 2647 O O . ASN B 1 117 ? 1.119 -11.820 28.608 1.00 15.71 117 ASN B O 1
ATOM 2652 N N . ASP B 1 118 ? 0.200 -10.921 26.748 1.00 15.97 118 ASP B N 1
ATOM 2653 C CA . ASP B 1 118 ? 1.326 -11.330 25.894 1.00 14.44 118 ASP B CA 1
ATOM 2654 C C . ASP B 1 118 ? 2.667 -10.717 26.311 1.00 12.35 118 ASP B C 1
ATOM 2655 O O . ASP B 1 118 ? 3.682 -11.415 26.419 1.00 13.75 118 ASP B O 1
ATOM 2660 N N . ARG B 1 119 ? 2.692 -9.407 26.542 1.00 12.63 119 ARG B N 1
ATOM 2661 C CA . ARG B 1 119 ? 3.942 -8.790 26.955 1.00 11.41 119 ARG B CA 1
ATOM 2662 C C . ARG B 1 119 ? 4.422 -9.264 28.330 1.00 12.84 119 ARG B C 1
ATOM 2663 O O . ARG B 1 119 ? 5.603 -9.491 28.497 1.00 13.35 119 ARG B O 1
ATOM 2671 N N . ALA B 1 120 ? 3.523 -9.390 29.308 1.00 13.65 120 ALA B N 1
ATOM 2672 C CA . ALA B 1 120 ? 3.944 -9.898 30.617 1.00 13.50 120 ALA B CA 1
ATOM 2673 C C . ALA B 1 120 ? 4.453 -11.346 30.471 1.00 13.54 120 ALA B C 1
ATOM 2674 O O . ALA B 1 120 ? 5.435 -11.730 31.117 1.00 13.11 120 ALA B O 1
ATOM 2676 N N . PHE B 1 121 ? 3.801 -12.149 29.620 1.00 12.94 121 PHE B N 1
ATOM 2677 C CA . PHE B 1 121 ? 4.246 -13.537 29.446 1.00 14.64 121 PHE B CA 1
ATOM 2678 C C . PHE B 1 121 ? 5.643 -13.549 28.793 1.00 14.64 121 PHE B C 1
ATOM 2679 O O . PHE B 1 121 ? 6.555 -14.23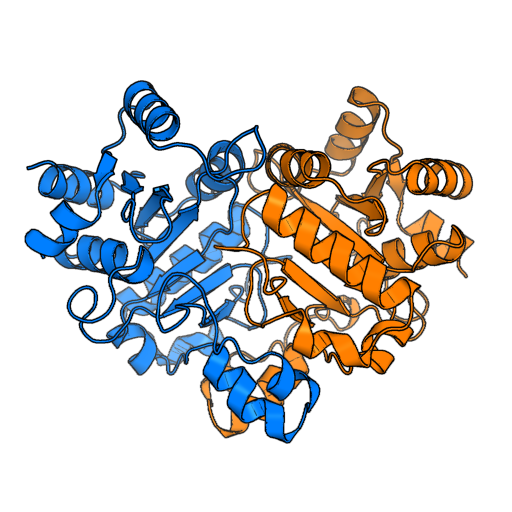6 29.267 1.00 15.31 121 PHE B O 1
ATOM 2687 N N . THR B 1 122 ? 5.816 -12.796 27.707 1.00 13.75 122 THR B N 1
ATOM 2688 C CA . THR B 1 122 ? 7.111 -12.730 27.049 1.00 15.68 122 THR B CA 1
ATOM 2689 C C . THR B 1 122 ? 8.218 -12.353 28.029 1.00 13.86 122 THR B C 1
ATOM 2690 O O . THR B 1 122 ? 9.273 -13.007 28.091 1.00 15.64 122 THR B O 1
ATOM 2694 N N . ILE B 1 123 ? 7.989 -11.297 28.807 1.00 12.11 123 ILE B N 1
ATOM 2695 C CA . ILE B 1 123 ? 9.003 -10.823 29.764 1.00 14.50 123 ILE B CA 1
ATOM 2696 C C . ILE B 1 123 ? 9.259 -11.808 30.907 1.00 13.56 123 ILE B C 1
ATOM 2697 O O . ILE B 1 123 ? 10.417 -12.144 31.210 1.00 13.55 123 ILE B O 1
ATOM 2702 N N . LYS B 1 124 ? 8.188 -12.332 31.494 1.00 13.10 124 LYS B N 1
ATOM 2703 C CA . LYS B 1 124 ? 8.335 -13.270 32.612 1.00 14.78 124 LYS B CA 1
ATOM 2704 C C . LYS B 1 124 ? 9.036 -14.557 32.159 1.00 12.35 124 LYS B C 1
ATOM 2705 O O . LYS B 1 124 ? 9.885 -15.087 32.898 1.00 15.14 124 LYS B O 1
ATOM 2711 N N . LYS B 1 125 ? 8.706 -15.044 30.965 1.00 15.09 125 LYS B N 1
ATOM 2712 C CA . LYS B 1 125 ? 9.349 -16.274 30.443 1.00 15.41 125 LYS B CA 1
ATOM 2713 C C . LYS B 1 125 ? 10.842 -16.009 30.177 1.00 16.41 125 LYS B C 1
ATOM 2714 O O . LYS B 1 125 ? 11.685 -16.897 30.337 1.00 15.34 125 LYS B O 1
ATOM 2720 N N . LEU B 1 126 ? 11.181 -14.798 29.728 1.00 14.40 126 LEU B N 1
ATOM 2721 C CA . LEU B 1 126 ? 12.591 -14.494 29.498 1.00 14.03 126 LEU B CA 1
ATOM 2722 C C . LEU B 1 126 ? 13.339 -14.466 30.845 1.00 14.50 126 LEU B C 1
ATOM 2723 O O . LEU B 1 126 ? 14.452 -15.012 30.971 1.00 15.72 126 LEU B O 1
ATOM 2728 N N . ALA B 1 127 ? 12.748 -13.844 31.860 1.00 12.26 127 ALA B N 1
ATOM 2729 C CA . ALA B 1 127 ? 13.414 -13.806 33.156 1.00 12.95 127 ALA B CA 1
ATOM 2730 C C . ALA B 1 127 ? 13.548 -15.207 33.759 1.00 16.43 127 ALA B C 1
ATOM 2731 O O . ALA B 1 127 ? 14.539 -15.521 34.446 1.00 17.41 127 ALA B O 1
ATOM 2733 N N . GLU B 1 128 ? 12.550 -16.039 33.495 1.00 13.92 128 GLU B N 1
ATOM 2734 C CA . GLU B 1 128 ? 12.557 -17.418 33.966 1.00 14.85 128 GLU B CA 1
ATOM 2735 C C . GLU B 1 128 ? 13.709 -18.184 33.321 1.00 14.19 128 GLU B C 1
ATOM 2736 O O . GLU B 1 128 ? 14.513 -18.817 34.000 1.00 16.34 128 GLU B O 1
ATOM 2742 N N . LEU B 1 129 ? 13.769 -18.124 31.999 1.00 15.05 129 LEU B N 1
ATOM 2743 C CA . LEU B 1 129 ? 14.816 -18.794 31.239 1.00 17.72 129 LEU B CA 1
ATOM 2744 C C . LEU B 1 129 ? 16.214 -18.380 31.734 1.00 16.98 129 LEU B C 1
ATOM 2745 O O . LEU B 1 129 ? 17.109 -19.222 31.892 1.00 16.90 129 LEU B O 1
ATOM 2750 N N . VAL B 1 130 ? 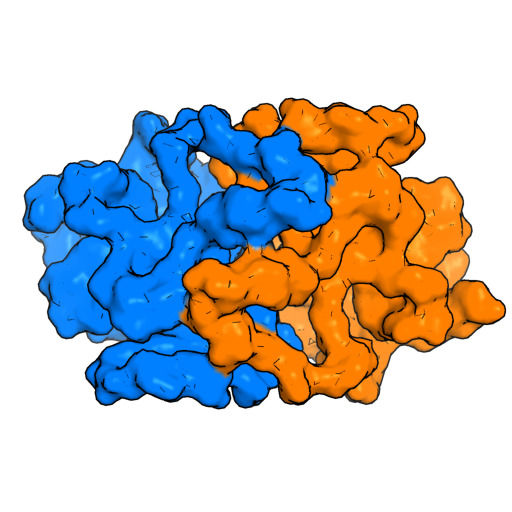16.385 -17.090 31.996 1.00 15.24 130 VAL B N 1
ATOM 2751 C CA . VAL B 1 130 ? 17.656 -16.574 32.456 1.00 16.23 130 VAL B CA 1
ATOM 2752 C C . VAL B 1 130 ? 17.964 -17.020 33.881 1.00 18.20 130 VAL B C 1
ATOM 2753 O O . VAL B 1 130 ? 19.071 -17.484 34.167 1.00 18.24 130 VAL B O 1
ATOM 2757 N N . LYS B 1 131 ? 16.986 -16.911 34.776 1.00 16.81 131 LYS B N 1
ATOM 2758 C CA . LYS B 1 131 ? 17.237 -17.321 36.151 1.00 17.33 131 LYS B CA 1
ATOM 2759 C C . LYS B 1 131 ? 17.641 -18.797 36.216 1.00 17.73 131 LYS B C 1
ATOM 2760 O O . LYS B 1 131 ? 18.510 -19.193 37.000 1.00 18.55 131 LYS B O 1
ATOM 2766 N N . GLU B 1 132 ? 17.006 -19.602 35.376 1.00 15.90 132 GLU B N 1
ATOM 2767 C CA . GLU B 1 132 ? 17.262 -21.037 35.323 1.00 14.82 132 GLU B CA 1
ATOM 2768 C C . GLU B 1 132 ? 18.517 -21.431 34.541 1.00 19.61 132 GLU B C 1
ATOM 2769 O O . GLU B 1 132 ? 18.950 -22.582 34.599 1.00 17.00 132 GLU B O 1
ATOM 2775 N N . GLY B 1 133 ? 19.088 -20.477 33.812 1.00 17.78 133 GLY B N 1
ATOM 2776 C CA . GLY B 1 133 ? 20.288 -20.752 33.037 1.00 17.61 133 GLY B CA 1
ATOM 2777 C C . GLY B 1 133 ? 20.061 -21.548 31.767 1.00 20.30 133 GLY B C 1
ATOM 2778 O O . GLY B 1 133 ? 20.986 -22.197 31.269 1.00 20.47 133 GLY B O 1
ATOM 2779 N N . ARG B 1 134 ? 18.840 -21.510 31.231 1.00 20.45 134 ARG B N 1
ATOM 2780 C CA . ARG B 1 134 ? 18.506 -22.236 30.008 1.00 18.73 134 ARG B CA 1
ATOM 2781 C C . ARG B 1 134 ? 18.724 -21.342 28.796 1.00 17.16 134 ARG B C 1
ATOM 2782 O O . ARG B 1 134 ? 17.833 -21.142 27.964 1.00 20.58 134 ARG B O 1
ATOM 2790 N N . PHE B 1 135 ? 19.936 -20.799 28.693 1.00 21.83 135 PHE B N 1
ATOM 2791 C CA . PHE B 1 135 ? 20.282 -19.887 27.603 1.00 20.97 135 PHE B CA 1
ATOM 2792 C C . PHE B 1 135 ? 20.071 -20.411 26.184 1.00 22.01 135 PHE B C 1
ATOM 2793 O O . PHE B 1 135 ? 19.588 -19.677 25.312 1.00 24.33 135 PHE B O 1
ATOM 2801 N N . ASN B 1 136 ? 20.401 -21.676 25.951 1.00 19.69 136 ASN B N 1
ATOM 2802 C CA . ASN B 1 136 ? 20.220 -22.276 24.637 1.00 24.65 136 ASN B CA 1
ATOM 2803 C C . ASN B 1 136 ? 18.756 -22.369 24.206 1.00 25.13 136 ASN B C 1
ATOM 2804 O O . ASN B 1 136 ? 18.466 -22.577 23.028 1.00 28.36 136 ASN B O 1
ATOM 2809 N N . ASP B 1 137 ? 17.831 -22.228 25.154 1.00 22.46 137 ASP B N 1
ATOM 2810 C CA . ASP B 1 137 ? 16.404 -22.284 24.840 1.00 20.49 137 ASP B CA 1
ATOM 2811 C C . ASP B 1 137 ? 15.871 -20.952 24.298 1.00 17.86 137 ASP B C 1
ATOM 2812 O O . ASP B 1 137 ? 14.705 -20.882 23.909 1.00 19.94 137 ASP B O 1
ATOM 2817 N N . PHE B 1 138 ? 16.703 -19.910 24.269 1.00 21.91 138 PHE B N 1
ATOM 2818 C CA . PHE B 1 138 ? 16.260 -18.591 23.797 1.00 20.38 138 PHE B CA 1
ATOM 2819 C C . PHE B 1 138 ? 15.640 -18.608 22.401 1.00 24.73 138 PHE B C 1
ATOM 2820 O O . PHE B 1 138 ? 14.530 -18.123 22.210 1.00 20.29 138 PHE B O 1
ATOM 2828 N N . GLY B 1 139 ? 16.340 -19.166 21.423 1.00 24.61 139 GLY B N 1
ATOM 2829 C CA . GLY B 1 139 ? 15.775 -19.228 20.084 1.00 26.10 139 GLY B CA 1
ATOM 2830 C C . GLY B 1 139 ? 14.584 -20.164 19.967 1.00 22.09 139 GLY B C 1
ATOM 2831 O O . GLY B 1 139 ? 13.710 -19.982 19.112 1.00 27.89 139 GLY B O 1
ATOM 2832 N N . LYS B 1 140 ? 14.529 -21.163 20.833 1.00 23.81 140 LYS B N 1
ATOM 2833 C CA . LYS B 1 140 ? 13.444 -22.141 20.824 1.00 26.20 140 LYS B CA 1
ATOM 2834 C C . LYS B 1 140 ? 12.144 -21.534 21.300 1.00 22.55 140 LYS B C 1
ATOM 2835 O O . LYS B 1 140 ? 11.073 -21.836 20.797 1.00 25.93 140 LYS B O 1
ATOM 2841 N N . GLU B 1 141 ? 12.266 -20.648 22.280 1.00 20.98 141 GLU B N 1
ATOM 2842 C CA . GLU B 1 141 ? 11.114 -20.025 22.890 1.00 20.62 141 GLU B CA 1
ATOM 2843 C C . GLU B 1 141 ? 10.710 -18.667 22.369 1.00 16.17 141 GLU B C 1
ATOM 2844 O O . GLU B 1 141 ? 9.566 -18.266 22.573 1.00 19.52 141 GLU B O 1
ATOM 2850 N N . PHE B 1 142 ? 11.612 -17.972 21.684 1.00 18.01 142 PHE B N 1
ATOM 2851 C CA . PHE B 1 142 ? 11.294 -16.618 21.235 1.00 15.79 142 PHE B CA 1
ATOM 2852 C C . PHE B 1 142 ? 11.561 -16.362 19.758 1.00 18.80 142 PHE B C 1
ATOM 2853 O O . PHE B 1 142 ? 12.350 -17.059 19.130 1.00 21.45 142 PHE B O 1
ATOM 2861 N N . ARG B 1 143 ? 10.886 -15.363 19.214 1.00 17.74 143 ARG B N 1
ATOM 2862 C CA . ARG B 1 143 ? 11.093 -14.967 17.831 1.00 19.79 143 ARG B CA 1
ATOM 2863 C C . ARG B 1 143 ? 11.290 -13.454 17.797 1.00 19.98 143 ARG B C 1
ATOM 2864 O O . ARG B 1 143 ? 10.875 -12.731 18.722 1.00 19.78 143 ARG B O 1
ATOM 2872 N N . SER B 1 144 ? 11.946 -12.975 16.746 1.00 19.52 144 SER B N 1
ATOM 2873 C CA . SER B 1 144 ? 12.230 -11.550 16.569 1.00 17.98 144 SER B CA 1
ATOM 2874 C C . SER B 1 144 ? 12.003 -11.226 15.086 1.00 20.82 144 SER B C 1
ATOM 2875 O O . SER B 1 144 ? 12.339 -12.035 14.226 1.00 23.53 144 SER B O 1
ATOM 2878 N N . PRO B 1 145 ? 11.443 -10.042 14.763 1.00 19.18 145 PRO B N 1
ATOM 2879 C CA . PRO B 1 145 ? 10.998 -8.957 15.651 1.00 20.04 145 PRO B CA 1
ATOM 2880 C C . PRO B 1 145 ? 9.733 -9.275 16.461 1.00 20.20 145 PRO B C 1
ATOM 2881 O O . PRO B 1 145 ? 9.078 -10.285 16.238 1.00 19.79 145 PRO B O 1
ATOM 2885 N N . GLY B 1 146 ? 9.398 -8.391 17.399 1.00 18.64 146 GLY B N 1
ATOM 2886 C CA . GLY B 1 146 ? 8.230 -8.590 18.237 1.00 16.87 146 GLY B CA 1
ATOM 2887 C C . GLY B 1 146 ? 7.870 -7.293 18.957 1.00 15.49 146 GLY B C 1
ATOM 2888 O O . GLY B 1 146 ? 8.420 -6.228 18.645 1.00 19.38 146 GLY B O 1
ATOM 2889 N N . SER B 1 147 ? 7.006 -7.378 19.969 1.00 15.21 147 SER B N 1
ATOM 2890 C CA . SER B 1 147 ? 6.567 -6.167 20.645 1.00 17.00 147 SER B CA 1
ATOM 2891 C C . SER B 1 147 ? 7.325 -5.739 21.884 1.00 18.96 147 SER B C 1
ATOM 2892 O O . SER B 1 147 ? 7.171 -4.609 22.322 1.00 17.76 147 SER B O 1
ATOM 2895 N N . VAL B 1 148 ? 8.152 -6.622 22.427 1.00 17.73 148 VAL B N 1
ATOM 2896 C CA . VAL B 1 148 ? 8.914 -6.267 23.619 1.00 16.01 148 VAL B CA 1
ATOM 2897 C C . VAL B 1 148 ? 10.321 -5.882 23.189 1.00 16.78 148 VAL B C 1
ATOM 2898 O O . VAL B 1 148 ? 11.073 -6.713 22.664 1.00 16.57 148 VAL B O 1
ATOM 2902 N N . THR B 1 149 ? 10.674 -4.626 23.401 1.00 15.43 149 THR B N 1
ATOM 2903 C CA . THR B 1 149 ? 12.001 -4.157 23.054 1.00 16.46 149 THR B CA 1
ATOM 2904 C C . THR B 1 149 ? 12.996 -4.510 24.161 1.00 18.76 149 THR B C 1
ATOM 2905 O O . THR B 1 149 ? 12.737 -4.221 25.327 1.00 19.31 149 THR B O 1
ATOM 2909 N N . LEU B 1 150 ? 14.121 -5.126 23.799 1.00 14.49 150 LEU B N 1
ATOM 2910 C CA . LEU B 1 150 ? 15.163 -5.442 24.785 1.00 14.22 150 LEU B CA 1
ATOM 2911 C C . LEU B 1 150 ? 16.229 -4.337 24.770 1.00 15.70 150 LEU B C 1
ATOM 2912 O O . LEU B 1 150 ? 16.499 -3.729 23.718 1.00 17.13 150 LEU B O 1
ATOM 2917 N N . LEU B 1 151 ? 16.796 -4.062 25.944 1.00 15.62 151 LEU B N 1
ATOM 2918 C CA . LEU B 1 151 ? 17.863 -3.071 26.095 1.00 14.66 151 LEU B CA 1
ATOM 2919 C C . LEU B 1 151 ? 19.096 -3.811 26.641 1.00 18.25 151 LEU B C 1
ATOM 2920 O O . LEU B 1 151 ? 18.986 -4.683 27.526 1.00 16.54 151 LEU B O 1
ATOM 2925 N N . ARG B 1 152 ? 20.267 -3.483 26.109 1.00 14.75 152 ARG B N 1
ATOM 2926 C CA . ARG B 1 152 ? 21.518 -4.091 26.588 1.00 16.95 152 ARG B CA 1
ATOM 2927 C C . ARG B 1 152 ? 22.256 -3.089 27.470 1.00 18.17 152 ARG B C 1
ATOM 2928 O O . ARG B 1 152 ? 22.644 -2.017 27.002 1.00 18.43 152 ARG B O 1
ATOM 2936 N N . ALA B 1 153 ? 22.417 -3.426 28.750 1.00 15.83 153 ALA B N 1
ATOM 2937 C CA . ALA B 1 153 ? 23.108 -2.550 29.702 1.00 19.08 153 ALA B CA 1
ATOM 2938 C C . ALA B 1 153 ? 24.616 -2.565 29.460 1.00 17.74 153 ALA B C 1
ATOM 2939 O O . ALA B 1 153 ? 25.191 -3.591 29.100 1.00 20.24 153 ALA B O 1
ATOM 2941 N N . ALA B 1 154 ? 25.237 -1.416 29.678 1.00 17.00 154 ALA B N 1
ATOM 2942 C CA . ALA B 1 154 ? 26.672 -1.276 29.450 1.00 20.90 154 ALA B CA 1
ATOM 2943 C C . ALA B 1 154 ? 27.527 -2.178 30.329 1.00 20.26 154 ALA B C 1
ATOM 2944 O O . ALA B 1 154 ? 27.187 -2.454 31.485 1.00 19.27 154 ALA B O 1
ATOM 2946 N N . GLU B 1 155 ? 28.642 -2.654 29.769 1.00 21.72 155 GLU B N 1
ATOM 2947 C CA . GLU B 1 155 ? 29.576 -3.466 30.532 1.00 23.00 155 GLU B CA 1
ATOM 2948 C C . GLU B 1 155 ? 30.013 -2.540 31.684 1.00 24.68 155 GLU B C 1
ATOM 2949 O O . GLU B 1 155 ? 30.340 -1.373 31.458 1.00 22.88 155 GLU B O 1
ATOM 2955 N N . GLY B 1 156 ? 29.975 -3.039 32.917 1.00 22.91 156 GLY B N 1
ATOM 2956 C CA . GLY B 1 156 ? 30.354 -2.202 34.049 1.00 24.98 156 GLY B CA 1
ATOM 2957 C C . GLY B 1 156 ? 29.206 -1.336 34.562 1.00 24.78 156 GLY B C 1
ATOM 2958 O O . GLY B 1 156 ? 29.363 -0.547 35.483 1.00 23.85 156 GLY B O 1
ATOM 2959 N N . LEU B 1 157 ? 28.028 -1.512 33.972 1.00 21.19 157 LEU B N 1
ATOM 2960 C CA . LEU B 1 157 ? 26.852 -0.745 34.351 1.00 22.09 157 LEU B CA 1
ATOM 2961 C C . LEU B 1 157 ? 27.117 0.752 34.557 1.00 20.91 157 LEU B C 1
ATOM 2962 O O . LEU B 1 157 ? 27.695 1.397 33.684 1.00 20.04 157 LEU B O 1
ATOM 2967 N N . VAL B 1 158 ? 26.695 1.301 35.692 1.00 20.74 158 VAL B N 1
ATOM 2968 C CA . VAL B 1 158 ? 26.814 2.736 35.919 1.00 20.69 158 VAL B CA 1
ATOM 2969 C C . VAL B 1 158 ? 28.217 3.303 35.938 1.00 25.58 158 VAL B C 1
ATOM 2970 O O . VAL B 1 158 ? 28.388 4.522 35.981 1.00 23.94 158 VAL B O 1
ATOM 2974 N N . LYS B 1 159 ? 29.221 2.437 35.892 1.00 26.38 159 LYS B N 1
ATOM 2975 C CA . LYS B 1 159 ? 30.589 2.931 35.839 1.00 27.42 159 LYS B CA 1
ATOM 2976 C C . LYS B 1 159 ? 30.818 3.539 34.454 1.00 27.92 159 LYS B C 1
ATOM 2977 O O . LYS B 1 159 ? 31.499 4.561 34.325 1.00 27.51 159 LYS B O 1
ATOM 2983 N N . ASN B 1 160 ? 30.201 2.932 33.435 1.00 23.63 160 ASN B N 1
ATOM 2984 C CA . ASN B 1 160 ? 30.368 3.349 32.045 1.00 23.89 160 ASN B CA 1
ATOM 2985 C C . ASN B 1 160 ? 29.192 4.002 31.298 1.00 26.63 160 ASN B C 1
ATOM 2986 O O . ASN B 1 160 ? 29.392 4.593 30.239 1.00 27.02 160 ASN B O 1
ATOM 2991 N N . ARG B 1 161 ? 27.978 3.872 31.818 1.00 22.16 161 ARG B N 1
ATOM 2992 C CA . ARG B 1 161 ? 26.815 4.537 31.214 1.00 21.81 161 ARG B CA 1
ATOM 2993 C C . ARG B 1 161 ? 25.828 4.760 32.349 1.00 21.66 161 ARG B C 1
ATOM 2994 O O . ARG B 1 161 ? 25.642 3.885 33.208 1.00 18.62 161 ARG B O 1
ATOM 3002 N N . GLN B 1 162 ? 25.194 5.926 32.347 1.00 16.52 162 GLN B N 1
ATOM 3003 C CA . GLN B 1 162 ? 24.285 6.288 33.419 1.00 20.54 162 GLN B CA 1
ATOM 3004 C C . GLN B 1 162 ? 22.830 6.501 32.988 1.00 18.26 162 GLN B C 1
ATOM 3005 O O . GLN B 1 162 ? 22.156 7.442 33.408 1.00 21.96 162 GLN B O 1
ATOM 3011 N N . GLY B 1 163 ? 22.347 5.604 32.136 1.00 19.66 163 GLY B N 1
ATOM 3012 C CA . GLY B 1 163 ? 20.965 5.697 31.713 1.00 17.45 163 GLY B CA 1
ATOM 3013 C C . GLY B 1 163 ? 20.082 4.841 32.609 1.00 16.72 163 GLY B C 1
ATOM 3014 O O . GLY B 1 163 ? 20.585 4.130 33.495 1.00 16.81 163 GLY B O 1
ATOM 3015 N N . HIS B 1 164 ? 18.769 4.927 32.409 1.00 14.33 164 HIS B N 1
ATOM 3016 C CA . HIS B 1 164 ? 17.853 4.088 33.197 1.00 15.86 164 HIS B CA 1
ATOM 3017 C C . HIS B 1 164 ? 18.197 2.612 32.983 1.00 15.46 164 HIS B C 1
ATOM 3018 O O . HIS B 1 164 ? 18.007 1.790 33.868 1.00 14.09 164 HIS B O 1
ATOM 3025 N N . THR B 1 165 ? 18.683 2.279 31.794 1.00 13.86 165 THR B N 1
ATOM 3026 C CA . THR B 1 165 ? 19.048 0.889 31.494 1.00 15.84 165 THR B CA 1
ATOM 3027 C C . THR B 1 165 ? 20.049 0.390 32.534 1.00 15.10 165 THR B C 1
ATOM 3028 O O . THR B 1 165 ? 19.815 -0.611 33.199 1.00 17.57 165 THR B O 1
ATOM 3032 N N . GLU B 1 166 ? 21.155 1.113 32.699 1.00 16.72 166 GLU B N 1
ATOM 3033 C CA . GLU B 1 166 ? 22.178 0.704 33.672 1.00 15.84 166 GLU B CA 1
ATOM 3034 C C . GLU B 1 166 ? 21.752 0.875 35.128 1.00 17.32 166 GLU B C 1
ATOM 3035 O O . GLU B 1 166 ? 22.018 0.020 35.970 1.00 17.46 166 GLU B O 1
ATOM 3041 N N . MET B 1 167 ? 21.097 1.985 35.425 1.00 16.80 167 MET B N 1
ATOM 3042 C CA . MET B 1 167 ? 20.695 2.254 36.800 1.00 18.06 167 MET B CA 1
ATOM 3043 C C . MET B 1 167 ? 19.720 1.230 37.346 1.00 17.06 167 MET B C 1
ATOM 3044 O O . MET B 1 167 ? 19.865 0.749 38.475 1.00 17.75 167 MET B O 1
ATOM 3049 N N . THR B 1 168 ? 18.709 0.905 36.557 1.00 14.74 168 THR B N 1
ATOM 3050 C CA . THR B 1 168 ? 17.729 -0.061 37.025 1.00 16.05 168 THR B CA 1
ATOM 3051 C C . THR B 1 168 ? 18.299 -1.477 37.108 1.00 16.33 168 THR B C 1
ATOM 3052 O O . THR B 1 168 ? 17.994 -2.190 38.050 1.00 15.38 168 THR B O 1
ATOM 3056 N N . VAL B 1 169 ? 19.121 -1.896 36.146 1.00 14.68 169 VAL B N 1
ATOM 3057 C CA . VAL B 1 169 ? 19.729 -3.219 36.215 1.00 14.87 169 VAL B CA 1
ATOM 3058 C C . VAL B 1 169 ? 20.657 -3.287 37.438 1.00 17.92 169 VAL B C 1
ATOM 3059 O O . VAL B 1 169 ? 20.710 -4.320 38.113 1.00 18.57 169 VAL B O 1
ATOM 3063 N N . ALA B 1 170 ? 21.351 -2.177 37.733 1.00 16.53 170 ALA B N 1
ATOM 3064 C CA . ALA B 1 170 ? 22.264 -2.124 38.877 1.00 18.17 170 ALA B CA 1
ATOM 3065 C C . ALA B 1 170 ? 21.439 -2.299 40.155 1.00 20.25 170 ALA B C 1
ATOM 3066 O O . ALA B 1 170 ? 21.842 -2.994 41.090 1.00 18.09 170 ALA B O 1
ATOM 3068 N N . LEU B 1 171 ? 20.280 -1.654 40.193 1.00 18.55 171 LEU B N 1
ATOM 3069 C CA . LEU B 1 171 ? 19.410 -1.765 41.357 1.00 18.24 171 LEU B CA 1
ATOM 3070 C C . LEU B 1 171 ? 18.938 -3.220 41.550 1.00 21.88 171 LEU B C 1
ATOM 3071 O O . LEU B 1 171 ? 18.890 -3.720 42.684 1.00 20.93 171 LEU B O 1
ATOM 3076 N N . ALA B 1 172 ? 18.581 -3.901 40.457 1.00 16.31 172 ALA B N 1
ATOM 3077 C CA . ALA B 1 172 ? 18.152 -5.288 40.555 1.00 18.84 172 ALA B CA 1
ATOM 3078 C C . ALA B 1 172 ? 19.339 -6.150 41.038 1.00 20.37 172 ALA B C 1
ATOM 3079 O O . ALA B 1 172 ? 19.165 -7.068 41.854 1.00 20.43 172 ALA B O 1
ATOM 3081 N N . GLU B 1 173 ? 20.542 -5.848 40.556 1.00 19.35 173 GLU B N 1
ATOM 3082 C CA . GLU B 1 173 ? 21.719 -6.613 40.994 1.00 21.82 173 GLU B CA 1
ATOM 3083 C C . GLU B 1 173 ? 21.913 -6.414 42.507 1.00 21.74 173 GLU B C 1
ATOM 3084 O O . GLU B 1 173 ? 22.144 -7.381 43.256 1.00 23.01 173 GLU B O 1
ATOM 3090 N N . LEU B 1 174 ? 21.789 -5.167 42.956 1.00 21.09 174 LEU B N 1
ATOM 3091 C CA . LEU B 1 174 ? 21.933 -4.860 44.386 1.00 24.79 174 LEU B CA 1
ATOM 3092 C C . LEU B 1 174 ? 20.892 -5.598 45.236 1.00 26.85 174 LEU B C 1
ATOM 3093 O O . LEU B 1 174 ? 21.176 -6.009 46.369 1.00 27.61 174 LEU B O 1
ATOM 3098 N N . ALA B 1 175 ? 19.694 -5.780 44.679 1.00 22.94 175 ALA B N 1
ATOM 3099 C CA . ALA B 1 175 ? 18.596 -6.453 45.362 1.00 23.71 175 ALA B CA 1
ATOM 3100 C C . ALA B 1 175 ? 18.746 -7.973 45.379 1.00 18.72 175 ALA B C 1
ATOM 3101 O O . ALA B 1 175 ? 17.911 -8.663 45.945 1.00 25.44 175 ALA B O 1
ATOM 3103 N N . ASN B 1 176 ? 19.806 -8.477 44.755 1.00 21.99 176 ASN B N 1
ATOM 3104 C CA . ASN B 1 176 ? 20.056 -9.906 44.654 1.00 23.92 176 ASN B CA 1
ATOM 3105 C C . ASN B 1 176 ? 18.959 -10.596 43.853 1.00 24.41 176 ASN B C 1
ATOM 3106 O O . ASN B 1 176 ? 18.583 -11.740 44.117 1.00 26.91 176 ASN B O 1
ATOM 3111 N N . LEU B 1 177 ? 18.444 -9.878 42.862 1.00 20.97 177 LEU B N 1
ATOM 3112 C CA . LEU B 1 177 ? 17.400 -10.403 41.992 1.00 17.63 177 LEU B CA 1
ATOM 3113 C C . LEU B 1 177 ? 18.039 -10.701 40.633 1.00 19.44 177 LEU B C 1
ATOM 3114 O O . LEU B 1 177 ? 19.196 -10.365 40.418 1.00 21.27 177 LEU B O 1
ATOM 3119 N N . VAL B 1 178 ? 17.295 -11.336 39.731 1.00 17.71 178 VAL B N 1
ATOM 3120 C CA . VAL B 1 178 ? 17.786 -11.584 38.377 1.00 18.89 178 VAL B CA 1
ATOM 3121 C C . VAL B 1 178 ? 17.932 -10.140 37.854 1.00 21.88 178 VAL B C 1
ATOM 3122 O O . VAL B 1 178 ? 16.986 -9.351 37.911 1.00 18.25 178 VAL B O 1
ATOM 3126 N N . PRO B 1 179 ? 19.123 -9.774 37.347 1.00 19.48 179 PRO B N 1
ATOM 3127 C CA . PRO B 1 179 ? 19.351 -8.406 36.851 1.00 17.10 179 PRO B CA 1
ATOM 3128 C C . PRO B 1 179 ? 18.738 -8.064 35.511 1.00 16.94 179 PRO B C 1
ATOM 3129 O O . PRO B 1 179 ? 19.440 -7.817 34.518 1.00 17.09 179 PRO B O 1
ATOM 3133 N N . ILE B 1 180 ? 17.411 -8.052 35.516 1.00 15.59 180 ILE B N 1
ATOM 3134 C CA . ILE B 1 180 ? 16.570 -7.773 34.351 1.00 13.62 180 ILE B CA 1
ATOM 3135 C C . ILE B 1 180 ? 15.401 -6.947 34.873 1.00 15.18 180 ILE B C 1
ATOM 3136 O O . ILE B 1 180 ? 14.716 -7.351 35.821 1.00 15.84 180 ILE B O 1
ATOM 3141 N N . THR B 1 181 ? 15.177 -5.788 34.255 1.00 12.71 181 THR B N 1
ATOM 3142 C CA . THR B 1 181 ? 14.108 -4.899 34.660 1.00 12.86 181 THR B CA 1
ATOM 3143 C C . THR B 1 181 ? 13.259 -4.524 33.456 1.00 13.36 181 THR B C 1
ATOM 3144 O O . THR B 1 181 ? 13.685 -4.632 32.302 1.00 14.77 181 THR B O 1
ATOM 3148 N N . THR B 1 182 ? 12.045 -4.099 33.730 1.00 14.53 182 THR B N 1
ATOM 3149 C CA . THR B 1 182 ? 11.150 -3.660 32.647 1.00 13.07 182 THR B CA 1
ATOM 3150 C C . THR B 1 182 ? 10.866 -2.222 33.021 1.00 14.64 182 THR B C 1
ATOM 3151 O O . THR B 1 182 ? 10.483 -1.918 34.158 1.00 14.19 182 THR B O 1
ATOM 3155 N N . ILE B 1 183 ? 11.071 -1.336 32.046 1.00 15.35 183 ILE B N 1
ATOM 3156 C CA . ILE B 1 183 ? 10.958 0.094 32.284 1.00 14.27 183 ILE B CA 1
ATOM 3157 C C . ILE B 1 183 ? 10.138 0.806 31.220 1.00 13.25 183 ILE B C 1
ATOM 3158 O O . ILE B 1 183 ? 10.031 0.342 30.089 1.00 16.27 183 ILE B O 1
ATOM 3163 N N . CYS B 1 184 ? 9.539 1.932 31.597 1.00 13.62 184 CYS B N 1
ATOM 3164 C CA . CYS B 1 184 ? 8.687 2.690 30.690 1.00 14.03 184 CYS B CA 1
ATOM 3165 C C . CYS B 1 184 ? 8.759 4.157 31.046 1.00 14.64 184 CYS B C 1
ATOM 3166 O O . CYS B 1 184 ? 8.473 4.521 32.176 1.00 13.66 184 CYS B O 1
ATOM 3169 N N . GLU B 1 185 ? 9.102 5.006 30.084 1.00 12.23 185 GLU B N 1
ATOM 3170 C CA . GLU B 1 185 ? 9.228 6.449 30.339 1.00 12.34 185 GLU B CA 1
ATOM 3171 C C . GLU B 1 185 ? 7.866 7.110 30.602 1.00 14.34 185 GLU B C 1
ATOM 3172 O O . GLU B 1 185 ? 6.862 6.810 29.951 1.00 13.94 185 GLU B O 1
ATOM 3178 N N . MET B 1 186 ? 7.827 8.015 31.577 1.00 12.85 186 MET B N 1
ATOM 3179 C CA . MET B 1 186 ? 6.588 8.688 31.927 1.00 13.12 186 MET B CA 1
ATOM 3180 C C . MET B 1 186 ? 6.402 9.952 31.106 1.00 14.18 186 MET B C 1
ATOM 3181 O O . MET B 1 186 ? 7.173 10.914 31.226 1.00 15.03 186 MET B O 1
ATOM 3186 N N . MET B 1 187 ? 5.360 9.921 30.289 1.00 13.09 187 MET B N 1
ATOM 3187 C CA . MET B 1 187 ? 5.019 11.007 29.357 1.00 13.91 187 MET B CA 1
ATOM 3188 C C . MET B 1 187 ? 3.956 11.976 29.887 1.00 15.23 187 MET B C 1
ATOM 3189 O O . MET B 1 187 ? 2.970 11.565 30.505 1.00 14.25 187 MET B O 1
ATOM 3194 N N . GLY B 1 188 ? 4.168 13.273 29.628 1.00 13.73 188 GLY B N 1
ATOM 3195 C CA . GLY B 1 188 ? 3.238 14.291 30.100 1.00 16.16 188 GLY B CA 1
ATOM 3196 C C . GLY B 1 188 ? 2.151 14.763 29.137 1.00 14.86 188 GLY B C 1
ATOM 3197 O O . GLY B 1 188 ? 2.285 14.664 27.899 1.00 14.57 188 GLY B O 1
ATOM 3198 N N . ASP B 1 189 ? 1.077 15.294 29.703 1.00 15.94 189 ASP B N 1
ATOM 3199 C CA . ASP B 1 189 ? -0.029 15.807 28.922 1.00 17.29 189 ASP B CA 1
ATOM 3200 C C . ASP B 1 189 ? 0.342 17.013 28.052 1.00 15.28 189 ASP B C 1
ATOM 3201 O O . ASP B 1 189 ? -0.357 17.302 27.072 1.00 21.53 189 ASP B O 1
ATOM 3206 N N . ASP B 1 190 ? 1.441 17.688 28.387 1.00 13.92 190 ASP B N 1
ATOM 3207 C CA . ASP B 1 190 ? 1.894 18.855 27.618 1.00 17.77 190 ASP B CA 1
ATOM 3208 C C . ASP B 1 190 ? 2.732 18.448 26.396 1.00 20.41 190 ASP B C 1
ATOM 3209 O O . ASP B 1 190 ? 3.269 19.304 25.683 1.00 19.13 190 ASP B O 1
ATOM 3214 N N . GLY B 1 191 ? 2.858 17.139 26.163 1.00 17.39 191 GLY B N 1
ATOM 3215 C CA . GLY B 1 191 ? 3.598 16.676 24.995 1.00 15.52 191 GLY B CA 1
ATOM 3216 C C . GLY B 1 191 ? 5.071 16.398 25.241 1.00 18.11 191 GLY B C 1
ATOM 3217 O O . GLY B 1 191 ? 5.776 15.922 24.360 1.00 16.36 191 GLY B O 1
ATOM 3218 N N . ASN B 1 192 ? 5.549 16.706 26.445 1.00 15.17 192 ASN B N 1
ATOM 3219 C CA . ASN B 1 192 ? 6.937 16.468 26.794 1.00 15.02 192 ASN B CA 1
ATOM 3220 C C . ASN B 1 192 ? 6.988 15.356 27.844 1.00 12.67 192 ASN B C 1
ATOM 3221 O O . ASN B 1 192 ? 5.953 14.761 28.150 1.00 14.43 192 ASN B O 1
ATOM 3226 N N . ALA B 1 193 ? 8.179 15.056 28.365 1.00 13.64 193 ALA B N 1
ATOM 3227 C CA . ALA B 1 193 ? 8.267 14.033 29.415 1.00 15.11 193 ALA B CA 1
ATOM 3228 C C . ALA B 1 193 ? 7.673 14.626 30.666 1.00 15.85 193 ALA B C 1
ATOM 3229 O O . ALA B 1 193 ? 7.741 15.852 30.857 1.00 16.84 193 ALA B O 1
ATOM 3231 N N . MET B 1 194 ? 7.072 13.791 31.520 1.00 14.97 194 MET B N 1
ATOM 3232 C CA . MET B 1 194 ? 6.591 14.316 32.800 1.00 16.02 194 MET B CA 1
ATOM 3233 C C . MET B 1 194 ? 7.800 14.853 33.564 1.00 18.67 194 MET B C 1
ATOM 3234 O O . MET B 1 194 ? 8.870 14.245 33.557 1.00 18.08 194 MET B O 1
ATOM 3239 N N . SER B 1 195 ? 7.644 15.997 34.225 1.00 17.75 195 SER B N 1
ATOM 3240 C CA . SER B 1 195 ? 8.766 16.593 34.963 1.00 21.43 195 SER B CA 1
ATOM 3241 C C . SER B 1 195 ? 9.016 15.840 36.256 1.00 17.90 195 SER B C 1
ATOM 3242 O O . SER B 1 195 ? 8.152 15.080 36.711 1.00 19.57 195 SER B O 1
ATOM 3245 N N . LYS B 1 196 ? 10.184 16.063 36.846 1.00 21.49 196 LYS B N 1
ATOM 3246 C CA . LYS B 1 196 ? 10.516 15.419 38.097 1.00 21.10 196 LYS B CA 1
ATOM 3247 C C . LYS B 1 196 ? 9.471 15.778 39.154 1.00 19.47 196 LYS B C 1
ATOM 3248 O O . LYS B 1 196 ? 9.135 14.953 39.988 1.00 21.35 196 LYS B O 1
ATOM 3254 N N . ASN B 1 197 ? 8.958 17.006 39.142 1.00 21.90 197 ASN B N 1
ATOM 3255 C CA . ASN B 1 197 ? 7.961 17.360 40.150 1.00 21.27 197 ASN B CA 1
ATOM 3256 C C . ASN B 1 197 ? 6.686 16.569 39.914 1.00 21.30 197 ASN B C 1
ATOM 3257 O O . ASN B 1 197 ? 6.024 16.119 40.862 1.00 19.70 197 ASN B O 1
ATOM 3262 N N . GLU B 1 198 ? 6.350 16.381 38.638 1.00 20.42 198 GLU B N 1
ATOM 3263 C CA . GLU B 1 198 ? 5.173 15.623 38.258 1.00 17.36 198 GLU B CA 1
ATOM 3264 C C . GLU B 1 198 ? 5.273 14.120 38.579 1.00 13.32 198 GLU B C 1
ATOM 3265 O O . GLU B 1 198 ? 4.284 13.506 38.973 1.00 16.82 198 GLU B O 1
ATOM 3271 N N . THR B 1 199 ? 6.455 13.551 38.426 1.00 17.20 199 THR B N 1
ATOM 3272 C CA . THR B 1 199 ? 6.568 12.122 38.697 1.00 17.69 199 THR B CA 1
ATOM 3273 C C . THR B 1 199 ? 6.667 11.877 40.209 1.00 19.11 199 THR B C 1
ATOM 3274 O O . THR B 1 199 ? 6.147 10.876 40.713 1.00 19.53 199 THR B O 1
ATOM 3278 N N . LYS B 1 200 ? 7.290 12.799 40.945 1.00 20.17 200 LYS B N 1
ATOM 3279 C CA . LYS B 1 200 ? 7.361 12.633 42.402 1.00 20.98 200 LYS B CA 1
ATOM 3280 C C . LYS B 1 200 ? 5.924 12.663 42.932 1.00 19.81 200 LYS B C 1
ATOM 3281 O O . LYS B 1 200 ? 5.546 11.911 43.837 1.00 24.43 200 LYS B O 1
ATOM 3287 N N . ARG B 1 201 ? 5.118 13.549 42.357 1.00 18.13 201 ARG B N 1
ATOM 3288 C CA . ARG B 1 201 ? 3.729 13.697 42.712 1.00 17.45 201 ARG B CA 1
ATOM 3289 C C . ARG B 1 201 ? 2.935 12.396 42.496 1.00 24.01 201 ARG B C 1
ATOM 3290 O O . ARG B 1 201 ? 2.112 12.017 43.324 1.00 21.26 201 ARG B O 1
ATOM 3298 N N . TYR B 1 202 ? 3.180 11.724 41.371 1.00 20.37 202 TYR B N 1
ATOM 3299 C CA . TYR B 1 202 ? 2.496 10.478 41.059 1.00 19.45 202 TYR B CA 1
ATOM 3300 C C . TYR B 1 202 ? 2.911 9.398 42.066 1.00 18.17 202 TYR B C 1
ATOM 3301 O O . TYR B 1 202 ? 2.068 8.643 42.550 1.00 20.83 202 TYR B O 1
ATOM 3310 N N . ALA B 1 203 ? 4.203 9.341 42.381 1.00 21.16 203 ALA B N 1
ATOM 3311 C CA . ALA B 1 203 ? 4.699 8.360 43.348 1.00 20.67 203 ALA B CA 1
ATOM 3312 C C . ALA B 1 203 ? 4.017 8.580 44.698 1.00 22.73 203 ALA B C 1
ATOM 3313 O O . ALA B 1 203 ? 3.603 7.624 45.351 1.00 23.63 203 ALA B O 1
ATOM 3315 N N . GLU B 1 204 ? 3.870 9.835 45.118 1.00 23.51 204 GLU B N 1
ATOM 3316 C CA . GLU B 1 204 ? 3.224 10.086 46.409 1.00 25.04 204 GLU B CA 1
ATOM 3317 C C . GLU B 1 204 ? 1.757 9.655 46.400 1.00 23.95 204 GLU B C 1
ATOM 3318 O O . GLU B 1 204 ? 1.278 9.019 47.336 1.00 24.01 204 GLU B O 1
ATOM 3324 N N . LYS B 1 205 ? 1.051 9.961 45.319 1.00 22.41 205 LYS B N 1
ATOM 3325 C CA . LYS B 1 205 ? -0.348 9.608 45.190 1.00 22.57 205 LYS B CA 1
ATOM 3326 C C . LYS B 1 205 ? -0.585 8.097 45.220 1.00 24.87 205 LYS B C 1
ATOM 3327 O O . LYS B 1 205 ? -1.577 7.619 45.786 1.00 23.65 205 LYS B O 1
ATOM 3333 N N . HIS B 1 206 ? 0.339 7.350 44.624 1.00 21.58 206 HIS B N 1
ATOM 3334 C CA . HIS B 1 206 ? 0.204 5.895 44.533 1.00 22.01 206 HIS B CA 1
ATOM 3335 C C . HIS B 1 206 ? 1.048 5.057 45.486 1.00 25.67 206 HIS B C 1
ATOM 3336 O O . HIS B 1 206 ? 1.168 3.829 45.327 1.00 23.92 206 HIS B O 1
ATOM 3343 N N . ASN B 1 207 ? 1.618 5.716 46.485 1.00 23.53 207 ASN B N 1
ATOM 3344 C CA . ASN B 1 207 ? 2.440 5.048 47.482 1.00 25.31 207 ASN B CA 1
ATOM 3345 C C . ASN B 1 207 ? 3.598 4.269 46.868 1.00 23.53 207 ASN B C 1
ATOM 3346 O O . ASN B 1 207 ? 3.872 3.129 47.262 1.00 23.21 207 ASN B O 1
ATOM 3351 N N . LEU B 1 208 ? 4.271 4.875 45.892 1.00 20.44 208 LEU B N 1
ATOM 3352 C CA . LEU B 1 208 ? 5.415 4.247 45.244 1.00 19.30 208 LEU B CA 1
ATOM 3353 C C . LEU B 1 208 ? 6.710 4.934 45.625 1.00 21.35 208 LEU B C 1
ATOM 3354 O O . LEU B 1 208 ? 6.716 6.118 45.996 1.00 23.45 208 LEU B O 1
ATOM 3359 N N . ILE B 1 209 ? 7.803 4.189 45.522 1.00 18.12 209 ILE B N 1
ATOM 3360 C CA . ILE B 1 209 ? 9.127 4.696 45.792 1.00 22.40 209 ILE B CA 1
ATOM 3361 C C . ILE B 1 209 ? 9.578 5.552 44.617 1.00 25.96 209 ILE B C 1
ATOM 3362 O O . ILE B 1 209 ? 9.381 5.169 43.459 1.00 26.65 209 ILE B O 1
ATOM 3367 N N . TYR B 1 210 ? 10.147 6.715 44.918 1.00 24.87 210 TYR B N 1
ATOM 3368 C CA . TYR B 1 210 ? 10.695 7.613 43.899 1.00 23.35 210 TYR B CA 1
ATOM 3369 C C . TYR B 1 210 ? 12.182 7.702 44.222 1.00 23.55 210 TYR B C 1
ATOM 3370 O O . TYR B 1 210 ? 12.566 8.044 45.343 1.00 24.98 210 TYR B O 1
ATOM 3379 N N . LEU B 1 211 ? 13.020 7.405 43.240 1.00 23.21 211 LEU B N 1
ATOM 3380 C CA . LEU B 1 211 ? 14.454 7.389 43.436 1.00 26.73 211 LEU B CA 1
ATOM 3381 C C . LEU B 1 211 ? 15.226 8.184 42.390 1.00 25.96 211 LEU B C 1
ATOM 3382 O O . LEU B 1 211 ? 14.918 8.118 41.199 1.00 25.27 211 LEU B O 1
ATOM 3387 N N . SER B 1 212 ? 16.234 8.936 42.828 1.00 26.02 212 SER B N 1
ATOM 3388 C CA . SER B 1 212 ? 17.060 9.688 41.894 1.00 28.36 212 SER B CA 1
ATOM 3389 C C . SER B 1 212 ? 18.205 8.785 41.438 1.00 26.95 212 SER B C 1
ATOM 3390 O O . SER B 1 212 ? 18.756 8.006 42.224 1.00 28.33 212 SER B O 1
ATOM 3393 N N . GLY B 1 213 ? 18.569 8.899 40.168 1.00 28.24 213 GLY B N 1
ATOM 3394 C CA . GLY B 1 213 ? 19.633 8.088 39.623 1.00 29.36 213 GLY B CA 1
ATOM 3395 C C . GLY B 1 213 ? 20.949 8.291 40.344 1.00 26.74 213 GLY B C 1
ATOM 3396 O O . GLY B 1 213 ? 21.729 7.351 40.514 1.00 28.96 213 GLY B O 1
ATOM 3397 N N . GLU B 1 214 ? 21.206 9.532 40.748 1.00 27.45 214 GLU B N 1
ATOM 3398 C CA . GLU B 1 214 ? 22.434 9.854 41.451 1.00 27.88 214 GLU B CA 1
ATOM 3399 C C . GLU B 1 214 ? 22.593 8.956 42.677 1.00 24.79 214 GLU B C 1
ATOM 3400 O O . GLU B 1 214 ? 23.681 8.444 42.936 1.00 25.35 214 GLU B O 1
ATOM 3406 N N . GLU B 1 215 ? 21.502 8.750 43.409 1.00 26.69 215 GLU B N 1
ATOM 3407 C CA . GLU B 1 215 ? 21.565 7.914 44.603 1.00 27.25 215 GLU B CA 1
ATOM 3408 C C . GLU B 1 215 ? 21.907 6.460 44.284 1.00 25.58 215 GLU B C 1
ATOM 3409 O O . GLU B 1 215 ? 22.643 5.824 45.018 1.00 21.00 215 GLU B O 1
ATOM 3415 N N . ILE B 1 216 ? 21.371 5.928 43.191 1.00 21.67 216 ILE B N 1
ATOM 3416 C CA . ILE B 1 216 ? 21.670 4.549 42.809 1.00 20.67 216 ILE B CA 1
ATOM 3417 C C . ILE B 1 216 ? 23.141 4.429 42.399 1.00 22.42 216 ILE B C 1
ATOM 3418 O O . ILE B 1 216 ? 23.846 3.486 42.792 1.00 23.82 216 ILE B O 1
ATOM 3423 N N . ILE B 1 217 ? 23.598 5.406 41.618 1.00 23.29 217 ILE B N 1
ATOM 3424 C CA . ILE B 1 217 ? 24.961 5.425 41.134 1.00 24.10 217 ILE B CA 1
ATOM 3425 C C . ILE B 1 217 ? 25.925 5.462 42.318 1.00 23.63 217 ILE B C 1
ATOM 3426 O O . ILE B 1 217 ? 26.822 4.623 42.424 1.00 26.29 217 ILE B O 1
ATOM 3431 N N . ASN B 1 218 ? 25.714 6.420 43.216 1.00 27.10 218 ASN B N 1
ATOM 3432 C CA . ASN B 1 218 ? 26.563 6.558 44.391 1.00 28.08 218 ASN B CA 1
ATOM 3433 C C . ASN B 1 218 ? 26.570 5.279 45.223 1.00 26.86 218 ASN B C 1
ATOM 3434 O O . ASN B 1 218 ? 27.630 4.807 45.628 1.00 25.38 218 ASN B O 1
ATOM 3439 N N . TYR B 1 219 ? 25.396 4.702 45.466 1.00 27.25 219 TYR B N 1
ATOM 3440 C CA . TYR B 1 219 ? 25.319 3.474 46.246 1.00 24.58 219 TYR B CA 1
ATOM 3441 C C . TYR B 1 219 ? 26.086 2.343 45.555 1.00 26.77 219 TYR B C 1
ATOM 3442 O O . TYR B 1 219 ? 26.867 1.630 46.191 1.00 28.84 219 TYR B O 1
ATOM 3451 N N . TYR B 1 220 ? 25.870 2.177 44.252 1.00 25.71 220 TYR B N 1
ATOM 3452 C CA . TYR B 1 220 ? 26.537 1.119 43.495 1.00 28.36 220 TYR B CA 1
ATOM 3453 C C . TYR B 1 220 ? 28.067 1.244 43.453 1.00 27.13 220 TYR B C 1
ATOM 3454 O O . TYR B 1 220 ? 28.782 0.256 43.615 1.00 30.60 220 TYR B O 1
ATOM 3463 N N . LEU B 1 221 ? 28.554 2.457 43.216 1.00 29.98 221 LEU B N 1
ATOM 3464 C CA . LEU B 1 221 ? 29.987 2.718 43.145 1.00 34.89 221 LEU B CA 1
ATOM 3465 C C . LEU B 1 221 ? 30.586 2.847 44.541 1.00 38.64 221 LEU B C 1
ATOM 3466 O O . LEU B 1 221 ? 31.602 2.177 44.809 1.00 41.26 221 LEU B O 1
#

GO terms:
  GO:0008686 3,4-dihydroxy-2-butanone-4-phosphate synthase activity (F, EXP)

Radius of gyration: 20.58 Å; Cα contacts (8 Å, |Δi|>4): 1019; chains: 2; bounding box: 51×41×55 Å

Sequence (438 aa):
NNVEKAIEALKKGEIILVYDSDEREGETDMVVASQFITPEHIRIMRKDAGGLICTALHPDICNKLGIPFMVDILEFASQKFKVLRELYPNDIPYDEKSSFSITINHRKTFTGITDNDRAFTIKKLAELVKEGRFNDFGKEFRSPGSVTLLRAAEGLVKNRQGHTEMTVALAELANLVPITTICEMMGDDGNAMSKNETKRYAEKHNLIYLSGEEIINYYNVEKAIEALKKGEIILVYDSDEREGETDMVVASQFITPEHIRIMRKDAGGLICTALHPDICNKLGIPFMVDILEFASQKFKVLRELYPNDIPYDEKSSFSITINHRKTFTGITDNDRAFTIKKLAELVKEGRFNDFGKEFRSPGSVTLLRAAEGLVKNRQGHTEMTVALAELANLVPITTICEMMGDDGNAMSKNETKRYAEKHNLIYLSGEEIINYYL

Nearest PDB structures (foldseek):
  1pvw-assembly1_A  TM=1.001E+00  e=3.760E-47  Methanocaldococcus jannaschii
  1snn-assembly1_B  TM=9.943E-01  e=3.059E-46  Methanocaldococcus jannaschii
  3ls6-assembly1_B  TM=9.225E-01  e=1.933E-19  Salmonella enterica subsp. enterica serovar Typhimurium
  4p8j-assembly1_B  TM=9.089E-01  e=2.330E-18  Vibrio cholerae O1 biovar El Tor str. N16961
  1g57-assembly1_B  TM=8.902E-01  e=4.791E-18  Escherichia coli

B-factor: mean 24.79, std 8.79, range [6.21, 63.76]

Solvent-accessible surface area: 17764 Å² total; per-residue (Å²): 135,79,6,87,134,0,14,87,4,0,94,154,15,79,16,0,0,0,14,3,37,92,158,28,29,26,4,2,5,1,0,0,0,0,22,67,2,46,36,103,23,0,33,60,0,8,74,47,1,4,11,33,9,8,0,0,0,20,1,82,10,1,83,137,12,39,1,13,46,15,22,57,0,12,102,43,0,18,135,120,28,172,14,8,164,106,1,93,13,129,59,28,68,49,31,148,137,15,13,38,3,0,30,0,15,2,44,162,14,120,28,0,0,10,0,53,21,6,5,76,0,0,87,48,0,0,56,0,15,139,105,43,72,36,142,34,2,7,160,23,0,14,4,11,4,8,1,22,1,12,30,0,18,94,33,2,6,151,112,24,71,0,9,5,0,3,0,0,0,0,0,67,50,3,143,25,17,30,0,0,0,9,0,32,0,6,7,94,115,2,77,24,24,64,101,125,61,0,100,142,29,2,100,148,94,130,43,38,42,5,29,0,118,97,0,51,120,103,68,108,8,105,138,0,17,98,7,0,88,152,15,57,9,0,0,0,18,4,35,113,153,28,51,22,3,0,4,0,0,0,0,0,30,69,2,54,53,95,19,0,66,49,0,8,71,59,0,5,11,31,10,8,0,0,2,21,2,77,10,2,87,132,11,38,3,12,39,16,27,54,0,10,102,44,0,18,107,128,30,143,6,7,180,92,0,99,25,110,65,53,71,165,88,54,63,30,11,41,3,0,33,0,13,5,52,174,7,89,17,0,1,11,1,56,21,6,5,82,0,1,111,47,1,1,61,0,12,142,99,42,71,46,143,34,5,7,158,26,0,4,2,11,3,8,0,19,2,12,42,0,14,113,31,2,2,150,98,23,60,0,8,6,0,0,0,0,0,0,0,69,50,1,138,24,15,30,1,0,0,9,0,32,0,7,4,100,98,0,74,22,30,49,85,117,79,0,94,153,30,0,125,135,77,135,34,48,43,1,30,0,101,69,0,23,98,103,62,115

=== Feature glossary ===
The record interleaves many kinds of information about one protein. Here is each kind framed as the question it answers.

Q: What does the local fold look like, residue by residue?
A: A 3Di character summarizes, for each residue, the relative orientation of the Cα frame of its nearest spatial neighbor. Because it encodes fold topology rather than chemistry, 3Di alignments detect remote structural similarity that sequence alignment misses.

Q: Which residues are in helices, strands, or loops?
A: Secondary structure is the local, repeating backbone conformation. DSSP classifies it into eight states by reading the hydrogen-bond network: three helix types (H, G, I), two β types (E, B), two non-regular types (T, S), and unstructured coil (-).

Q: How big and how compact is the whole molecule?
A: Three whole-structure scalars: the radius of gyration (RMS distance of Cα from centroid, in Å), the count of Cα–Cα contacts (pairs closer than 8 Å and separated by more than four residues in sequence — i.e. tertiary, not local, contacts), and the bounding-box dimensions. Together they distinguish compact globular folds from extended fibres or disordered chains.

Q: How confident is the AlphaFold model at each residue?
A: For AlphaFold models, the B-factor field carries pLDDT — the model's own estimate of local accuracy on a 0–100 scale. Regions with pLDDT<50 should be treated as essentially unmodeled; they often correspond to intrinsically disordered segments.

Q: What family and function is it annotated with?
A: Functional annotations link the protein to curated databases. InterPro entries identify conserved domains and families by matching the sequence against member-database signatures (Pfam, PROSITE, CDD, …). Gene Ontology (GO) terms describe molecular function, biological process, and cellular component in a controlled vocabulary. CATH places the structure in a hierarchical fold classification (Class/Architecture/Topology/Homologous-superfamily). The organism is the source species.

Q: What known structures does this most resemble?
A: Nearest PDB neighbors are the top structural matches found by Foldseek when searching this structure against the entire Protein Data Bank. Each hit reports a TM-score (0 to 1; >0.5 almost always implies the same fold) and an E-value. These are *structural* homologs — they may share no detectable sequence similarity.

Q: Which residues are buried vs exposed?
A: Solvent-accessible surface area (SASA) is the area in Å² traced out by the centre of a 1.4 Å probe sphere (a water molecule) rolled over the protein's van der Waals surface (Shrake–Rupley / Lee–Richards construction). Buried residues have near-zero SASA; fully exposed residues can exceed 200 Å². The total SASA scales roughly with the number of surface residues.

Q: What are the backbone torsion angles?
A: φ (phi) and ψ (psi) are the two rotatable backbone dihedrals per residue: φ is the C(i-1)–N–Cα–C torsion, ψ is the N–Cα–C–N(i+1) torsion, both in degrees on (−180°, 180°]. α-helical residues cluster near (−60°, −45°); β-strand residues near (−120°, +130°). A Ramachandran plot is simply a scatter of (φ, ψ) for every residue.

Q: Are the domains correctly placed relative to each other?
A: Predicted aligned error is AlphaFold's pairwise confidence. Unlike pLDDT (per-residue), PAE is per-residue-pair and captures whether two parts of the structure are correctly placed relative to each other. Units are ångströms of expected positional error.

Q: What if only a Cα trace is available?
A: P-SEA three-state annotation labels each residue as helix, strand, or coil based purely on the geometry of the Cα trace. It serves as a fallback when the full backbone (and thus DSSP) is unavailable.

Q: What is the amino-acid chain?
A: This is the polypeptide sequence — one letter per residue, N-terminus first. Length ranges from a few dozen residues for small domains to over a thousand for large multi-domain proteins.

Q: What do the rendered images show?
A: The six renders are orthographic views along the three Cartesian axes in both directions. Representation (cartoon, sticks, or surface) and color scheme (sequence-rainbow or by-chain) vary across proteins so the training set covers all the common visualization conventions.

Q: What do the diagnostic plots show?
A: Plot images: a contact map (which residues are close in 3D, as an N×N binary image), a Ramachandran scatter (backbone torsion angles, revealing secondary-structure composition at a glance), and — for AlphaFold structures — a PAE heatmap (pairwise prediction confidence).

Q: How mobile is each atom in the crystal?
A: B-factor (Debye–Waller factor) reflects atomic displacement in the crystal lattice. It is an experimental observable (units Å²), not a prediction; low values mean the atom is pinned down, high values mean it moves or is heterogeneous across the crystal.

Q: Where is each backbone atom in 3D?
A: The mmCIF table is the protein's shape written out atom by atom. For each backbone N, Cα, C, and carbonyl O, it records an (x, y, z) coordinate triple in Å plus the residue type, chain letter, and residue number.